Protein AF-A0A819A4Y0-F1 (afdb_monomer_lite)

Foldseek 3Di:
DLVVLCVVCVPPVVQVVVSVCCVVPDDLLLLQAVCQPPHSLVVLQVCCLVVVVLVSCVVCVVSLVSNLVVLQVQLVVDDDAWAKWKAKDKDFPVVVVPDDAQDKDFASFKDKTASDHVLRVVNLCQDPVPSARPPPPPPVRIAIEMEIEGEHSPPDPPFRKHQCLVSYPDNVRSMIITGHGFMWGFHDWDQPPVRRYIYTYIYGDCVVVVVCVLVCVVVVLVVVQQDPVVVSLVVCCVPPPDLVVSLVVLVVVLVPDDPLHPCQLVSLQVNLVSCVVVVVLVSSLVSLVSSLVNVVVVPPVNLVSNLSSLLSNLLSCLSVVNLVSSLVSLVVSLVSCVVPHDPLRPCNLVSLLSNLSSCVSVVVLVSSLVSLVVSLVSCVPRRVPVLQSNLSSLQSNLSSCVVVVNNVSSVVSNVSSVCSVCVPPDEDPEDQQWDDDPHKTKHKFQAQLDDDPQKHFAAVVVCVVCQQVQAFHFHPPHAHPAFFEDGPDQFTQKGQAPVQGNDGGGGNGGIDGCHPNRGRDPDTDRRHITMMMGD

Sequence (535 aa):
MISECRAYYRNDPIQSAQINEFERNYELKDAIRWYTKPGFLFYLVNKALRSQDMWALYKFRYYIMDLSYFLEQISTSQSLPPIRLYRGAKLNRIELEQLQVGCLVSTNGFFSCSTDRHVAEMFLGIDPNTHSSSNYKRDASQQSVLFIIDVDCTVSEKNVVADISRYSDIPDENEMIFNFGSTFIINEIRLDTDKCIWCIQMSSSSDAAQINEGYEKYIHTRLQHINPIIMLGHVLANIGGDLGHWMNYFNRLLRILPIDHAERPNVFYVLGNIFRFIEKFQKSLHCYRCARLLVRRMLPERMFDYIRIIGGMGNIYSYLGDSKQGLKLLEQALELQKKSFPDNHTEIPFHLNLMGHAYFRATQYDRALLTLEKAKKFFEEKIPIELQGYAHTLHLMGLVYRALGSDDEALIAFQAALRRRYSLLDNKTCAHYEVPHSNHCYYLDGSGGQCAKGYKRASEAVLKTIATKFKGKTYKSKVSDNCCVWTSNTYENWGMPATSCNVPGTFESGPVLGGSLCTQAQQHFPAQLTFCGSS

Radius of gyration: 29.0 Å; chains: 1; bounding box: 69×61×71 Å

Structure (mmCIF, N/CA/C/O backbone):
data_AF-A0A819A4Y0-F1
#
_entry.id   AF-A0A819A4Y0-F1
#
loop_
_atom_site.group_PDB
_atom_site.id
_atom_site.type_symbol
_atom_site.label_atom_id
_atom_site.label_alt_id
_atom_site.label_comp_id
_atom_site.label_asym_id
_atom_site.label_entity_id
_atom_site.label_seq_id
_atom_site.pdbx_PDB_ins_code
_atom_site.Cartn_x
_atom_site.Cartn_y
_atom_site.Cartn_z
_atom_site.occupancy
_atom_site.B_iso_or_equiv
_atom_site.auth_seq_id
_atom_site.auth_comp_id
_atom_site.auth_asym_id
_atom_site.auth_atom_id
_atom_site.pdbx_PDB_model_num
ATOM 1 N N . MET A 1 1 ? -7.262 -2.289 -22.423 1.00 80.12 1 MET A N 1
ATOM 2 C CA . MET A 1 1 ? -5.912 -2.061 -22.963 1.00 80.12 1 MET A CA 1
ATOM 3 C C . MET A 1 1 ? -5.965 -1.513 -24.387 1.00 80.12 1 MET A C 1
ATOM 5 O O . MET A 1 1 ? -5.758 -0.322 -24.548 1.00 80.12 1 MET A O 1
ATOM 9 N N . ILE A 1 2 ? -6.344 -2.318 -25.388 1.00 85.88 2 ILE A N 1
ATOM 10 C CA . ILE A 1 2 ? -6.272 -1.970 -26.825 1.00 85.88 2 ILE A CA 1
ATOM 11 C C . ILE A 1 2 ? -6.959 -0.654 -27.202 1.00 85.88 2 ILE A C 1
ATOM 13 O O . ILE A 1 2 ? -6.375 0.169 -27.900 1.00 85.88 2 ILE A O 1
ATOM 17 N N . SER A 1 3 ? -8.171 -0.409 -26.697 1.00 81.62 3 SER A N 1
ATOM 18 C CA . SER A 1 3 ? -8.894 0.846 -26.943 1.00 81.62 3 SER A CA 1
ATOM 19 C C . SER A 1 3 ? -8.116 2.088 -26.494 1.00 81.62 3 SER A C 1
ATOM 21 O O . SER A 1 3 ? -8.211 3.134 -27.125 1.00 81.62 3 SER A O 1
ATOM 23 N N . GLU A 1 4 ? -7.341 1.974 -25.412 1.00 80.19 4 GLU A N 1
ATOM 24 C CA . GLU A 1 4 ? -6.500 3.057 -24.902 1.00 80.19 4 GLU A CA 1
ATOM 25 C C . GLU A 1 4 ? -5.269 3.256 -25.780 1.00 80.19 4 GLU A C 1
ATOM 27 O O . GLU A 1 4 ? -4.950 4.386 -26.133 1.00 80.19 4 GLU A O 1
ATOM 32 N N . CYS A 1 5 ? -4.613 2.161 -26.179 1.00 85.25 5 CYS A N 1
ATOM 33 C CA . CYS A 1 5 ? -3.472 2.218 -27.087 1.00 85.25 5 CYS A CA 1
ATOM 34 C C . CYS A 1 5 ? -3.872 2.899 -28.405 1.00 85.25 5 CYS A C 1
ATOM 36 O O . CYS A 1 5 ? -3.176 3.799 -28.863 1.00 85.25 5 CYS A O 1
ATOM 38 N N . ARG A 1 6 ? -5.044 2.549 -28.959 1.00 86.81 6 ARG A N 1
ATOM 39 C CA . ARG A 1 6 ? -5.611 3.197 -30.156 1.00 86.81 6 ARG A CA 1
ATOM 40 C C . ARG A 1 6 ? -5.906 4.680 -29.945 1.00 86.81 6 ARG A C 1
ATOM 42 O O . ARG A 1 6 ? -5.750 5.466 -30.871 1.00 86.81 6 ARG A O 1
ATOM 49 N N . ALA A 1 7 ? -6.360 5.069 -28.754 1.00 84.56 7 ALA A N 1
ATOM 50 C CA . ALA A 1 7 ? -6.608 6.473 -28.441 1.00 84.56 7 ALA A CA 1
ATOM 51 C C . ALA A 1 7 ? -5.298 7.270 -28.340 1.00 84.56 7 ALA A C 1
ATOM 53 O O . ALA A 1 7 ? -5.225 8.376 -28.869 1.00 84.56 7 ALA A O 1
ATOM 54 N N . TYR A 1 8 ? -4.268 6.696 -27.710 1.00 84.38 8 TYR A N 1
ATOM 55 C CA . TYR A 1 8 ? -2.959 7.328 -27.540 1.00 84.38 8 TYR A CA 1
ATOM 56 C C . TYR A 1 8 ? -2.207 7.474 -28.871 1.00 84.38 8 TYR A C 1
ATOM 58 O O . TYR A 1 8 ? -1.662 8.534 -29.161 1.00 84.38 8 TYR A O 1
ATOM 66 N N . TYR A 1 9 ? -2.244 6.437 -29.711 1.00 88.44 9 TYR A N 1
ATOM 67 C CA . TYR A 1 9 ? -1.561 6.381 -31.007 1.00 88.44 9 TYR A CA 1
ATOM 68 C C . TYR A 1 9 ? -2.487 6.656 -32.200 1.00 88.44 9 TYR A C 1
ATOM 70 O O . TYR A 1 9 ? -2.207 6.227 -33.315 1.00 88.44 9 TYR A O 1
ATOM 78 N N . ARG A 1 10 ? -3.589 7.396 -31.999 1.00 85.06 10 ARG A N 1
ATOM 79 C CA . ARG A 1 10 ? -4.608 7.650 -33.039 1.00 85.06 10 ARG A CA 1
ATOM 80 C C . ARG A 1 10 ? -4.032 8.234 -34.339 1.00 85.06 10 ARG A C 1
ATOM 82 O O . ARG A 1 10 ? -4.587 7.986 -35.403 1.00 85.06 10 ARG A O 1
ATOM 89 N N . ASN A 1 11 ? -2.938 8.988 -34.243 1.00 88.56 11 ASN A N 1
ATOM 90 C CA . ASN A 1 11 ? -2.293 9.656 -35.376 1.00 88.56 11 ASN A CA 1
ATOM 91 C C . ASN A 1 11 ? -1.000 8.959 -35.842 1.00 88.56 11 ASN A C 1
ATOM 93 O O . ASN A 1 11 ? -0.301 9.503 -36.691 1.00 88.56 11 ASN A O 1
ATOM 97 N N . ASP A 1 12 ? -0.668 7.786 -35.294 1.00 90.00 12 ASP A N 1
ATOM 98 C CA . ASP A 1 12 ? 0.532 7.027 -35.651 1.00 90.00 12 ASP A CA 1
ATOM 99 C C . ASP A 1 12 ? 0.133 5.736 -36.398 1.00 90.00 12 ASP A C 1
ATOM 101 O O . ASP A 1 12 ? -0.385 4.792 -35.781 1.00 90.00 12 ASP A O 1
ATOM 105 N N . PRO A 1 13 ? 0.331 5.674 -37.729 1.00 88.81 13 PRO A N 1
ATOM 106 C CA . PRO A 1 13 ? -0.086 4.529 -38.534 1.00 88.81 13 PRO A CA 1
ATOM 107 C C . PRO A 1 13 ? 0.747 3.271 -38.254 1.00 88.81 13 PRO A C 1
ATOM 109 O O . PRO A 1 13 ? 0.213 2.165 -38.342 1.00 88.81 13 PRO A O 1
ATOM 112 N N . ILE A 1 14 ? 2.021 3.422 -37.869 1.00 89.69 14 ILE A N 1
ATOM 113 C CA . ILE A 1 14 ? 2.923 2.301 -37.568 1.00 89.69 14 ILE A CA 1
ATOM 114 C C . ILE A 1 14 ? 2.463 1.630 -36.276 1.00 89.69 14 ILE A C 1
ATOM 116 O O . ILE A 1 14 ? 2.242 0.418 -36.233 1.00 89.69 14 ILE A O 1
ATOM 120 N N . GLN A 1 15 ? 2.235 2.431 -35.236 1.00 89.75 15 GLN A N 1
ATOM 121 C CA . GLN A 1 15 ? 1.760 1.926 -33.949 1.00 89.75 15 GLN A CA 1
ATOM 122 C C . GLN A 1 15 ? 0.338 1.370 -34.058 1.00 89.75 15 GLN A C 1
ATOM 124 O O . GLN A 1 15 ? 0.033 0.330 -33.478 1.00 89.75 15 GLN A O 1
ATOM 129 N N . SER A 1 16 ? -0.527 1.988 -34.867 1.00 88.94 16 SER A N 1
ATOM 130 C CA . SER A 1 16 ? -1.873 1.467 -35.136 1.00 88.94 16 SER A CA 1
ATOM 131 C C . SER A 1 16 ? -1.853 0.082 -35.795 1.00 88.94 16 SER A C 1
ATOM 133 O O . SER A 1 16 ? -2.658 -0.778 -35.429 1.00 88.94 16 SER A O 1
ATOM 135 N N . ALA A 1 17 ? -0.926 -0.165 -36.726 1.00 90.31 17 ALA A N 1
ATOM 136 C CA . ALA A 1 17 ? -0.742 -1.481 -37.335 1.00 90.31 17 ALA A CA 1
ATOM 137 C C . ALA A 1 17 ? -0.264 -2.522 -36.307 1.00 90.31 17 ALA A C 1
ATOM 139 O O . ALA A 1 17 ? -0.860 -3.596 -36.217 1.00 90.31 17 ALA A O 1
ATOM 140 N N . GLN A 1 18 ? 0.725 -2.177 -35.473 1.00 91.50 18 GLN A N 1
ATOM 141 C CA . GLN A 1 18 ? 1.203 -3.052 -34.394 1.00 91.50 18 GLN A CA 1
ATOM 142 C C . GLN A 1 18 ? 0.106 -3.373 -33.368 1.00 91.50 18 GLN A C 1
ATOM 144 O O . GLN A 1 18 ? 0.006 -4.506 -32.906 1.00 91.50 18 GLN A O 1
ATOM 149 N N . ILE A 1 19 ? -0.759 -2.409 -33.030 1.00 91.94 19 ILE A N 1
ATOM 150 C CA . ILE A 1 19 ? -1.893 -2.634 -32.121 1.00 91.94 19 ILE A CA 1
ATOM 151 C C . ILE A 1 19 ? -2.899 -3.626 -32.726 1.00 91.94 19 ILE A C 1
ATOM 153 O O . ILE A 1 19 ? -3.432 -4.472 -32.008 1.00 91.94 19 ILE A O 1
ATOM 157 N N . ASN A 1 20 ? -3.163 -3.540 -34.033 1.00 90.31 20 ASN A N 1
ATOM 158 C CA . ASN A 1 20 ? -4.057 -4.474 -34.723 1.00 90.31 20 ASN A CA 1
ATOM 159 C C . ASN A 1 20 ? -3.456 -5.883 -34.820 1.00 90.31 20 ASN A C 1
ATOM 161 O O . ASN A 1 20 ? -4.186 -6.863 -34.695 1.00 90.31 20 ASN A O 1
ATOM 165 N N . GLU A 1 21 ? -2.143 -5.984 -35.040 1.00 91.50 21 GLU A N 1
ATOM 166 C CA . GLU A 1 21 ? -1.407 -7.252 -35.011 1.00 91.50 21 GLU A CA 1
ATOM 167 C C . GLU A 1 21 ? -1.482 -7.887 -33.616 1.00 91.50 21 GLU A C 1
ATOM 169 O O . GLU A 1 21 ? -1.865 -9.049 -33.490 1.00 91.50 21 GLU A O 1
ATOM 174 N N . PHE A 1 22 ? -1.212 -7.103 -32.568 1.00 91.44 22 PHE A N 1
ATOM 175 C CA . PHE A 1 22 ? -1.308 -7.548 -31.180 1.00 91.44 22 PHE A CA 1
ATOM 176 C C . PHE A 1 22 ? -2.719 -8.048 -30.836 1.00 91.44 22 PHE A C 1
ATOM 178 O O . PHE A 1 22 ? -2.871 -9.128 -30.281 1.00 91.44 22 PHE A O 1
ATOM 185 N N . GLU A 1 23 ? -3.771 -7.295 -31.181 1.00 90.56 23 GLU A N 1
ATOM 186 C CA . GLU A 1 23 ? -5.158 -7.679 -30.861 1.00 90.56 23 GLU A CA 1
ATOM 187 C C . GLU A 1 23 ? -5.571 -9.012 -31.506 1.00 90.56 23 GLU A C 1
ATOM 189 O O . GLU A 1 23 ? -6.404 -9.722 -30.948 1.00 90.56 23 GLU A O 1
ATOM 194 N N . ARG A 1 24 ? -4.999 -9.356 -32.666 1.00 89.38 24 ARG A N 1
ATOM 195 C CA . ARG A 1 24 ? -5.335 -10.584 -33.400 1.00 89.38 24 ARG A CA 1
ATOM 196 C C . ARG A 1 24 ? -4.503 -11.789 -32.981 1.00 89.38 24 ARG A C 1
ATOM 198 O O . ARG A 1 24 ? -5.035 -12.892 -32.968 1.00 89.38 24 ARG A O 1
ATOM 205 N N . ASN A 1 25 ? -3.222 -11.574 -32.686 1.00 88.50 25 ASN A N 1
ATOM 206 C CA . ASN A 1 25 ? -2.229 -12.647 -32.632 1.00 88.50 25 ASN A CA 1
ATOM 207 C C . ASN A 1 25 ? -1.580 -12.825 -31.252 1.00 88.50 25 ASN A C 1
ATOM 209 O O . ASN A 1 25 ? -0.704 -13.671 -31.118 1.00 88.50 25 ASN A O 1
ATOM 213 N N . TYR A 1 26 ? -1.930 -12.015 -30.248 1.00 89.62 26 TYR A N 1
ATOM 214 C CA . TYR A 1 26 ? -1.299 -12.114 -28.932 1.00 89.62 26 TYR A CA 1
ATOM 215 C C . TYR A 1 26 ? -1.664 -13.417 -28.211 1.00 89.62 26 TYR A C 1
ATOM 217 O O . TYR A 1 26 ? -2.833 -13.668 -27.911 1.00 89.62 26 TYR A O 1
ATOM 225 N N . GLU A 1 27 ? -0.640 -14.187 -27.851 1.00 83.81 27 GLU A N 1
ATOM 226 C CA . GLU A 1 27 ? -0.725 -15.311 -26.924 1.00 83.81 27 GLU A CA 1
ATOM 227 C C . GLU A 1 27 ? 0.171 -15.071 -25.699 1.00 83.81 27 GLU A C 1
ATOM 229 O O . GLU A 1 27 ? 1.150 -14.325 -25.755 1.00 83.81 27 GLU A O 1
ATOM 234 N N . LEU A 1 28 ? -0.128 -15.761 -24.591 1.00 75.75 28 LEU A N 1
ATOM 235 C CA . LEU A 1 28 ? 0.625 -15.670 -23.331 1.00 75.75 28 LEU A CA 1
ATOM 236 C C . LEU A 1 28 ? 2.142 -15.861 -23.527 1.00 75.75 28 LEU A C 1
ATOM 238 O O . LEU A 1 28 ? 2.946 -15.136 -22.946 1.00 75.75 28 LEU A O 1
ATOM 242 N N . LYS A 1 29 ? 2.535 -16.813 -24.383 1.00 81.25 29 LYS A N 1
ATOM 243 C CA . LYS A 1 29 ? 3.941 -17.149 -24.672 1.00 81.25 29 LYS A CA 1
ATOM 244 C C . LYS A 1 29 ? 4.711 -16.026 -25.382 1.00 81.25 29 LYS A C 1
ATOM 246 O O . LYS A 1 29 ? 5.935 -15.999 -25.327 1.00 81.25 29 LYS A O 1
ATOM 251 N N . ASP A 1 30 ? 4.005 -15.094 -26.026 1.00 85.94 30 ASP A N 1
ATOM 252 C CA . ASP A 1 30 ? 4.601 -13.990 -26.782 1.00 85.94 30 ASP A CA 1
ATOM 253 C C . ASP A 1 30 ? 4.788 -12.724 -25.927 1.00 85.94 30 ASP A C 1
ATOM 255 O O . ASP A 1 30 ? 5.215 -11.689 -26.441 1.00 85.94 30 ASP A O 1
ATOM 259 N N . ALA A 1 31 ? 4.479 -12.775 -24.624 1.00 86.94 31 ALA A N 1
ATOM 260 C CA . ALA A 1 31 ? 4.559 -11.621 -23.728 1.00 86.94 31 ALA A CA 1
ATOM 261 C C . ALA A 1 31 ? 5.945 -10.955 -23.730 1.00 86.94 31 ALA A C 1
ATOM 263 O O . ALA A 1 31 ? 6.037 -9.735 -23.837 1.00 86.94 31 ALA A O 1
ATOM 264 N N . ILE A 1 32 ? 7.032 -11.729 -23.677 1.00 89.00 32 ILE A N 1
ATOM 265 C CA . ILE A 1 32 ? 8.395 -11.171 -23.691 1.00 89.00 32 ILE A CA 1
ATOM 266 C C . ILE A 1 32 ? 8.725 -10.538 -25.041 1.00 89.00 32 ILE A C 1
ATOM 268 O O . ILE A 1 32 ? 9.240 -9.420 -25.087 1.00 89.00 32 ILE A O 1
ATOM 272 N N . ARG A 1 33 ? 8.375 -11.203 -26.143 1.00 90.19 33 ARG A N 1
ATOM 273 C CA . ARG A 1 33 ? 8.603 -10.678 -27.490 1.00 90.19 33 ARG A CA 1
ATOM 274 C C . ARG A 1 33 ? 7.901 -9.335 -27.688 1.00 90.19 33 ARG A C 1
ATOM 276 O O . ARG A 1 33 ? 8.489 -8.384 -28.184 1.00 90.19 33 ARG A O 1
ATOM 283 N N . TRP A 1 34 ? 6.648 -9.221 -27.252 1.00 89.50 34 TRP A N 1
ATOM 284 C CA . TRP A 1 34 ? 5.907 -7.961 -27.338 1.00 89.50 34 TRP A CA 1
ATOM 285 C C . TRP A 1 34 ? 6.406 -6.883 -26.374 1.00 89.50 34 TRP A C 1
ATOM 287 O O . TRP A 1 34 ? 6.189 -5.696 -26.629 1.00 89.50 34 TRP A O 1
ATOM 297 N N . TYR A 1 35 ? 7.064 -7.273 -25.280 1.00 89.12 35 TYR A N 1
ATOM 298 C CA . TYR A 1 35 ? 7.667 -6.331 -24.346 1.00 89.12 35 TYR A CA 1
ATOM 299 C C . TYR A 1 35 ? 8.963 -5.753 -24.908 1.00 89.12 35 TYR A C 1
ATOM 301 O O . TYR A 1 35 ? 9.207 -4.567 -24.745 1.00 89.12 35 TYR A O 1
ATOM 309 N N . THR A 1 36 ? 9.762 -6.574 -25.581 1.00 87.88 36 THR A N 1
ATOM 310 C CA . THR A 1 36 ? 11.066 -6.195 -26.146 1.00 87.88 36 THR A CA 1
ATOM 311 C C . THR A 1 36 ? 10.951 -5.533 -27.518 1.00 87.88 36 THR A C 1
ATOM 313 O O . THR A 1 36 ? 11.781 -4.703 -27.877 1.00 87.88 36 THR A O 1
ATOM 316 N N . LYS A 1 37 ? 9.873 -5.810 -28.265 1.00 87.75 37 LYS A N 1
ATOM 317 C CA . LYS A 1 37 ? 9.580 -5.154 -29.545 1.00 87.75 37 LYS A CA 1
ATOM 318 C C . LYS A 1 37 ? 9.429 -3.633 -29.371 1.00 87.75 37 LYS A C 1
ATOM 320 O O . LYS A 1 37 ? 8.552 -3.183 -28.620 1.00 87.75 37 LYS A O 1
ATOM 325 N N . PRO A 1 38 ? 10.193 -2.810 -30.116 1.00 82.75 38 PRO A N 1
ATOM 326 C CA . PRO A 1 38 ? 10.025 -1.362 -30.108 1.00 82.75 38 PRO A CA 1
ATOM 327 C C . PRO A 1 38 ? 8.609 -0.965 -30.546 1.00 82.75 38 PRO A C 1
ATOM 329 O O . PRO A 1 38 ? 8.209 -1.152 -31.700 1.00 82.75 38 PRO A O 1
ATOM 332 N N . GLY A 1 39 ? 7.828 -0.406 -29.620 1.00 86.19 39 GLY A N 1
ATOM 333 C CA . GLY A 1 39 ? 6.446 -0.052 -29.914 1.00 86.19 39 GLY A CA 1
ATOM 334 C C . GLY A 1 39 ? 5.610 0.393 -28.722 1.00 86.19 39 GLY A C 1
ATOM 335 O O . GLY A 1 39 ? 6.110 0.712 -27.637 1.00 86.19 39 GLY A O 1
ATOM 336 N N . PHE A 1 40 ? 4.298 0.419 -28.957 1.00 87.38 40 PHE A N 1
ATOM 337 C CA . PHE A 1 40 ? 3.302 0.976 -28.047 1.00 87.38 40 PHE A CA 1
ATOM 338 C C . PHE A 1 40 ? 3.328 0.320 -26.666 1.00 87.38 40 PHE A C 1
ATOM 340 O O . PHE A 1 40 ? 3.124 0.995 -25.656 1.00 87.38 40 PHE A O 1
ATOM 347 N N . LEU A 1 41 ? 3.550 -0.994 -26.619 1.00 87.19 41 LEU A N 1
ATOM 348 C CA . LEU A 1 41 ? 3.365 -1.776 -25.406 1.00 87.19 41 LEU A CA 1
ATOM 349 C C . LEU A 1 41 ? 4.520 -1.576 -24.431 1.00 87.19 41 LEU A C 1
ATOM 351 O O . LEU A 1 41 ? 4.268 -1.219 -23.281 1.00 87.19 41 LEU A O 1
ATOM 355 N N . PHE A 1 42 ? 5.764 -1.677 -24.907 1.00 86.50 42 PHE A N 1
ATOM 356 C CA . PHE A 1 42 ? 6.954 -1.341 -24.125 1.00 86.50 42 PHE A CA 1
ATOM 357 C C . PHE A 1 42 ? 6.842 0.055 -23.506 1.00 86.50 42 PHE A C 1
ATOM 359 O O . PHE A 1 42 ? 6.996 0.213 -22.292 1.00 86.50 42 PHE A O 1
ATOM 366 N N . TYR A 1 43 ? 6.519 1.067 -24.322 1.00 85.12 43 TYR A N 1
ATOM 367 C CA . TYR A 1 43 ? 6.446 2.455 -23.868 1.00 85.12 43 TYR A CA 1
ATOM 368 C C . TYR A 1 43 ? 5.331 2.669 -22.839 1.00 85.12 43 TYR A C 1
ATOM 370 O O . TYR A 1 43 ? 5.584 3.212 -21.763 1.00 85.12 43 TYR A O 1
ATOM 378 N N . LEU A 1 44 ? 4.100 2.245 -23.142 1.00 87.56 44 LEU A N 1
ATOM 379 C CA . LEU A 1 44 ? 2.952 2.503 -22.272 1.00 87.56 44 LEU A CA 1
ATOM 380 C C . LEU A 1 44 ? 3.023 1.715 -20.960 1.00 87.56 44 LEU A C 1
ATOM 382 O O . LEU A 1 44 ? 2.669 2.266 -19.918 1.00 87.56 44 LEU A O 1
ATOM 386 N N . VAL A 1 45 ? 3.530 0.478 -20.981 1.00 85.31 45 VAL A N 1
ATOM 387 C CA . VAL A 1 45 ? 3.720 -0.334 -19.769 1.00 85.31 45 VAL A CA 1
ATOM 388 C C . VAL A 1 45 ? 4.818 0.263 -18.891 1.00 85.31 45 VAL A C 1
ATOM 390 O O . VAL A 1 45 ? 4.580 0.507 -17.710 1.00 85.31 45 VAL A O 1
ATOM 393 N N . ASN A 1 46 ? 5.986 0.596 -19.455 1.00 83.88 46 ASN A N 1
ATOM 394 C CA . ASN A 1 46 ? 7.058 1.242 -18.690 1.00 83.88 46 ASN A CA 1
ATOM 395 C C . ASN A 1 46 ? 6.638 2.608 -18.147 1.00 83.88 46 ASN A C 1
ATOM 397 O O . ASN A 1 46 ? 6.985 2.958 -17.022 1.00 83.88 46 ASN A O 1
ATOM 401 N N . LYS A 1 47 ? 5.876 3.384 -18.923 1.00 82.81 47 LYS A N 1
ATOM 402 C CA . LYS A 1 47 ? 5.325 4.659 -18.465 1.00 82.81 47 LYS A CA 1
ATOM 403 C C . LYS A 1 47 ? 4.354 4.454 -17.308 1.00 82.81 47 LYS A C 1
ATOM 405 O O . LYS A 1 47 ? 4.463 5.174 -16.321 1.00 82.81 47 LYS A O 1
ATOM 410 N N . ALA A 1 48 ? 3.444 3.484 -17.401 1.00 78.50 48 ALA A N 1
ATOM 411 C CA . ALA A 1 48 ? 2.500 3.160 -16.332 1.00 78.50 48 ALA A CA 1
ATOM 412 C C . ALA A 1 48 ? 3.224 2.759 -15.037 1.00 78.50 48 ALA A C 1
ATOM 414 O O . ALA A 1 48 ? 2.910 3.283 -13.974 1.00 78.50 48 ALA A O 1
ATOM 415 N N . LEU A 1 49 ? 4.236 1.895 -15.150 1.00 77.25 49 LEU A N 1
ATOM 416 C CA . LEU A 1 49 ? 5.067 1.434 -14.035 1.00 77.25 49 LEU A CA 1
ATOM 417 C C . LEU A 1 49 ? 5.867 2.583 -13.397 1.00 77.25 49 LEU A C 1
ATOM 419 O O . LEU A 1 49 ? 5.781 2.802 -12.193 1.00 77.25 49 LEU A O 1
ATOM 423 N N . ARG A 1 50 ? 6.568 3.393 -14.202 1.00 75.00 50 ARG A N 1
ATOM 424 C CA . ARG A 1 50 ? 7.394 4.510 -13.700 1.00 75.00 50 ARG A CA 1
ATOM 425 C C . ARG A 1 50 ? 6.581 5.651 -13.101 1.00 75.00 50 ARG A C 1
ATOM 427 O O . ARG A 1 50 ? 6.980 6.203 -12.085 1.00 75.00 50 ARG A O 1
ATOM 434 N N . SER A 1 51 ? 5.473 6.025 -13.741 1.00 70.81 51 SER A N 1
ATOM 435 C CA . SER A 1 51 ? 4.599 7.098 -13.244 1.00 70.81 51 SER A CA 1
ATOM 436 C C . SER A 1 51 ? 3.727 6.662 -12.072 1.00 70.81 51 SER A C 1
ATOM 438 O O . SER A 1 51 ? 3.095 7.514 -11.453 1.00 70.81 51 SER A O 1
ATOM 440 N N . GLN A 1 52 ? 3.657 5.353 -11.805 1.00 62.81 52 GLN A N 1
ATOM 441 C CA . GLN A 1 52 ? 2.699 4.757 -10.878 1.00 62.81 52 GLN A CA 1
ATOM 442 C C . GLN A 1 52 ? 1.254 5.211 -11.173 1.00 62.81 52 GLN A C 1
ATOM 444 O O . GLN A 1 52 ? 0.413 5.282 -10.276 1.00 62.81 52 GLN A O 1
ATOM 449 N N . ASP A 1 53 ? 0.944 5.522 -12.442 1.00 69.69 53 ASP A N 1
ATOM 450 C CA . ASP A 1 53 ? -0.414 5.855 -12.866 1.00 69.69 53 ASP A CA 1
ATOM 451 C C . ASP A 1 53 ? -1.280 4.605 -12.733 1.00 69.69 53 ASP A C 1
ATOM 453 O O . ASP A 1 53 ? -1.258 3.683 -13.552 1.00 69.69 53 ASP A O 1
ATOM 457 N N . MET A 1 54 ? -2.090 4.605 -11.685 1.00 58.72 54 MET A N 1
ATOM 458 C CA . MET A 1 54 ? -2.907 3.468 -11.305 1.00 58.72 54 MET A CA 1
ATOM 459 C C . MET A 1 54 ? -3.962 3.103 -12.354 1.00 58.72 54 MET A C 1
ATOM 461 O O . MET A 1 54 ? -4.315 1.930 -12.499 1.00 58.72 54 MET A O 1
ATOM 465 N N . TRP A 1 55 ? -4.463 4.081 -13.115 1.00 58.88 55 TRP A N 1
ATOM 466 C CA . TRP A 1 55 ? -5.398 3.816 -14.206 1.00 58.88 55 TRP A CA 1
ATOM 467 C C . TRP A 1 55 ? -4.692 3.156 -15.380 1.00 58.88 55 TRP A C 1
ATOM 469 O O . TRP A 1 55 ? -5.255 2.242 -15.989 1.00 58.88 55 TRP A O 1
ATOM 479 N N . ALA A 1 56 ? -3.473 3.590 -15.691 1.00 68.06 56 ALA A N 1
ATOM 480 C CA . ALA A 1 56 ? -2.650 2.942 -16.699 1.00 68.06 56 ALA A CA 1
ATOM 481 C C . ALA A 1 56 ? -2.279 1.515 -16.259 1.00 68.06 56 ALA A C 1
ATOM 483 O O . ALA A 1 56 ? -2.549 0.569 -17.000 1.00 68.06 56 ALA A O 1
ATOM 484 N N . LEU A 1 57 ? -1.803 1.325 -15.025 1.00 66.62 57 LEU A N 1
ATOM 485 C CA . LEU A 1 57 ? -1.495 0.004 -14.462 1.00 66.62 57 LEU A CA 1
ATOM 486 C C . LEU A 1 57 ? -2.704 -0.933 -14.510 1.00 66.62 57 LEU A C 1
ATOM 488 O O . LEU A 1 57 ? -2.587 -2.065 -14.972 1.00 66.62 57 LEU A O 1
ATOM 492 N N . TYR A 1 58 ? -3.899 -0.452 -14.149 1.00 60.94 58 TYR A N 1
ATOM 493 C CA . TYR A 1 58 ? -5.121 -1.234 -14.315 1.00 60.94 58 TYR A CA 1
ATOM 494 C C . TYR A 1 58 ? -5.351 -1.637 -15.772 1.00 60.94 58 TYR A C 1
ATOM 496 O O . TYR A 1 58 ? -5.659 -2.796 -16.050 1.00 60.94 58 TYR A O 1
ATOM 504 N N . LYS A 1 59 ? -5.223 -0.699 -16.717 1.00 73.31 59 LYS A N 1
ATOM 505 C CA . LYS A 1 59 ? -5.459 -0.961 -18.144 1.00 73.31 59 LYS A CA 1
ATOM 506 C C . LYS A 1 59 ? -4.490 -1.998 -18.719 1.00 73.31 59 LYS A C 1
ATOM 508 O O . LYS A 1 59 ? -4.924 -2.721 -19.617 1.00 73.31 59 LYS A O 1
ATOM 513 N N . PHE A 1 60 ? -3.259 -2.071 -18.207 1.00 79.38 60 PHE A N 1
ATOM 514 C CA . PHE A 1 60 ? -2.197 -2.987 -18.649 1.00 79.38 60 PHE A CA 1
ATOM 515 C C . PHE A 1 60 ? -2.016 -4.233 -17.762 1.00 79.38 60 PHE A C 1
ATOM 517 O O . PHE A 1 60 ? -1.214 -5.095 -18.101 1.00 79.38 60 PHE A O 1
ATOM 524 N N . ARG A 1 61 ? -2.777 -4.380 -16.667 1.00 77.06 61 ARG A N 1
ATOM 525 C CA . ARG A 1 61 ? -2.560 -5.419 -15.639 1.00 77.06 61 ARG A CA 1
ATOM 526 C C . ARG A 1 61 ? -2.440 -6.850 -16.159 1.00 77.06 61 ARG A C 1
ATOM 528 O O . ARG A 1 61 ? -1.591 -7.574 -15.673 1.00 77.06 61 ARG A O 1
ATOM 535 N N . TYR A 1 62 ? -3.276 -7.253 -17.119 1.00 74.25 62 TYR A N 1
ATOM 536 C CA . TYR A 1 62 ? -3.261 -8.627 -17.629 1.00 74.25 62 TYR A CA 1
ATOM 537 C C . TYR A 1 62 ? -1.952 -8.903 -18.354 1.00 74.25 62 TYR A C 1
ATOM 539 O O . TYR A 1 62 ? -1.275 -9.863 -18.036 1.00 74.25 62 TYR A O 1
ATOM 547 N N . TYR A 1 63 ? -1.530 -7.969 -19.204 1.00 82.88 63 TYR A N 1
ATOM 548 C CA . TYR A 1 63 ? -0.245 -8.061 -19.875 1.00 82.88 63 TYR A CA 1
ATOM 549 C C . TYR A 1 63 ? 0.941 -8.046 -18.894 1.00 82.88 63 TYR A C 1
ATOM 551 O O . TYR A 1 63 ? 1.891 -8.801 -19.059 1.00 82.88 63 TYR A O 1
ATOM 559 N N . ILE A 1 64 ? 0.888 -7.205 -17.853 1.00 79.75 64 ILE A N 1
ATOM 560 C CA . ILE A 1 64 ? 1.928 -7.167 -16.810 1.00 79.75 64 ILE A CA 1
ATOM 561 C C . ILE A 1 64 ? 1.998 -8.510 -16.066 1.00 79.75 64 ILE A C 1
ATOM 563 O O . ILE A 1 64 ? 3.092 -9.009 -15.829 1.00 79.75 64 ILE A O 1
ATOM 567 N N . MET A 1 65 ? 0.848 -9.102 -15.725 1.00 73.12 65 MET A N 1
ATOM 568 C CA . MET A 1 65 ? 0.775 -10.420 -15.085 1.00 73.12 65 MET A CA 1
ATOM 569 C C . MET A 1 65 ? 1.339 -11.519 -15.986 1.00 73.12 65 MET A C 1
ATOM 571 O O . MET A 1 65 ? 2.136 -12.326 -15.520 1.00 73.12 65 MET A O 1
ATOM 575 N N . ASP A 1 66 ? 0.956 -11.517 -17.261 1.00 80.38 66 ASP A N 1
ATOM 576 C CA . ASP A 1 66 ? 1.418 -12.469 -18.270 1.00 80.38 66 ASP A CA 1
ATOM 577 C C . ASP A 1 66 ? 2.947 -12.409 -18.429 1.00 80.38 66 ASP A C 1
ATOM 579 O O . ASP A 1 66 ? 3.624 -13.438 -18.409 1.00 80.38 66 ASP A O 1
ATOM 583 N N . LEU A 1 67 ? 3.508 -11.196 -18.498 1.00 82.38 67 LEU A N 1
ATOM 584 C CA . LEU A 1 67 ? 4.951 -10.971 -18.581 1.00 82.38 67 LEU A CA 1
ATOM 585 C C . LEU A 1 67 ? 5.687 -11.459 -17.325 1.00 82.38 67 LEU A C 1
ATOM 587 O O . LEU A 1 67 ? 6.667 -12.190 -17.442 1.00 82.38 67 LEU A O 1
ATOM 591 N N . SER A 1 68 ? 5.215 -11.099 -16.128 1.00 80.88 68 SER A N 1
ATOM 592 C CA . SER A 1 68 ? 5.833 -11.548 -14.873 1.00 80.88 68 SER A CA 1
ATOM 593 C C . SER A 1 68 ? 5.776 -13.059 -14.698 1.00 80.88 68 SER A C 1
ATOM 595 O O . SER A 1 68 ? 6.780 -13.656 -14.320 1.00 80.88 68 SER A O 1
ATOM 597 N N . TYR A 1 69 ? 4.635 -13.675 -15.011 1.00 77.88 69 TYR A N 1
ATOM 598 C CA . TYR A 1 69 ? 4.476 -15.125 -14.956 1.00 77.88 69 TYR A CA 1
ATOM 599 C C . TYR A 1 69 ? 5.502 -15.823 -15.851 1.00 77.88 69 TYR A C 1
ATOM 601 O O . TYR A 1 69 ? 6.169 -16.762 -15.424 1.00 77.88 69 TYR A O 1
ATOM 609 N N . PHE A 1 70 ? 5.676 -15.344 -17.083 1.00 81.25 70 PHE A N 1
ATOM 610 C CA . PHE A 1 70 ? 6.596 -15.979 -18.018 1.00 81.25 70 PHE A CA 1
ATOM 611 C C . PHE A 1 70 ? 8.073 -15.763 -17.640 1.00 81.25 70 PHE A C 1
ATOM 613 O O . PHE A 1 70 ? 8.872 -16.690 -17.764 1.00 81.25 70 PHE A O 1
ATOM 620 N N . LEU A 1 71 ? 8.433 -14.593 -17.095 1.00 83.62 71 LEU A N 1
ATOM 621 C CA . LEU A 1 71 ? 9.771 -14.354 -16.534 1.00 83.62 71 LEU A CA 1
ATOM 622 C C . LEU A 1 71 ? 10.082 -15.309 -15.370 1.00 83.62 71 LEU A C 1
ATOM 624 O O . LEU A 1 71 ? 11.187 -15.837 -15.294 1.00 83.62 71 LEU A O 1
ATOM 628 N N . GLU A 1 72 ? 9.110 -15.574 -14.497 1.00 80.56 72 GLU A N 1
ATOM 629 C CA . GLU A 1 72 ? 9.257 -16.504 -13.370 1.00 80.56 72 GLU A CA 1
ATOM 630 C C . GLU A 1 72 ? 9.429 -17.957 -13.837 1.00 80.56 72 GLU A C 1
ATOM 632 O O . GLU A 1 72 ? 10.286 -18.677 -13.322 1.00 80.56 72 GLU A O 1
ATOM 637 N N . GLN A 1 73 ? 8.687 -18.378 -14.866 1.00 80.25 73 GLN A N 1
ATOM 638 C CA . GLN A 1 73 ? 8.858 -19.701 -15.478 1.00 80.25 73 GLN A CA 1
ATOM 639 C C . GLN A 1 73 ? 10.262 -19.872 -16.072 1.00 80.25 73 GLN A C 1
ATOM 641 O O . GLN A 1 73 ? 10.920 -20.883 -15.822 1.00 80.25 73 GLN A O 1
ATOM 646 N N . ILE A 1 74 ? 10.743 -18.875 -16.823 1.00 82.88 74 ILE A N 1
ATOM 647 C CA . ILE A 1 74 ? 12.085 -18.907 -17.416 1.00 82.88 74 ILE A CA 1
ATOM 648 C C . ILE A 1 74 ? 13.148 -18.945 -16.321 1.00 82.88 74 ILE A C 1
ATOM 650 O O . ILE A 1 74 ? 14.004 -19.828 -16.350 1.00 82.88 74 ILE A O 1
ATOM 654 N N . SER A 1 75 ? 13.051 -18.049 -15.338 1.00 82.31 75 SER A N 1
ATOM 655 C CA . SER A 1 75 ? 13.985 -17.966 -14.213 1.00 82.31 75 SER A CA 1
ATOM 656 C C . SER A 1 75 ? 14.065 -19.289 -13.442 1.00 82.31 75 SER A C 1
ATOM 658 O O . SER A 1 75 ? 15.155 -19.767 -13.160 1.00 82.31 75 SER A O 1
ATOM 660 N N . THR A 1 76 ? 12.928 -19.956 -13.210 1.00 79.00 76 THR A N 1
ATOM 661 C CA . THR A 1 76 ? 12.883 -21.271 -12.540 1.00 79.00 76 THR A CA 1
ATOM 662 C C . THR A 1 76 ? 13.482 -22.393 -13.397 1.00 79.00 76 THR A C 1
ATOM 664 O O . THR A 1 76 ? 14.062 -23.345 -12.879 1.00 79.00 76 THR A O 1
ATOM 667 N N . SER A 1 77 ? 13.335 -22.307 -14.721 1.00 78.88 77 SER A N 1
ATOM 668 C CA . SER A 1 77 ? 13.865 -23.307 -15.655 1.00 78.88 77 SER A CA 1
ATOM 669 C C . SER A 1 77 ? 15.370 -23.166 -15.927 1.00 78.88 77 SER A C 1
ATOM 671 O O . SER A 1 77 ? 16.007 -24.121 -16.374 1.00 78.88 77 SER A O 1
ATOM 673 N N . GLN A 1 78 ? 15.940 -21.984 -15.676 1.00 79.94 78 GLN A N 1
ATOM 674 C CA . GLN A 1 78 ? 17.333 -21.649 -15.955 1.00 79.94 78 GLN A CA 1
ATOM 675 C C . GLN A 1 78 ? 18.164 -21.680 -14.670 1.00 79.94 78 GLN A C 1
ATOM 677 O O . GLN A 1 78 ? 17.973 -20.878 -13.766 1.00 79.94 78 GLN A O 1
ATOM 682 N N . SER A 1 79 ? 19.162 -22.561 -14.614 1.00 77.25 79 SER A N 1
ATOM 683 C CA . SER A 1 79 ? 20.188 -22.505 -13.568 1.00 77.25 79 SER A CA 1
ATOM 684 C C . SER A 1 79 ? 21.319 -21.584 -14.022 1.00 77.25 79 SER A C 1
ATOM 686 O O . SER A 1 79 ? 22.212 -22.016 -14.753 1.00 77.25 79 SER A O 1
ATOM 688 N N . LEU A 1 80 ? 21.283 -20.319 -13.604 1.00 80.31 80 LEU A N 1
ATOM 689 C CA . LEU A 1 80 ? 22.314 -19.332 -13.933 1.00 80.31 80 LEU A CA 1
ATOM 690 C C . LEU A 1 80 ? 23.425 -19.315 -12.863 1.00 80.31 80 LEU A C 1
ATOM 692 O O . LEU A 1 80 ? 23.122 -19.361 -11.670 1.00 80.31 80 LEU A O 1
ATOM 696 N N . PRO A 1 81 ? 24.714 -19.244 -13.248 1.00 83.75 81 PRO A N 1
ATOM 697 C CA . PRO A 1 81 ? 25.792 -18.975 -12.300 1.00 83.75 81 PRO A CA 1
ATOM 698 C C . PRO A 1 81 ? 25.735 -17.514 -11.816 1.00 83.75 81 PRO A C 1
ATOM 700 O O . PRO A 1 81 ? 25.034 -16.695 -12.418 1.00 83.75 81 PRO A O 1
ATOM 703 N N . PRO A 1 82 ? 26.500 -17.144 -10.770 1.00 86.56 82 PRO A N 1
ATOM 704 C CA . PRO A 1 82 ? 26.699 -15.743 -10.423 1.00 86.56 82 PRO A CA 1
ATOM 705 C C . PRO A 1 82 ? 27.156 -14.952 -11.651 1.00 86.56 82 PRO A C 1
ATOM 707 O O . PRO A 1 82 ? 28.118 -15.332 -12.325 1.00 86.56 82 PRO A O 1
ATOM 710 N N . ILE A 1 83 ? 26.441 -13.875 -11.959 1.00 90.25 83 ILE A N 1
ATOM 711 C CA . ILE A 1 83 ? 26.602 -13.133 -13.208 1.00 90.25 83 ILE A CA 1
ATOM 712 C C . ILE A 1 83 ? 26.670 -11.637 -12.936 1.00 90.25 83 ILE A C 1
ATOM 714 O O . ILE A 1 83 ? 26.035 -11.116 -12.020 1.00 90.25 83 ILE A O 1
ATOM 718 N N . ARG A 1 84 ? 27.452 -10.937 -13.758 1.00 93.06 84 ARG A N 1
ATOM 719 C CA . ARG A 1 84 ? 27.527 -9.481 -13.757 1.00 93.06 84 ARG A CA 1
ATOM 720 C C . ARG A 1 84 ? 26.725 -8.925 -14.923 1.00 93.06 84 ARG A C 1
ATOM 722 O O . ARG A 1 84 ? 26.955 -9.315 -16.064 1.00 93.06 84 ARG A O 1
ATOM 729 N N . LEU A 1 85 ? 25.817 -8.004 -14.623 1.00 93.88 85 LEU A N 1
ATOM 730 C CA . LEU A 1 85 ? 24.933 -7.361 -15.590 1.00 93.88 85 LEU A CA 1
ATOM 731 C C . LEU A 1 85 ? 25.176 -5.854 -15.645 1.00 93.88 85 LEU A C 1
ATOM 733 O O . LEU A 1 85 ? 25.637 -5.242 -14.678 1.00 93.88 85 LEU A O 1
ATOM 737 N N . TYR A 1 86 ? 24.828 -5.256 -16.779 1.00 94.25 86 TYR A N 1
ATOM 738 C CA . TYR A 1 86 ? 25.055 -3.849 -17.070 1.00 94.25 86 TYR A CA 1
ATOM 739 C C . TYR A 1 86 ? 23.779 -3.169 -17.554 1.00 94.25 86 TYR A C 1
ATOM 741 O O . TYR A 1 86 ? 23.016 -3.729 -18.343 1.00 94.25 86 TYR A O 1
ATOM 749 N N . ARG A 1 87 ? 23.561 -1.926 -17.118 1.00 92.75 87 ARG A N 1
ATOM 750 C CA . ARG A 1 87 ? 22.475 -1.080 -17.627 1.00 92.75 87 ARG A CA 1
ATOM 751 C C . ARG A 1 87 ? 22.916 0.371 -17.737 1.00 92.75 87 ARG A C 1
ATOM 753 O O . ARG A 1 87 ? 23.313 0.977 -16.745 1.00 92.75 87 ARG A O 1
ATOM 760 N N . GLY A 1 88 ? 22.779 0.942 -18.929 1.00 90.88 88 GLY A N 1
ATOM 761 C CA . GLY A 1 88 ? 22.941 2.374 -19.154 1.00 90.88 88 GLY A CA 1
ATOM 762 C C . GLY A 1 88 ? 21.612 3.105 -19.014 1.00 90.88 88 GLY A C 1
ATOM 763 O O . GLY A 1 88 ? 20.605 2.691 -19.589 1.00 90.88 88 GLY A O 1
ATOM 764 N N . ALA A 1 89 ? 21.587 4.193 -18.249 1.00 89.19 89 ALA A N 1
ATOM 765 C CA . ALA A 1 89 ? 20.418 5.054 -18.136 1.00 89.19 89 ALA A CA 1
ATOM 766 C C . ALA A 1 89 ? 20.805 6.524 -17.941 1.00 89.19 89 ALA A C 1
ATOM 768 O O . ALA A 1 89 ? 21.918 6.855 -17.537 1.00 89.19 89 ALA A O 1
ATOM 769 N N . LYS A 1 90 ? 19.841 7.414 -18.186 1.00 86.62 90 LYS A N 1
ATOM 770 C CA . LYS A 1 90 ? 19.921 8.819 -17.780 1.00 86.62 90 LYS A CA 1
ATOM 771 C C . LYS A 1 90 ? 19.079 9.020 -16.527 1.00 86.62 90 LYS A C 1
ATOM 773 O O . LYS A 1 90 ? 17.902 8.662 -16.537 1.00 86.62 90 LYS A O 1
ATOM 778 N N . LEU A 1 91 ? 19.669 9.590 -15.481 1.00 85.81 91 LEU A N 1
ATOM 779 C CA . LEU A 1 91 ? 18.969 9.967 -14.251 1.00 85.81 91 LEU A CA 1
ATOM 780 C C . LEU A 1 91 ? 18.959 11.477 -14.073 1.00 85.81 91 LEU A C 1
ATOM 782 O O . LEU A 1 91 ? 19.882 12.169 -14.504 1.00 85.81 91 LEU A O 1
ATOM 786 N N . ASN A 1 92 ? 17.928 11.996 -13.409 1.00 83.88 92 ASN A N 1
ATOM 787 C CA . ASN A 1 92 ? 17.964 13.376 -12.951 1.00 83.88 92 ASN A CA 1
ATOM 788 C C . ASN A 1 92 ? 19.040 13.515 -11.863 1.00 83.88 92 ASN A C 1
ATOM 790 O O . ASN A 1 92 ? 19.194 12.639 -11.013 1.00 83.88 92 ASN A O 1
ATOM 794 N N . ARG A 1 93 ? 19.757 14.639 -11.850 1.00 79.62 93 ARG A N 1
ATOM 795 C CA . ARG A 1 93 ? 20.732 14.959 -10.803 1.00 79.62 93 ARG A CA 1
ATOM 796 C C . ARG A 1 93 ? 20.162 14.807 -9.386 1.00 79.62 93 ARG A C 1
ATOM 798 O O . ARG A 1 93 ? 20.847 14.277 -8.523 1.00 79.62 93 ARG A O 1
ATOM 805 N N . ILE A 1 94 ? 18.910 15.213 -9.163 1.00 78.69 94 ILE A N 1
ATOM 806 C CA . ILE A 1 94 ? 18.256 15.086 -7.848 1.00 78.69 94 ILE A CA 1
ATOM 807 C C . ILE A 1 94 ? 18.083 13.612 -7.454 1.00 78.69 94 ILE A C 1
ATOM 809 O O . ILE A 1 94 ? 18.296 13.262 -6.299 1.00 78.69 94 ILE A O 1
ATOM 813 N N . GLU A 1 95 ? 17.707 12.747 -8.400 1.00 82.00 95 GLU A N 1
ATOM 814 C CA . GLU A 1 95 ? 17.538 11.308 -8.151 1.00 82.00 95 GLU A CA 1
ATOM 815 C C . GLU A 1 95 ? 18.886 10.641 -7.873 1.00 82.00 95 GLU A C 1
ATOM 817 O O . GLU A 1 95 ? 18.995 9.818 -6.972 1.00 82.00 95 GLU A O 1
ATOM 822 N N . LEU A 1 96 ? 19.928 11.037 -8.606 1.00 85.25 96 LEU A N 1
ATOM 823 C CA . LEU A 1 96 ? 21.284 10.543 -8.395 1.00 85.25 96 LEU A CA 1
ATOM 824 C C . LEU A 1 96 ? 21.834 10.939 -7.016 1.00 85.25 96 LEU A C 1
ATOM 826 O O . LEU A 1 96 ? 22.432 10.108 -6.341 1.00 85.25 96 LEU A O 1
ATOM 830 N N . GLU A 1 97 ? 21.601 12.178 -6.574 1.00 84.56 97 GLU A N 1
ATOM 831 C CA . GLU A 1 97 ? 22.031 12.676 -5.257 1.00 84.56 97 GLU A CA 1
ATOM 832 C C . GLU A 1 97 ? 21.304 11.987 -4.082 1.00 84.56 97 GLU A C 1
ATOM 834 O O . GLU A 1 97 ? 21.786 12.031 -2.950 1.00 84.56 97 GLU A O 1
ATOM 839 N N . GLN A 1 98 ? 20.164 11.329 -4.331 1.00 84.25 98 GLN A N 1
ATOM 840 C CA . GLN A 1 98 ? 19.462 10.516 -3.329 1.00 84.25 98 GLN A CA 1
ATOM 841 C C . GLN A 1 98 ? 20.087 9.128 -3.139 1.00 84.25 98 GLN A C 1
ATOM 843 O O . GLN A 1 98 ? 19.827 8.485 -2.121 1.00 84.25 98 GLN A O 1
ATOM 848 N N . LEU A 1 99 ? 20.897 8.656 -4.090 1.00 85.81 99 LEU A N 1
ATOM 849 C CA . LEU A 1 99 ? 21.539 7.349 -4.007 1.00 85.81 99 LEU A CA 1
ATOM 850 C C . LEU A 1 99 ? 22.722 7.404 -3.036 1.00 85.81 99 LEU A C 1
ATOM 852 O O . LEU A 1 99 ? 23.612 8.244 -3.158 1.00 85.81 99 LEU A O 1
ATOM 856 N N . GLN A 1 100 ? 22.740 6.486 -2.071 1.00 85.62 100 GLN A N 1
ATOM 857 C CA . GLN A 1 100 ? 23.795 6.386 -1.065 1.00 85.62 100 GLN A CA 1
ATOM 858 C C . GLN A 1 100 ? 24.296 4.949 -0.968 1.00 85.62 100 GLN A C 1
ATOM 860 O O . GLN A 1 100 ? 23.535 3.992 -1.121 1.00 85.62 100 GLN A O 1
ATOM 865 N N . VAL A 1 101 ? 25.592 4.804 -0.702 1.00 89.62 101 VAL A N 1
ATOM 866 C CA . VAL A 1 101 ? 26.207 3.499 -0.448 1.00 89.62 101 VAL A CA 1
ATOM 867 C C . VAL A 1 101 ? 25.590 2.877 0.806 1.00 89.62 101 VAL A C 1
ATOM 869 O O . VAL A 1 101 ? 25.410 3.551 1.818 1.00 89.62 101 VAL A O 1
ATOM 872 N N . GLY A 1 102 ? 25.255 1.592 0.729 1.00 82.19 102 GLY A N 1
ATOM 873 C CA . GLY A 1 102 ? 24.572 0.835 1.775 1.00 82.19 102 GLY A CA 1
ATOM 874 C C . GLY A 1 102 ? 23.046 0.952 1.751 1.00 82.19 102 GLY A C 1
ATOM 875 O O . GLY A 1 102 ? 22.381 0.247 2.507 1.00 82.19 102 GLY A O 1
ATOM 876 N N . CYS A 1 103 ? 22.464 1.796 0.892 1.00 81.50 103 CYS A N 1
ATOM 877 C CA . CYS A 1 103 ? 21.012 1.864 0.744 1.00 81.50 103 CYS A CA 1
ATOM 878 C C . CYS A 1 103 ? 20.475 0.751 -0.157 1.00 81.50 103 CYS A C 1
ATOM 880 O O . CYS A 1 103 ? 21.083 0.378 -1.164 1.00 81.50 103 CYS A O 1
ATOM 882 N N . LEU A 1 104 ? 19.279 0.280 0.196 1.00 81.81 104 LEU A N 1
ATOM 883 C CA . LEU A 1 104 ? 18.493 -0.627 -0.620 1.00 81.81 104 LEU A CA 1
ATOM 884 C C . LEU A 1 104 ? 17.652 0.178 -1.618 1.00 81.81 104 LEU A C 1
ATOM 886 O O . LEU A 1 104 ? 16.953 1.120 -1.246 1.00 81.81 104 LEU A O 1
ATOM 890 N N . VAL A 1 105 ? 17.719 -0.206 -2.887 1.00 82.50 105 VAL A N 1
ATOM 891 C CA . VAL A 1 105 ? 16.977 0.395 -3.996 1.00 82.50 105 VAL A CA 1
ATOM 892 C C . VAL A 1 105 ? 16.112 -0.658 -4.667 1.00 82.50 105 VAL A C 1
ATOM 894 O O . VAL A 1 105 ? 16.544 -1.785 -4.891 1.00 82.50 105 VAL A O 1
ATOM 897 N N . SER A 1 106 ? 14.877 -0.283 -4.991 1.00 79.50 106 SER A N 1
ATOM 898 C CA . SER A 1 106 ? 13.930 -1.123 -5.724 1.00 79.50 106 SER A CA 1
ATOM 899 C C . SER A 1 106 ? 13.590 -0.484 -7.062 1.00 79.50 106 SER A C 1
ATOM 901 O O . SER A 1 106 ? 13.610 0.739 -7.219 1.00 79.50 106 SER A O 1
ATOM 903 N N . THR A 1 107 ? 13.270 -1.323 -8.037 1.00 76.06 107 THR A N 1
ATOM 904 C CA . THR A 1 107 ? 12.880 -0.886 -9.374 1.00 76.06 107 THR A CA 1
ATOM 905 C C . THR A 1 107 ? 11.360 -0.767 -9.469 1.00 76.06 107 THR A C 1
ATOM 907 O O . THR A 1 107 ? 10.618 -1.712 -9.214 1.00 76.06 107 THR A O 1
ATOM 910 N N . ASN A 1 108 ? 10.869 0.405 -9.885 1.00 69.06 108 ASN A N 1
ATOM 911 C CA . ASN A 1 108 ? 9.429 0.676 -10.034 1.00 69.06 108 ASN A CA 1
ATOM 912 C C . ASN A 1 108 ? 8.775 -0.039 -11.238 1.00 69.06 108 ASN A C 1
ATOM 914 O O . ASN A 1 108 ? 7.612 0.202 -11.544 1.00 69.06 108 ASN A O 1
ATOM 918 N N . GLY A 1 109 ? 9.508 -0.888 -11.955 1.00 80.25 109 GLY A N 1
ATOM 919 C CA . GLY A 1 109 ? 9.042 -1.627 -13.124 1.00 80.25 109 GLY A CA 1
ATOM 920 C C . GLY A 1 109 ? 10.048 -2.698 -13.527 1.00 80.25 109 GLY A C 1
ATOM 921 O O . GLY A 1 109 ? 11.069 -2.851 -12.864 1.00 80.25 109 GLY A O 1
ATOM 922 N N . PHE A 1 110 ? 9.773 -3.414 -14.618 1.00 84.44 110 PHE A N 1
ATOM 923 C CA . PHE A 1 110 ? 10.708 -4.404 -15.153 1.00 84.44 110 PHE A CA 1
ATOM 924 C C . PHE A 1 110 ? 12.047 -3.754 -15.483 1.00 84.44 110 PHE A C 1
ATOM 926 O O . PHE A 1 110 ? 12.118 -2.715 -16.155 1.00 84.44 110 PHE A O 1
ATOM 933 N N . PHE A 1 111 ? 13.113 -4.377 -15.010 1.00 85.81 111 PHE A N 1
ATOM 934 C CA . PHE A 1 111 ? 14.440 -3.807 -15.094 1.00 85.81 111 PHE A CA 1
ATOM 935 C C . PHE A 1 111 ? 15.277 -4.631 -16.068 1.00 85.81 111 PHE A C 1
ATOM 937 O O . PHE A 1 111 ? 15.808 -5.679 -15.734 1.00 85.81 111 PHE A O 1
ATOM 944 N N . SER A 1 112 ? 15.304 -4.162 -17.315 1.00 89.31 112 SER A N 1
ATOM 945 C CA . SER A 1 112 ? 16.121 -4.716 -18.400 1.00 89.31 112 SER A CA 1
ATOM 946 C C . SER A 1 112 ? 17.604 -4.347 -18.241 1.00 89.31 112 SER A C 1
ATOM 948 O O . SER A 1 112 ? 17.939 -3.196 -17.933 1.00 89.31 112 SER A O 1
ATOM 950 N N . CYS A 1 113 ? 18.470 -5.333 -18.436 1.00 91.56 113 CYS A N 1
ATOM 951 C CA . CYS A 1 113 ? 19.924 -5.256 -18.378 1.00 91.56 113 CYS A CA 1
ATOM 952 C C . CYS A 1 113 ? 20.524 -6.101 -19.503 1.00 91.56 113 CYS A C 1
ATOM 954 O O . CYS A 1 113 ? 19.845 -6.944 -20.077 1.00 91.56 113 CYS A O 1
ATOM 956 N N . SER A 1 114 ? 21.815 -5.936 -19.764 1.00 92.12 114 SER A N 1
ATOM 957 C CA . SER A 1 114 ? 22.566 -6.799 -20.676 1.00 92.12 114 SER A CA 1
ATOM 958 C C . SER A 1 114 ? 23.730 -7.469 -19.951 1.00 92.12 114 SER A C 1
ATOM 960 O O . SER A 1 114 ? 24.282 -6.913 -18.996 1.00 92.12 114 SER A O 1
ATOM 962 N N . THR A 1 115 ? 24.118 -8.660 -20.402 1.00 90.62 115 THR A N 1
ATOM 963 C CA . THR A 1 115 ? 25.405 -9.269 -20.023 1.00 90.62 115 THR A CA 1
ATOM 964 C C . THR A 1 115 ? 26.585 -8.579 -20.715 1.00 90.62 115 THR A C 1
ATOM 966 O O . THR A 1 115 ? 27.714 -8.658 -20.228 1.00 90.62 115 THR A O 1
ATOM 969 N N . ASP A 1 116 ? 26.334 -7.845 -21.804 1.00 90.56 116 ASP A N 1
ATOM 970 C CA . ASP A 1 116 ? 27.336 -7.063 -22.517 1.00 90.56 116 ASP A CA 1
ATOM 971 C C . ASP A 1 116 ? 27.338 -5.602 -22.050 1.00 90.56 116 ASP A C 1
ATOM 973 O O . ASP A 1 116 ? 26.368 -4.845 -22.167 1.00 90.56 116 ASP A O 1
ATOM 977 N N . ARG A 1 117 ? 28.494 -5.173 -21.547 1.00 89.81 117 ARG A N 1
ATOM 978 C CA . ARG A 1 117 ? 28.728 -3.790 -21.140 1.00 89.81 117 ARG A CA 1
ATOM 979 C C . ARG A 1 117 ? 28.596 -2.809 -22.308 1.00 89.81 117 ARG A C 1
ATOM 981 O O . ARG A 1 117 ? 28.128 -1.694 -22.088 1.00 89.81 117 ARG A O 1
ATOM 988 N N . HIS A 1 118 ? 28.987 -3.192 -23.523 1.00 86.81 118 HIS A N 1
ATOM 989 C CA . HIS A 1 118 ? 28.944 -2.295 -24.682 1.00 86.81 118 HIS A CA 1
ATOM 990 C C . HIS A 1 118 ? 27.506 -1.926 -25.041 1.00 86.81 118 HIS A C 1
ATOM 992 O O . HIS A 1 118 ? 27.227 -0.761 -25.317 1.00 86.81 118 HIS A O 1
ATOM 998 N N . VAL A 1 119 ? 26.579 -2.883 -24.933 1.00 87.44 119 VAL A N 1
ATOM 999 C CA . VAL A 1 119 ? 25.141 -2.642 -25.109 1.00 87.44 119 VAL A CA 1
ATOM 1000 C C . VAL A 1 119 ? 24.653 -1.580 -24.125 1.00 87.44 119 VAL A C 1
ATOM 1002 O O . VAL A 1 119 ? 24.043 -0.593 -24.531 1.00 87.44 119 VAL A O 1
ATOM 1005 N N . ALA A 1 120 ? 25.004 -1.702 -22.842 1.00 87.94 120 ALA A N 1
ATOM 1006 C CA . ALA A 1 120 ? 24.670 -0.697 -21.833 1.00 87.94 120 ALA A CA 1
ATOM 1007 C C . ALA A 1 120 ? 25.287 0.685 -22.134 1.00 87.94 120 ALA A C 1
ATOM 1009 O O . ALA A 1 120 ? 24.630 1.707 -21.937 1.00 87.94 120 ALA A O 1
ATOM 1010 N N . GLU A 1 121 ? 26.522 0.737 -22.633 1.00 86.19 121 GLU A N 1
ATOM 1011 C CA . GLU A 1 121 ? 27.201 1.983 -23.006 1.00 86.19 121 GLU A CA 1
ATOM 1012 C C . GLU A 1 121 ? 26.556 2.678 -24.223 1.00 86.19 121 GLU A C 1
ATOM 1014 O O . GLU A 1 121 ? 26.471 3.912 -24.240 1.00 86.19 121 GLU A O 1
ATOM 1019 N N . MET A 1 122 ? 25.992 1.929 -25.180 1.00 83.62 122 MET A N 1
ATOM 1020 C CA . MET A 1 122 ? 25.220 2.506 -26.292 1.00 83.62 122 MET A CA 1
ATOM 1021 C C . MET A 1 122 ? 23.999 3.295 -25.795 1.00 83.62 122 MET A C 1
ATOM 1023 O O . MET A 1 122 ? 23.728 4.394 -26.285 1.00 83.62 122 MET A O 1
ATOM 1027 N N . PHE A 1 123 ? 23.307 2.807 -24.758 1.00 82.12 123 PHE A N 1
ATOM 1028 C CA . PHE A 1 123 ? 22.184 3.525 -24.133 1.00 82.12 123 PHE A CA 1
ATOM 1029 C C . PHE A 1 123 ? 22.606 4.818 -23.409 1.00 82.12 123 PHE A C 1
ATOM 1031 O O . PHE A 1 123 ? 21.763 5.674 -23.125 1.00 82.12 123 PHE A O 1
ATOM 1038 N N . LEU A 1 124 ? 23.905 5.003 -23.147 1.00 79.81 124 LEU A N 1
ATOM 1039 C CA . LEU A 1 124 ? 24.477 6.244 -22.610 1.00 79.81 124 LEU A CA 1
ATOM 1040 C C . LEU A 1 124 ? 24.854 7.253 -23.706 1.00 79.81 124 LEU A C 1
ATOM 1042 O O . LEU A 1 124 ? 25.202 8.392 -23.385 1.00 79.81 124 LEU A O 1
ATOM 1046 N N . GLY A 1 125 ? 24.753 6.871 -24.984 1.00 71.00 125 GLY A N 1
ATOM 1047 C CA . GLY A 1 125 ? 25.170 7.691 -26.124 1.00 71.00 125 GLY A CA 1
ATOM 1048 C C . GLY A 1 125 ? 26.687 7.725 -26.342 1.00 71.00 125 GLY A C 1
ATOM 1049 O O . GLY A 1 125 ? 27.189 8.671 -26.964 1.00 71.00 125 GLY A O 1
ATOM 1050 N N . ILE A 1 126 ? 27.406 6.730 -25.806 1.00 68.38 126 ILE A N 1
ATOM 1051 C CA . ILE A 1 126 ? 28.830 6.500 -26.068 1.00 68.38 126 ILE A CA 1
ATOM 1052 C C . ILE A 1 126 ? 28.937 5.706 -27.365 1.00 68.38 126 ILE A C 1
ATOM 1054 O O . ILE A 1 126 ? 28.315 4.654 -27.504 1.00 68.38 126 ILE A O 1
ATOM 1058 N N . ASP A 1 127 ? 29.720 6.212 -28.310 1.00 60.28 127 ASP A N 1
ATOM 1059 C CA . ASP A 1 127 ? 29.990 5.485 -29.546 1.00 60.28 127 ASP A CA 1
ATOM 1060 C C . ASP A 1 127 ? 30.992 4.344 -29.266 1.00 60.28 127 ASP A C 1
ATOM 1062 O O . ASP A 1 127 ? 32.091 4.611 -28.760 1.00 60.28 127 ASP A O 1
ATOM 1066 N N . PRO A 1 128 ? 30.641 3.082 -29.583 1.00 55.75 128 PRO A N 1
ATOM 1067 C CA . PRO A 1 128 ? 31.488 1.921 -29.317 1.00 55.75 128 PRO A CA 1
ATOM 1068 C C . PRO A 1 128 ? 32.824 1.944 -30.072 1.00 55.75 128 PRO A C 1
ATOM 1070 O O . PRO A 1 128 ? 33.771 1.310 -29.621 1.00 55.75 128 PRO A O 1
ATOM 1073 N N . ASN A 1 129 ? 32.940 2.693 -31.176 1.00 58.72 129 ASN A N 1
ATOM 1074 C CA . ASN A 1 129 ? 34.168 2.758 -31.976 1.00 58.72 129 ASN A CA 1
ATOM 1075 C C . ASN A 1 129 ? 35.127 3.865 -31.526 1.00 58.72 129 ASN A C 1
ATOM 1077 O O . ASN A 1 129 ? 36.332 3.773 -31.756 1.00 58.72 129 ASN A O 1
ATOM 1081 N N . THR A 1 130 ? 34.607 4.934 -30.917 1.00 59.78 130 THR A N 1
ATOM 1082 C CA . THR A 1 130 ? 35.415 6.099 -30.513 1.00 59.78 130 THR A CA 1
ATOM 1083 C C . THR A 1 130 ? 35.584 6.213 -29.003 1.00 59.78 130 THR A C 1
ATOM 1085 O O . THR A 1 130 ? 36.378 7.035 -28.548 1.00 59.78 130 THR A O 1
ATOM 1088 N N . HIS A 1 131 ? 34.830 5.424 -28.222 1.00 56.31 131 HIS A N 1
ATOM 1089 C CA . HIS A 1 131 ? 34.732 5.505 -26.760 1.00 56.31 131 HIS A CA 1
ATOM 1090 C C . HIS A 1 131 ? 34.478 6.932 -26.241 1.00 56.31 131 HIS A C 1
ATOM 1092 O O . HIS A 1 131 ? 34.731 7.237 -25.074 1.00 56.31 131 HIS A O 1
ATOM 1098 N N . SER A 1 132 ? 33.957 7.808 -27.106 1.00 55.50 132 SER A N 1
ATOM 1099 C CA . SER A 1 132 ? 33.708 9.214 -26.823 1.00 55.50 132 SER A CA 1
ATOM 1100 C C . SER A 1 132 ? 32.203 9.460 -26.724 1.00 55.50 132 SER A C 1
ATOM 1102 O O . SER A 1 132 ? 31.406 8.872 -27.461 1.00 55.50 132 SER A O 1
ATOM 1104 N N . SER A 1 133 ? 31.783 10.303 -25.774 1.00 56.06 133 SER A N 1
ATOM 1105 C CA . SER A 1 133 ? 30.381 10.714 -25.679 1.00 56.06 133 SER A CA 1
ATOM 1106 C C . SER A 1 133 ? 30.048 11.595 -26.884 1.00 56.06 133 SER A C 1
ATOM 1108 O O . SER A 1 133 ? 30.628 12.676 -27.022 1.00 56.06 133 SER A O 1
ATOM 1110 N N . SER A 1 134 ? 29.112 11.177 -27.737 1.00 48.91 134 SER A N 1
ATOM 1111 C CA . SER A 1 134 ? 28.609 12.046 -28.807 1.00 48.91 134 SER A CA 1
ATOM 1112 C C . SER A 1 134 ? 28.053 13.354 -28.214 1.00 48.91 134 SER A C 1
ATOM 1114 O O . SER A 1 134 ? 27.460 13.355 -27.134 1.00 48.91 134 SER A O 1
ATOM 1116 N N . ASN A 1 135 ? 28.251 14.484 -28.907 1.00 45.22 135 ASN A N 1
ATOM 1117 C CA . ASN A 1 135 ? 27.812 15.841 -28.527 1.00 45.22 135 ASN A CA 1
ATOM 1118 C C . ASN A 1 135 ? 26.270 16.014 -28.529 1.00 45.22 135 ASN A C 1
ATOM 1120 O O . ASN A 1 135 ? 25.735 17.019 -29.001 1.00 45.22 135 ASN A O 1
ATOM 1124 N N . TYR A 1 136 ? 25.514 15.049 -28.004 1.00 44.50 136 TYR A N 1
ATOM 1125 C CA . TYR A 1 136 ? 24.116 15.252 -27.655 1.00 44.50 136 TYR A CA 1
ATOM 1126 C C . TYR A 1 136 ? 24.072 16.257 -26.508 1.00 44.50 136 TYR A C 1
ATOM 1128 O O . TYR A 1 136 ? 24.490 15.936 -25.398 1.00 44.50 136 TYR A O 1
ATOM 1136 N N . LYS A 1 137 ? 23.622 17.486 -26.813 1.00 45.53 137 LYS A N 1
ATOM 1137 C CA . LYS A 1 137 ? 23.388 18.611 -25.889 1.00 45.53 137 LYS A CA 1
ATOM 1138 C C . LYS A 1 137 ? 23.245 18.122 -24.444 1.00 45.53 137 LYS A C 1
ATOM 1140 O O . LYS A 1 137 ? 22.205 17.571 -24.086 1.00 45.53 137 LYS A O 1
ATOM 1145 N N . ARG A 1 138 ? 24.310 18.292 -23.650 1.00 54.44 138 ARG A N 1
ATOM 1146 C CA . ARG A 1 138 ? 24.331 17.944 -22.227 1.00 54.44 138 ARG A CA 1
ATOM 1147 C C . ARG A 1 138 ? 23.317 18.835 -21.521 1.00 54.44 138 ARG A C 1
ATOM 1149 O O . ARG A 1 138 ? 23.611 19.981 -21.193 1.00 54.44 138 ARG A O 1
ATOM 1156 N N . ASP A 1 139 ? 22.107 18.327 -21.345 1.00 55.09 139 ASP A N 1
ATOM 1157 C CA . ASP A 1 139 ? 21.165 18.910 -20.407 1.00 55.09 139 ASP A CA 1
ATOM 1158 C C . ASP A 1 139 ? 21.773 18.731 -19.013 1.00 55.09 139 ASP A C 1
ATOM 1160 O O . ASP A 1 139 ? 21.918 17.608 -18.535 1.00 55.09 139 ASP A O 1
ATOM 1164 N N . ALA A 1 140 ? 22.186 19.831 -18.378 1.00 60.94 140 ALA A N 1
ATOM 1165 C CA . ALA A 1 140 ? 22.835 19.805 -17.067 1.00 60.94 140 ALA A CA 1
ATOM 1166 C C . ALA A 1 140 ? 21.964 19.142 -15.980 1.00 60.94 140 ALA A C 1
ATOM 1168 O O . ALA A 1 140 ? 22.477 18.767 -14.923 1.00 60.94 140 ALA A O 1
ATOM 1169 N N . SER A 1 141 ? 20.660 18.983 -16.235 1.00 68.12 141 SER A N 1
ATOM 1170 C CA . SER A 1 141 ? 19.724 18.306 -15.339 1.00 68.12 141 SER A CA 1
ATOM 1171 C C . SER A 1 141 ? 19.776 16.772 -15.410 1.00 68.12 141 SER A C 1
ATOM 1173 O O . SER A 1 141 ? 19.379 16.123 -14.441 1.00 68.12 141 SER A O 1
ATOM 1175 N N . GLN A 1 142 ? 20.299 16.180 -16.494 1.00 79.56 142 GLN A N 1
ATOM 1176 C CA . GLN A 1 142 ? 20.383 14.726 -16.678 1.00 79.56 142 GLN A CA 1
ATOM 1177 C C . GLN A 1 142 ? 21.831 14.230 -16.670 1.00 79.56 142 GLN A C 1
ATOM 1179 O O . GLN A 1 142 ? 22.696 14.754 -17.367 1.00 79.56 142 GLN A O 1
ATOM 1184 N N . GLN A 1 143 ? 22.088 13.187 -15.888 1.00 83.75 143 GLN A N 1
ATOM 1185 C CA . GLN A 1 143 ? 23.393 12.557 -15.724 1.00 83.75 143 GLN A CA 1
ATOM 1186 C C . GLN A 1 143 ? 23.371 11.160 -16.350 1.00 83.75 143 GLN A C 1
ATOM 1188 O O . GLN A 1 143 ? 22.416 10.405 -16.153 1.00 83.75 143 GLN A O 1
ATOM 1193 N N . SER A 1 144 ? 24.416 10.818 -17.103 1.00 89.50 144 SER A N 1
ATOM 1194 C CA . SER A 1 144 ? 24.615 9.465 -17.630 1.00 89.50 144 SER A CA 1
ATOM 1195 C C . SER A 1 144 ? 25.114 8.550 -16.515 1.00 89.50 144 SER A C 1
ATOM 1197 O O . SER A 1 144 ? 26.103 8.864 -15.850 1.00 89.50 144 SER A O 1
ATOM 1199 N N . VAL A 1 145 ? 24.428 7.427 -16.311 1.00 91.25 145 VAL A N 1
ATOM 1200 C CA . VAL A 1 145 ? 24.693 6.488 -15.219 1.00 91.25 145 VAL A CA 1
ATOM 1201 C C . VAL A 1 145 ? 24.794 5.066 -15.760 1.00 91.25 145 VAL A C 1
ATOM 1203 O O . VAL A 1 145 ? 23.855 4.559 -16.375 1.00 91.25 145 VAL A O 1
ATOM 1206 N N . LEU A 1 146 ? 25.928 4.420 -15.503 1.00 93.69 146 LEU A N 1
ATOM 1207 C CA . LEU A 1 146 ? 26.158 3.005 -15.757 1.00 93.69 146 LEU A CA 1
ATOM 1208 C C . LEU A 1 146 ? 25.952 2.219 -14.461 1.00 93.69 146 LEU A C 1
ATOM 1210 O O . LEU A 1 146 ? 26.721 2.355 -13.509 1.00 93.69 146 LEU A O 1
ATOM 1214 N N . PHE A 1 147 ? 24.938 1.364 -14.442 1.00 94.00 147 PHE A N 1
ATOM 1215 C CA . PHE A 1 147 ? 24.727 0.409 -13.365 1.00 94.00 147 PHE A CA 1
ATOM 1216 C C . PHE A 1 147 ? 25.504 -0.877 -13.646 1.00 94.00 147 PHE A C 1
ATOM 1218 O O . PHE A 1 147 ? 25.390 -1.442 -14.735 1.00 94.00 147 PHE A O 1
ATOM 1225 N N . ILE A 1 148 ? 26.281 -1.324 -12.660 1.00 95.31 148 ILE A N 1
ATOM 1226 C CA . ILE A 1 148 ? 27.039 -2.578 -12.666 1.00 95.31 148 ILE A CA 1
ATOM 1227 C C . ILE A 1 148 ? 26.464 -3.449 -11.556 1.00 95.31 148 ILE A C 1
ATOM 1229 O O . ILE A 1 148 ? 26.488 -3.062 -10.390 1.00 95.31 148 ILE A O 1
ATOM 1233 N N . ILE A 1 149 ? 25.913 -4.597 -11.923 1.00 92.62 149 ILE A N 1
ATOM 1234 C CA . ILE A 1 149 ? 25.015 -5.353 -11.054 1.00 92.62 149 ILE A CA 1
ATOM 1235 C C . ILE A 1 149 ? 25.575 -6.751 -10.882 1.00 92.62 149 ILE A C 1
ATOM 1237 O O . ILE A 1 149 ? 25.572 -7.542 -11.822 1.00 92.62 149 ILE A O 1
ATOM 1241 N N . ASP A 1 150 ? 26.060 -7.039 -9.683 1.00 90.69 150 ASP A N 1
ATOM 1242 C CA . ASP A 1 150 ? 26.524 -8.364 -9.297 1.00 90.69 150 ASP A CA 1
ATOM 1243 C C . ASP A 1 150 ? 25.325 -9.173 -8.787 1.00 90.69 150 ASP A C 1
ATOM 1245 O O . ASP A 1 150 ? 24.738 -8.862 -7.747 1.00 90.69 150 ASP A O 1
ATOM 1249 N N . VAL A 1 151 ? 24.924 -10.188 -9.549 1.00 86.81 151 VAL A N 1
ATOM 1250 C CA . VAL A 1 151 ? 23.749 -11.010 -9.251 1.00 86.81 151 VAL A CA 1
ATOM 1251 C C . VAL A 1 151 ? 24.200 -12.384 -8.805 1.00 86.81 151 VAL A C 1
ATOM 1253 O O . VAL A 1 151 ? 24.782 -13.143 -9.583 1.00 86.81 151 VAL A O 1
ATOM 1256 N N . ASP A 1 152 ? 23.879 -12.725 -7.563 1.00 80.62 152 ASP A N 1
ATOM 1257 C CA . ASP A 1 152 ? 24.018 -14.092 -7.086 1.00 80.62 152 ASP A CA 1
ATOM 1258 C C . ASP A 1 152 ? 22.736 -14.874 -7.390 1.00 80.62 152 ASP A C 1
ATOM 1260 O O . ASP A 1 152 ? 21.753 -14.830 -6.647 1.00 80.62 152 ASP A O 1
ATOM 1264 N N . CYS A 1 153 ? 22.749 -15.587 -8.516 1.00 73.81 153 CYS A N 1
ATOM 1265 C CA . CYS A 1 153 ? 21.630 -16.421 -8.952 1.00 73.81 153 CYS A CA 1
ATOM 1266 C C . CYS A 1 153 ? 21.502 -17.724 -8.136 1.00 73.81 153 CYS A C 1
ATOM 1268 O O . CYS A 1 153 ? 20.532 -18.454 -8.314 1.00 73.81 153 CYS A O 1
ATOM 1270 N N . THR A 1 154 ? 22.453 -18.023 -7.239 1.00 66.69 154 THR A N 1
ATOM 1271 C CA . THR A 1 154 ? 22.471 -19.264 -6.444 1.00 66.69 154 THR A CA 1
ATOM 1272 C C . THR A 1 154 ? 21.823 -19.116 -5.065 1.00 66.69 154 THR A C 1
ATOM 1274 O O . THR A 1 154 ? 21.388 -20.109 -4.488 1.00 66.69 154 THR A O 1
ATOM 1277 N N . VAL A 1 155 ? 21.715 -17.885 -4.547 1.00 57.94 155 VAL A N 1
ATOM 1278 C CA . VAL A 1 155 ? 21.263 -17.589 -3.168 1.00 57.94 155 VAL A CA 1
ATOM 1279 C C . VAL A 1 155 ? 19.840 -17.003 -3.117 1.00 57.94 155 VAL A C 1
ATOM 1281 O O . VAL A 1 155 ? 19.363 -16.556 -2.078 1.00 57.94 155 VAL A O 1
ATOM 1284 N N . SER A 1 156 ? 19.094 -17.015 -4.220 1.00 53.53 156 SER A N 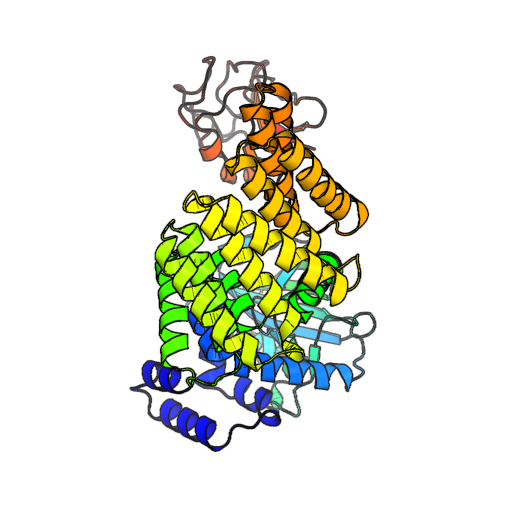1
ATOM 1285 C CA . SER A 1 156 ? 17.848 -16.253 -4.315 1.00 53.53 156 SER A CA 1
ATOM 1286 C C . SER A 1 156 ? 16.679 -17.085 -4.848 1.00 53.53 156 SER A C 1
ATOM 1288 O O . SER A 1 156 ? 16.465 -17.170 -6.052 1.00 53.53 156 SER A O 1
ATOM 1290 N N . GLU A 1 157 ? 15.828 -17.575 -3.947 1.00 52.56 157 GLU A N 1
ATOM 1291 C CA . GLU A 1 157 ? 14.495 -18.094 -4.300 1.00 52.56 157 GLU A CA 1
ATOM 1292 C C . GLU A 1 157 ? 13.506 -16.981 -4.732 1.00 52.56 157 GLU A C 1
ATOM 1294 O O . GLU A 1 157 ? 12.364 -17.289 -5.059 1.00 52.56 157 GLU A O 1
ATOM 1299 N N . LYS A 1 158 ? 13.886 -15.684 -4.715 1.00 56.53 158 LYS A N 1
ATOM 1300 C CA . LYS A 1 158 ? 12.913 -14.572 -4.862 1.00 56.53 158 LYS A CA 1
ATOM 1301 C C . LYS A 1 158 ? 13.262 -13.422 -5.821 1.00 56.53 158 LYS A C 1
ATOM 1303 O O . LYS A 1 158 ? 12.343 -12.735 -6.263 1.00 56.53 158 LYS A O 1
ATOM 1308 N N . ASN A 1 159 ? 14.522 -13.181 -6.190 1.00 64.31 159 ASN A N 1
ATOM 1309 C CA . ASN A 1 159 ? 14.842 -12.238 -7.270 1.00 64.31 159 ASN A CA 1
ATOM 1310 C C . ASN A 1 159 ? 14.700 -12.943 -8.622 1.00 64.31 159 ASN A C 1
ATOM 1312 O O . ASN A 1 159 ? 15.625 -13.598 -9.094 1.00 64.31 159 ASN A O 1
ATOM 1316 N N . VAL A 1 160 ? 13.531 -12.788 -9.245 1.00 68.69 160 VAL A N 1
ATOM 1317 C CA . VAL A 1 160 ? 13.271 -13.287 -10.599 1.00 68.69 160 VAL A CA 1
ATOM 1318 C C . VAL A 1 160 ? 14.119 -12.493 -11.594 1.00 68.69 160 VAL A C 1
ATOM 1320 O O . VAL A 1 160 ? 13.816 -11.335 -11.893 1.00 68.69 160 VAL A O 1
ATOM 1323 N N . VAL A 1 161 ? 15.171 -13.135 -12.098 1.00 85.50 161 VAL A N 1
ATOM 1324 C CA . VAL A 1 161 ? 15.994 -12.688 -13.226 1.00 85.50 161 VAL A CA 1
ATOM 1325 C C . VAL A 1 161 ? 15.947 -13.764 -14.306 1.00 85.50 161 VAL A C 1
ATOM 1327 O O . VAL A 1 161 ? 16.156 -14.944 -14.023 1.00 85.50 161 VAL A O 1
ATOM 1330 N N . ALA A 1 162 ? 15.622 -13.369 -15.532 1.00 86.38 162 ALA A N 1
ATOM 1331 C CA . ALA A 1 162 ? 15.470 -14.290 -16.652 1.00 86.38 162 ALA A CA 1
ATOM 1332 C C . ALA A 1 162 ? 16.400 -13.895 -17.798 1.00 86.38 162 ALA A C 1
ATOM 1334 O O . ALA A 1 162 ? 16.417 -12.726 -18.196 1.00 86.38 162 ALA A O 1
ATOM 1335 N N . ASP A 1 163 ? 17.128 -14.873 -18.342 1.00 88.50 163 ASP A N 1
ATOM 1336 C CA . ASP A 1 163 ? 17.789 -14.733 -19.638 1.00 88.50 163 ASP A CA 1
ATOM 1337 C C . ASP A 1 163 ? 16.741 -14.875 -20.733 1.00 88.50 163 ASP A C 1
ATOM 1339 O O . ASP A 1 163 ? 16.167 -15.952 -20.949 1.00 88.50 163 ASP A O 1
ATOM 1343 N N . ILE A 1 164 ? 16.483 -13.757 -21.407 1.00 87.81 164 ILE A N 1
ATOM 1344 C CA . ILE A 1 164 ? 15.461 -13.659 -22.436 1.00 87.81 164 ILE A CA 1
ATOM 1345 C C . ILE A 1 164 ? 16.045 -13.530 -23.841 1.00 87.81 164 ILE A C 1
ATOM 1347 O O . ILE A 1 164 ? 15.288 -13.292 -24.779 1.00 87.81 164 ILE A O 1
ATOM 1351 N N . SER A 1 165 ? 17.351 -13.739 -24.019 1.00 85.00 165 SER A N 1
ATOM 1352 C CA . SER A 1 165 ? 18.035 -13.670 -25.321 1.00 85.00 165 SER A CA 1
ATOM 1353 C C . SER A 1 165 ? 17.326 -14.469 -26.425 1.00 85.00 165 SER A C 1
ATOM 1355 O O . SER A 1 165 ? 17.247 -14.035 -27.569 1.00 85.00 165 SER A O 1
ATOM 1357 N N . ARG A 1 166 ? 16.730 -15.618 -26.075 1.00 84.38 166 ARG A N 1
ATOM 1358 C CA . ARG A 1 166 ? 15.986 -16.496 -27.002 1.00 84.38 166 ARG A CA 1
ATOM 1359 C C . ARG A 1 166 ? 14.543 -16.068 -27.285 1.00 84.38 166 ARG A C 1
ATOM 1361 O O . ARG A 1 166 ? 13.917 -16.627 -28.181 1.00 84.38 166 ARG A O 1
ATOM 1368 N N . TYR A 1 167 ? 14.006 -15.145 -26.494 1.00 84.75 167 TYR A N 1
ATOM 1369 C CA . TYR A 1 167 ? 12.609 -14.701 -26.539 1.00 84.75 167 TYR A CA 1
ATOM 1370 C C . TYR A 1 167 ? 12.466 -13.223 -26.927 1.00 84.75 167 TYR A C 1
ATOM 1372 O O . TYR A 1 167 ? 11.360 -12.788 -27.254 1.00 84.75 167 TYR A O 1
ATOM 1380 N N . SER A 1 168 ? 13.558 -12.455 -26.859 1.00 84.00 168 SER A N 1
ATOM 1381 C CA . SER A 1 168 ? 13.599 -11.044 -27.231 1.00 84.00 168 SER A CA 1
ATOM 1382 C C . SER A 1 168 ? 13.414 -10.866 -28.740 1.00 84.00 168 SER A C 1
ATOM 1384 O O . SER A 1 168 ? 13.873 -11.678 -29.543 1.00 84.00 168 SER A O 1
ATOM 1386 N N . ASP A 1 169 ? 12.743 -9.783 -29.130 1.00 83.00 169 ASP A N 1
ATOM 1387 C CA . ASP A 1 169 ? 12.648 -9.348 -30.531 1.00 83.00 169 ASP A CA 1
ATOM 1388 C C . ASP A 1 169 ? 13.993 -8.770 -31.031 1.00 83.00 169 ASP A C 1
ATOM 1390 O O . ASP A 1 169 ? 14.191 -8.633 -32.238 1.00 83.00 169 ASP A O 1
ATOM 1394 N N . ILE A 1 170 ? 14.930 -8.47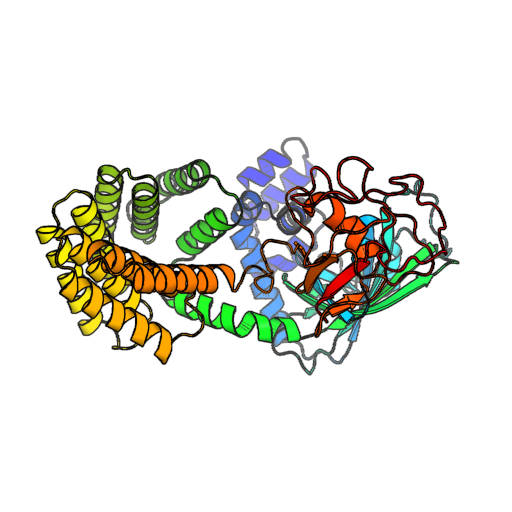3 -30.115 1.00 81.62 170 ILE A N 1
ATOM 1395 C CA . ILE A 1 170 ? 16.282 -7.971 -30.398 1.00 81.62 170 ILE A CA 1
ATOM 1396 C C . ILE A 1 170 ? 17.319 -8.982 -29.860 1.00 81.62 170 ILE A C 1
ATOM 1398 O O . ILE A 1 170 ? 17.750 -8.886 -28.710 1.00 81.62 170 ILE A O 1
ATOM 1402 N N . PRO A 1 171 ? 17.728 -9.982 -30.661 1.00 72.69 171 PRO A N 1
ATOM 1403 C CA . PRO A 1 171 ? 18.530 -11.109 -30.173 1.00 72.69 171 PRO A CA 1
ATOM 1404 C C . PRO A 1 171 ? 19.962 -10.729 -29.759 1.00 72.69 171 PRO A C 1
ATOM 1406 O O . PRO A 1 171 ? 20.536 -11.379 -28.888 1.00 72.69 171 PRO A O 1
ATOM 1409 N N . ASP A 1 172 ? 20.529 -9.666 -30.337 1.00 79.56 172 ASP A N 1
ATOM 1410 C CA . ASP A 1 172 ? 21.932 -9.277 -30.125 1.00 79.56 172 ASP A CA 1
ATOM 1411 C C . ASP A 1 172 ? 22.171 -8.486 -28.823 1.00 79.56 172 ASP A C 1
ATOM 1413 O O . ASP A 1 172 ? 23.313 -8.196 -28.472 1.00 79.56 172 ASP A O 1
ATOM 1417 N N . GLU A 1 173 ? 21.120 -8.138 -28.073 1.00 81.25 173 GLU A N 1
ATOM 1418 C CA . GLU A 1 173 ? 21.257 -7.362 -26.832 1.00 81.25 173 GLU A CA 1
ATOM 1419 C C . GLU A 1 173 ? 21.694 -8.204 -25.626 1.00 81.25 173 GLU A C 1
ATOM 1421 O O . GLU A 1 173 ? 22.030 -7.632 -24.587 1.00 81.25 173 GLU A O 1
ATOM 1426 N N . ASN A 1 174 ? 21.706 -9.541 -25.738 1.00 85.94 174 ASN A N 1
ATOM 1427 C CA . ASN A 1 174 ? 21.923 -10.463 -24.612 1.00 85.94 174 ASN A CA 1
ATOM 1428 C C . ASN A 1 174 ? 21.117 -10.037 -23.370 1.00 85.94 174 ASN A C 1
ATOM 1430 O O . ASN A 1 174 ? 21.653 -9.870 -22.268 1.00 85.94 174 ASN A O 1
ATOM 1434 N N . GLU A 1 175 ? 19.834 -9.754 -23.603 1.00 89.06 175 GLU A N 1
ATOM 1435 C CA . GLU A 1 175 ? 18.973 -9.081 -22.643 1.00 89.06 175 GLU A CA 1
ATOM 1436 C C . GLU A 1 175 ? 18.588 -10.010 -21.482 1.00 89.06 175 GLU A C 1
ATOM 1438 O O . GLU A 1 175 ? 18.152 -11.150 -21.660 1.00 89.06 175 GLU A O 1
ATOM 1443 N N . MET A 1 176 ? 18.716 -9.471 -20.276 1.00 90.12 176 MET A N 1
ATOM 1444 C CA . MET A 1 176 ? 18.302 -10.065 -19.015 1.00 90.12 176 MET A CA 1
ATOM 1445 C C . MET A 1 176 ? 17.242 -9.159 -18.400 1.00 90.12 176 MET A C 1
ATOM 1447 O O . MET A 1 176 ? 17.471 -7.959 -18.233 1.00 90.12 176 MET A O 1
ATOM 1451 N N . ILE A 1 177 ? 16.092 -9.711 -18.022 1.00 89.19 177 ILE A N 1
ATOM 1452 C CA . ILE A 1 177 ? 15.029 -8.925 -17.387 1.00 89.19 177 ILE A CA 1
ATOM 1453 C C . ILE A 1 177 ? 14.841 -9.370 -15.945 1.00 89.19 177 ILE A C 1
ATOM 1455 O O . ILE A 1 177 ? 14.575 -10.538 -15.664 1.00 89.19 177 ILE A O 1
ATOM 1459 N N . PHE A 1 178 ? 14.911 -8.398 -15.040 1.00 86.50 178 PHE A N 1
ATOM 1460 C CA . PHE A 1 178 ? 14.410 -8.542 -13.682 1.00 86.50 178 PHE A CA 1
ATOM 1461 C C . PHE A 1 178 ? 12.919 -8.223 -13.626 1.00 86.50 178 PHE A C 1
ATOM 1463 O O . PHE A 1 178 ? 12.434 -7.280 -14.271 1.00 86.50 178 PHE A O 1
ATOM 1470 N N . ASN A 1 179 ? 12.197 -8.984 -12.810 1.00 79.19 179 ASN A N 1
ATOM 1471 C CA . ASN A 1 179 ? 10.796 -8.705 -12.530 1.00 79.19 179 ASN A CA 1
ATOM 1472 C C . ASN A 1 179 ? 10.636 -7.350 -11.812 1.00 79.19 179 ASN A C 1
ATOM 1474 O O . ASN A 1 179 ? 11.570 -6.813 -11.212 1.00 79.19 179 ASN A O 1
ATOM 1478 N N . PHE A 1 180 ? 9.449 -6.754 -11.902 1.00 71.00 180 PHE A N 1
ATOM 1479 C CA . PHE A 1 180 ? 9.203 -5.483 -11.228 1.00 71.00 180 PHE A CA 1
ATOM 1480 C C . PHE A 1 180 ? 9.307 -5.654 -9.704 1.00 71.00 180 PHE A C 1
ATOM 1482 O O . PHE A 1 180 ? 8.873 -6.662 -9.151 1.00 71.00 180 PHE A O 1
ATOM 1489 N N . GLY A 1 181 ? 9.872 -4.660 -9.015 1.00 70.50 181 GLY A N 1
ATOM 1490 C CA . GLY A 1 181 ? 10.067 -4.710 -7.566 1.00 70.50 181 GLY A CA 1
ATOM 1491 C C . GLY A 1 181 ? 11.360 -5.391 -7.109 1.00 70.50 181 GLY A C 1
ATOM 1492 O O . GLY A 1 181 ? 11.627 -5.377 -5.908 1.00 70.50 181 GLY A O 1
ATOM 1493 N N . SER A 1 182 ? 12.193 -5.913 -8.022 1.00 79.12 182 SER A N 1
ATOM 1494 C CA . SER A 1 182 ? 13.524 -6.432 -7.675 1.00 79.12 182 SER A CA 1
ATOM 1495 C C . SER A 1 182 ? 14.363 -5.391 -6.936 1.00 79.12 182 SER A C 1
ATOM 1497 O O . SER A 1 182 ? 14.331 -4.198 -7.271 1.00 79.12 182 SER A O 1
ATOM 1499 N N . THR A 1 183 ? 15.100 -5.862 -5.928 1.00 80.88 183 THR A N 1
ATOM 1500 C CA . THR A 1 183 ? 15.834 -5.018 -4.982 1.00 80.88 183 THR A CA 1
ATOM 1501 C C . THR A 1 183 ? 17.332 -5.263 -5.000 1.00 80.88 183 THR A C 1
ATOM 1503 O O . THR A 1 183 ? 17.797 -6.403 -5.052 1.00 80.88 183 THR A O 1
ATOM 1506 N N . PHE A 1 184 ? 18.083 -4.174 -4.888 1.00 86.06 184 PHE A N 1
ATOM 1507 C CA . PHE A 1 184 ? 19.537 -4.162 -4.950 1.00 86.06 184 PHE A CA 1
ATOM 1508 C C . PHE A 1 184 ? 20.108 -3.311 -3.820 1.00 86.06 184 PHE A C 1
ATOM 1510 O O . PHE A 1 184 ? 19.485 -2.338 -3.396 1.00 86.06 184 PHE A O 1
ATOM 1517 N N . ILE A 1 185 ? 21.300 -3.656 -3.347 1.00 87.94 185 ILE A N 1
ATOM 1518 C CA . ILE A 1 185 ? 22.067 -2.826 -2.414 1.00 87.94 185 ILE A CA 1
ATOM 1519 C C . ILE A 1 185 ? 23.133 -2.087 -3.201 1.00 87.94 185 ILE A C 1
ATOM 1521 O O . ILE A 1 185 ? 23.849 -2.692 -3.996 1.00 87.94 185 ILE A O 1
ATOM 1525 N N . ILE A 1 186 ? 23.246 -0.781 -2.976 1.00 90.44 186 ILE A N 1
ATOM 1526 C CA . ILE A 1 186 ? 24.313 0.019 -3.574 1.00 90.44 186 ILE A CA 1
ATOM 1527 C C . ILE A 1 186 ? 25.597 -0.218 -2.790 1.00 90.44 186 ILE A C 1
ATOM 1529 O O . ILE A 1 186 ? 25.709 0.173 -1.631 1.00 90.44 186 ILE A O 1
ATOM 1533 N N . ASN A 1 187 ? 26.582 -0.816 -3.446 1.00 90.88 187 ASN A N 1
ATOM 1534 C CA . ASN A 1 187 ? 27.885 -1.097 -2.853 1.00 90.88 187 ASN A CA 1
ATOM 1535 C C . ASN A 1 187 ? 28.835 0.080 -3.040 1.00 90.88 187 ASN A C 1
ATOM 1537 O O . ASN A 1 187 ? 29.656 0.367 -2.173 1.00 90.88 187 ASN A O 1
ATOM 1541 N N . GLU A 1 188 ? 28.727 0.764 -4.177 1.00 93.94 188 GLU A N 1
ATOM 1542 C CA . GLU A 1 188 ? 29.656 1.823 -4.529 1.00 93.94 188 GLU A CA 1
ATOM 1543 C C . GLU A 1 188 ? 29.077 2.779 -5.578 1.00 93.94 188 GLU A C 1
ATOM 1545 O O . GLU A 1 188 ? 28.358 2.369 -6.487 1.00 93.94 188 GLU A O 1
ATOM 1550 N N . ILE A 1 189 ? 29.427 4.063 -5.465 1.00 92.94 189 ILE A N 1
ATOM 1551 C CA . ILE A 1 189 ? 29.112 5.109 -6.442 1.00 92.94 189 ILE A CA 1
ATOM 1552 C C . ILE A 1 189 ? 30.419 5.831 -6.783 1.00 92.94 189 ILE A C 1
ATOM 1554 O O . ILE A 1 189 ? 31.060 6.402 -5.901 1.00 92.94 189 ILE A O 1
ATOM 1558 N N . ARG A 1 190 ? 30.819 5.819 -8.057 1.00 93.06 190 ARG A N 1
ATOM 1559 C CA . ARG A 1 190 ? 32.023 6.498 -8.564 1.00 93.06 190 ARG A CA 1
ATOM 1560 C C . ARG A 1 190 ? 31.688 7.341 -9.788 1.00 93.06 190 ARG A C 1
ATOM 1562 O O . ARG A 1 190 ? 30.848 6.953 -10.589 1.00 93.06 190 ARG A O 1
ATOM 1569 N N . LEU A 1 191 ? 32.378 8.462 -9.965 1.00 88.19 191 LEU A N 1
ATOM 1570 C CA . LEU A 1 191 ? 32.326 9.250 -11.196 1.00 88.19 191 LEU A CA 1
ATOM 1571 C C . LEU A 1 191 ? 33.561 8.932 -12.042 1.00 88.19 191 LEU A C 1
ATOM 1573 O O . LEU A 1 191 ? 34.683 9.186 -11.612 1.00 88.19 191 LEU A O 1
ATOM 1577 N N . ASP A 1 192 ? 33.346 8.394 -13.238 1.00 84.50 192 ASP A N 1
ATOM 1578 C CA . ASP A 1 192 ? 34.365 8.316 -14.281 1.00 84.50 192 ASP A CA 1
ATOM 1579 C C . ASP A 1 192 ? 34.486 9.708 -14.915 1.00 84.50 192 ASP A C 1
ATOM 1581 O O . ASP A 1 192 ? 33.592 10.160 -15.637 1.00 84.50 192 ASP A O 1
ATOM 1585 N N . THR A 1 193 ? 35.558 10.425 -14.576 1.00 78.75 193 THR A N 1
ATOM 1586 C CA . THR A 1 193 ? 35.798 11.799 -15.035 1.00 78.75 193 THR A CA 1
ATOM 1587 C C . THR A 1 193 ? 36.110 11.871 -16.522 1.00 78.75 193 THR A C 1
ATOM 1589 O O . THR A 1 193 ? 35.733 12.850 -17.167 1.00 78.75 193 THR A O 1
ATOM 1592 N N . ASP A 1 194 ? 36.736 10.832 -17.072 1.00 77.12 194 ASP A N 1
ATOM 1593 C CA . ASP A 1 194 ? 37.171 10.796 -18.467 1.00 77.12 194 ASP A CA 1
ATOM 1594 C C . ASP A 1 194 ? 35.960 10.631 -19.384 1.00 77.12 194 ASP A C 1
ATOM 1596 O O . ASP A 1 194 ? 35.822 11.322 -20.395 1.00 77.12 194 ASP A O 1
ATOM 1600 N N . LYS A 1 195 ? 35.023 9.768 -18.979 1.00 75.25 195 LYS A N 1
ATOM 1601 C CA . LYS A 1 195 ? 33.776 9.535 -19.715 1.00 75.25 195 LYS A CA 1
ATOM 1602 C C . LYS A 1 195 ? 32.620 10.431 -19.264 1.00 75.25 195 LYS A C 1
ATOM 1604 O O . LYS A 1 195 ? 31.604 10.496 -19.953 1.00 75.25 195 LYS A O 1
ATOM 1609 N N . CYS A 1 196 ? 32.771 11.147 -18.146 1.00 80.00 196 CYS A N 1
ATOM 1610 C CA . CYS A 1 196 ? 31.713 11.922 -17.484 1.00 80.00 196 CYS A CA 1
ATOM 1611 C C . CYS A 1 196 ? 30.473 11.068 -17.139 1.00 80.00 196 CYS A C 1
ATOM 1613 O O . CYS A 1 196 ? 29.339 11.493 -17.374 1.00 80.00 196 CYS A O 1
ATOM 1615 N N . ILE A 1 197 ? 30.681 9.856 -16.614 1.00 87.50 197 ILE A N 1
ATOM 1616 C CA . ILE A 1 197 ? 29.611 8.889 -16.312 1.00 87.50 197 ILE A CA 1
ATOM 1617 C C . ILE A 1 197 ? 29.685 8.463 -14.855 1.00 87.50 197 ILE A C 1
ATOM 1619 O O . ILE A 1 197 ? 30.756 8.157 -14.337 1.00 87.50 197 ILE A O 1
ATOM 1623 N N . TRP A 1 198 ? 28.531 8.383 -14.204 1.00 89.94 198 TRP A N 1
ATOM 1624 C CA . TRP A 1 198 ? 28.433 7.797 -12.875 1.00 89.94 198 TRP A CA 1
ATOM 1625 C C . TRP A 1 198 ? 28.350 6.277 -12.974 1.00 89.94 198 TRP A C 1
ATOM 1627 O O . TRP A 1 198 ? 27.416 5.736 -13.554 1.00 89.94 198 TRP A O 1
ATOM 1637 N N . CYS A 1 199 ? 29.320 5.587 -12.396 1.00 92.31 199 CYS A N 1
ATOM 1638 C CA . CYS A 1 199 ? 29.343 4.142 -12.254 1.00 92.31 199 CYS A CA 1
ATOM 1639 C C . CYS A 1 199 ? 28.777 3.775 -10.881 1.00 92.31 199 CYS A C 1
ATOM 1641 O O . CYS A 1 199 ? 29.351 4.133 -9.852 1.00 92.31 199 CYS A O 1
ATOM 1643 N N . ILE A 1 200 ? 27.653 3.063 -10.869 1.00 94.31 200 ILE A N 1
ATOM 1644 C CA . ILE A 1 200 ? 26.988 2.614 -9.645 1.00 94.31 200 ILE A CA 1
ATOM 1645 C C . ILE A 1 200 ? 27.071 1.098 -9.592 1.00 94.31 200 ILE A C 1
ATOM 1647 O O . ILE A 1 200 ? 26.438 0.412 -10.395 1.00 94.31 200 ILE A O 1
ATOM 1651 N N . GLN A 1 201 ? 27.849 0.585 -8.643 1.00 93.81 201 GLN A N 1
ATOM 1652 C CA . GLN A 1 201 ? 27.940 -0.843 -8.393 1.00 93.81 201 GLN A CA 1
ATOM 1653 C C . GLN A 1 201 ? 26.911 -1.252 -7.347 1.00 93.81 201 GLN A C 1
ATOM 1655 O O . GLN A 1 201 ? 26.808 -0.647 -6.277 1.00 93.81 201 GLN A O 1
ATOM 1660 N N . MET A 1 202 ? 26.165 -2.303 -7.652 1.00 92.06 202 MET A N 1
ATOM 1661 C CA . MET A 1 202 ? 25.142 -2.848 -6.777 1.00 92.06 202 MET A CA 1
ATOM 1662 C C . MET A 1 202 ? 25.159 -4.369 -6.792 1.00 92.06 202 MET A C 1
ATOM 1664 O O . MET A 1 202 ? 25.629 -4.981 -7.750 1.00 92.06 202 MET A O 1
ATOM 1668 N N . SER A 1 203 ? 24.633 -4.975 -5.737 1.00 89.12 203 SER A N 1
ATOM 1669 C CA . SER A 1 203 ? 24.437 -6.419 -5.655 1.00 89.12 203 SER A CA 1
ATOM 1670 C C . SER A 1 203 ? 22.972 -6.761 -5.433 1.00 89.12 203 SER A C 1
ATOM 1672 O O . SER A 1 203 ? 22.227 -6.006 -4.801 1.00 89.12 203 SER A O 1
ATOM 1674 N N . SER A 1 204 ? 22.548 -7.908 -5.961 1.00 82.50 204 SER A N 1
ATOM 1675 C CA . SER A 1 204 ? 21.234 -8.472 -5.648 1.00 82.50 204 SER A CA 1
ATOM 1676 C C . SER A 1 204 ? 21.120 -8.729 -4.145 1.00 82.50 204 SER A C 1
ATOM 1678 O O . SER A 1 204 ? 22.015 -9.339 -3.562 1.00 82.50 204 SER A O 1
ATOM 1680 N N . SER A 1 205 ? 20.017 -8.304 -3.527 1.00 73.44 205 SER A N 1
ATOM 1681 C CA . SER A 1 205 ? 19.728 -8.577 -2.113 1.00 73.44 205 SER A CA 1
ATOM 1682 C C . SER A 1 205 ? 18.331 -9.172 -1.950 1.00 73.44 205 SER A C 1
ATOM 1684 O O . SER A 1 205 ? 17.400 -8.800 -2.669 1.00 73.44 205 SER A O 1
ATOM 1686 N N . SER A 1 206 ? 18.196 -10.099 -0.998 1.00 64.50 206 SER A N 1
ATOM 1687 C CA . SER A 1 206 ? 16.925 -10.658 -0.525 1.00 64.50 206 SER A CA 1
ATOM 1688 C C . SER A 1 206 ? 16.379 -9.941 0.716 1.00 64.50 206 SER A C 1
ATOM 1690 O O . SER A 1 206 ? 15.325 -10.321 1.223 1.00 64.50 206 SER A O 1
ATOM 1692 N N . ASP A 1 207 ? 17.063 -8.917 1.231 1.00 63.00 207 ASP A N 1
ATOM 1693 C CA . ASP A 1 207 ? 16.711 -8.272 2.506 1.00 63.00 207 ASP A CA 1
ATOM 1694 C C . ASP A 1 207 ? 15.323 -7.620 2.450 1.00 63.00 207 ASP A C 1
ATOM 1696 O O . ASP A 1 207 ? 14.547 -7.686 3.404 1.00 63.00 207 ASP A O 1
ATOM 1700 N N . ALA A 1 208 ? 14.944 -7.074 1.292 1.00 55.19 208 ALA A N 1
ATOM 1701 C CA . ALA A 1 208 ? 13.592 -6.568 1.077 1.00 55.19 208 ALA A CA 1
ATOM 1702 C C . ALA A 1 208 ? 12.535 -7.678 1.060 1.00 55.19 208 ALA A C 1
ATOM 1704 O O . ALA A 1 208 ? 11.395 -7.438 1.450 1.00 55.19 208 ALA A O 1
ATOM 1705 N N . ALA A 1 209 ? 12.895 -8.895 0.649 1.00 52.81 209 ALA A N 1
ATOM 1706 C CA . ALA A 1 209 ? 11.985 -10.029 0.673 1.00 52.81 209 ALA A CA 1
ATOM 1707 C C . ALA A 1 209 ? 11.689 -10.486 2.107 1.00 52.81 209 ALA A C 1
ATOM 1709 O O . ALA A 1 209 ? 10.558 -10.871 2.367 1.00 52.81 209 ALA A O 1
ATOM 1710 N N . GLN A 1 210 ? 12.636 -10.372 3.049 1.00 53.34 210 GLN A N 1
ATOM 1711 C CA . GLN A 1 210 ? 12.377 -10.612 4.479 1.00 53.34 210 GLN A CA 1
ATOM 1712 C C . GLN A 1 210 ? 11.461 -9.536 5.087 1.00 53.34 210 GLN A C 1
ATOM 1714 O O . GLN A 1 210 ? 10.570 -9.846 5.877 1.00 53.34 210 GLN A O 1
ATOM 1719 N N . ILE A 1 211 ? 11.624 -8.271 4.677 1.00 51.31 211 ILE A N 1
ATOM 1720 C CA . ILE A 1 211 ? 10.724 -7.168 5.065 1.00 51.31 211 ILE A CA 1
ATOM 1721 C C . ILE A 1 211 ? 9.314 -7.395 4.494 1.00 51.31 211 ILE A C 1
ATOM 1723 O O . ILE A 1 211 ? 8.310 -7.191 5.182 1.00 51.31 211 ILE A O 1
ATOM 1727 N N . ASN A 1 212 ? 9.234 -7.859 3.247 1.00 47.66 212 ASN A N 1
ATOM 1728 C CA . ASN A 1 212 ? 7.980 -8.100 2.546 1.00 47.66 212 ASN A CA 1
ATOM 1729 C C . ASN A 1 212 ? 7.339 -9.441 2.895 1.00 47.66 212 ASN A C 1
ATOM 1731 O O . ASN A 1 212 ? 6.142 -9.561 2.699 1.00 47.66 212 ASN A O 1
ATOM 1735 N N . GLU A 1 213 ? 8.042 -10.420 3.463 1.00 48.72 213 GLU A N 1
ATOM 1736 C CA . GLU A 1 213 ? 7.501 -11.756 3.757 1.00 48.72 213 GLU A CA 1
ATOM 1737 C C . GLU A 1 213 ? 6.304 -11.700 4.717 1.00 48.72 213 GLU A C 1
ATOM 1739 O O . GLU A 1 213 ? 5.313 -12.413 4.546 1.00 48.72 213 GLU A O 1
ATOM 1744 N N . GLY A 1 214 ? 6.337 -10.778 5.685 1.00 48.03 214 GLY A N 1
ATOM 1745 C CA . GLY A 1 214 ? 5.190 -10.494 6.545 1.00 48.03 214 GLY A CA 1
ATOM 1746 C C . GLY A 1 214 ? 4.000 -9.919 5.768 1.00 48.03 214 GLY A C 1
ATOM 1747 O O . GLY A 1 214 ? 2.860 -10.336 5.983 1.00 48.03 214 GLY A O 1
ATOM 1748 N N . TYR A 1 215 ? 4.257 -8.996 4.838 1.00 45.75 215 TYR A N 1
ATOM 1749 C CA . TYR A 1 215 ? 3.231 -8.383 3.993 1.00 45.75 215 TYR A CA 1
ATOM 1750 C C . TYR A 1 215 ? 2.710 -9.344 2.919 1.00 45.75 215 TYR A C 1
ATOM 1752 O O . TYR A 1 215 ? 1.512 -9.380 2.688 1.00 45.75 215 TYR A O 1
ATOM 1760 N N . GLU A 1 216 ? 3.558 -10.168 2.315 1.00 43.38 216 GLU A N 1
ATOM 1761 C CA . GLU A 1 216 ? 3.222 -11.208 1.347 1.00 43.38 216 GLU A CA 1
ATOM 1762 C C . GLU A 1 216 ? 2.398 -12.296 2.009 1.00 43.38 216 GLU A C 1
ATOM 1764 O O . GLU A 1 216 ? 1.335 -12.618 1.504 1.00 43.38 216 GLU A O 1
ATOM 1769 N N . LYS A 1 217 ? 2.796 -12.807 3.180 1.00 48.31 217 LYS A N 1
ATOM 1770 C CA . LYS A 1 217 ? 1.992 -13.780 3.932 1.00 48.31 217 LYS A CA 1
ATOM 1771 C C . LYS A 1 217 ? 0.654 -13.184 4.367 1.00 48.31 217 LYS A C 1
ATOM 1773 O O . LYS A 1 217 ? -0.371 -13.863 4.299 1.00 48.31 217 LYS A O 1
ATOM 1778 N N . TYR A 1 218 ? 0.641 -11.913 4.770 1.00 46.53 218 TYR A N 1
ATOM 1779 C CA . TYR A 1 218 ? -0.577 -11.167 5.084 1.00 46.53 218 TYR A CA 1
ATOM 1780 C C . TYR A 1 218 ? -1.489 -11.026 3.865 1.00 46.53 218 TYR A C 1
ATOM 1782 O O . TYR A 1 218 ? -2.652 -11.419 3.926 1.00 46.53 218 TYR A O 1
ATOM 1790 N N . ILE A 1 219 ? -0.959 -10.512 2.755 1.00 46.81 219 ILE A N 1
ATOM 1791 C CA . ILE A 1 219 ? -1.663 -10.335 1.490 1.00 46.81 219 ILE A CA 1
ATOM 1792 C C . ILE A 1 219 ? -2.125 -11.689 0.983 1.00 46.81 219 ILE A C 1
ATOM 1794 O O . ILE A 1 219 ? -3.291 -11.797 0.666 1.00 46.81 219 ILE A O 1
ATOM 1798 N N . HIS A 1 220 ? -1.308 -12.735 1.008 1.00 49.34 220 HIS A N 1
ATOM 1799 C CA . HIS A 1 220 ? -1.654 -14.083 0.568 1.00 49.34 220 HIS A CA 1
ATOM 1800 C C . HIS A 1 220 ? -2.779 -14.696 1.416 1.00 49.34 220 HIS A C 1
ATOM 1802 O O . HIS A 1 220 ? -3.768 -15.163 0.861 1.00 49.34 220 HIS A O 1
ATOM 1808 N N . THR A 1 221 ? -2.715 -14.589 2.749 1.00 47.62 221 THR A N 1
ATOM 1809 C CA . THR A 1 221 ? -3.802 -15.023 3.653 1.00 47.62 221 THR A CA 1
ATOM 1810 C C . THR A 1 221 ? -5.087 -14.219 3.416 1.00 47.62 221 THR A C 1
ATOM 1812 O O . THR A 1 221 ? -6.188 -14.761 3.455 1.00 47.62 221 THR A O 1
ATOM 1815 N N . ARG A 1 222 ? -4.972 -12.921 3.103 1.00 45.72 222 ARG A N 1
ATOM 1816 C CA . ARG A 1 222 ? -6.107 -12.084 2.681 1.00 45.72 222 ARG A CA 1
ATOM 1817 C C . ARG A 1 222 ? -6.626 -12.477 1.294 1.00 45.72 222 ARG A C 1
ATOM 1819 O O . ARG A 1 222 ? -7.829 -12.481 1.065 1.00 45.72 222 ARG A O 1
ATOM 1826 N N . LEU A 1 223 ? -5.725 -12.771 0.364 1.00 49.12 223 LEU A N 1
ATOM 1827 C CA . LEU A 1 223 ? -5.961 -13.033 -1.055 1.00 49.12 223 LEU A CA 1
ATOM 1828 C C . LEU A 1 223 ? -6.563 -14.409 -1.297 1.00 49.12 223 LEU A C 1
ATOM 1830 O O . LEU A 1 223 ? -7.262 -14.567 -2.291 1.00 49.12 223 LEU A O 1
ATOM 1834 N N . GLN A 1 224 ? -6.378 -15.361 -0.377 1.00 52.59 224 GLN A N 1
ATOM 1835 C CA . GLN A 1 224 ? -7.108 -16.632 -0.395 1.00 52.59 224 GLN A CA 1
ATOM 1836 C C . GLN A 1 224 ? -8.628 -16.414 -0.467 1.00 52.59 224 GLN A C 1
ATOM 1838 O O . GLN A 1 224 ? -9.346 -17.258 -1.002 1.00 52.59 224 GLN A O 1
ATOM 1843 N N . HIS A 1 225 ? -9.119 -15.261 0.012 1.00 50.53 225 HIS A N 1
ATOM 1844 C CA . HIS A 1 225 ? -10.546 -14.944 0.050 1.00 50.53 225 HIS A CA 1
ATOM 1845 C C . HIS A 1 225 ? -10.920 -13.546 -0.482 1.00 50.53 225 HIS A C 1
ATOM 1847 O O . HIS A 1 225 ? -12.100 -13.198 -0.522 1.00 50.53 225 HIS A O 1
ATOM 1853 N N . ILE A 1 226 ? -9.954 -12.717 -0.899 1.00 52.53 226 ILE A N 1
ATOM 1854 C CA . ILE A 1 226 ? -10.205 -11.393 -1.485 1.00 52.53 226 ILE A CA 1
ATOM 1855 C C . ILE A 1 226 ? -10.036 -11.459 -2.995 1.00 52.53 226 ILE A C 1
ATOM 1857 O O . ILE A 1 226 ? -8.958 -11.728 -3.514 1.00 52.53 226 ILE A O 1
ATOM 1861 N N . ASN A 1 227 ? -11.104 -11.109 -3.709 1.00 56.84 227 ASN A N 1
ATOM 1862 C CA . ASN A 1 227 ? -11.061 -11.037 -5.158 1.00 56.84 227 ASN A CA 1
ATOM 1863 C C . ASN A 1 227 ? -10.048 -9.970 -5.652 1.00 56.84 227 ASN A C 1
ATOM 1865 O O . ASN A 1 227 ? -10.068 -8.844 -5.138 1.00 56.84 227 ASN A O 1
ATOM 1869 N N . PRO A 1 228 ? -9.233 -10.247 -6.691 1.00 54.84 228 PRO A N 1
ATOM 1870 C CA . PRO A 1 228 ? -8.275 -9.289 -7.259 1.00 54.84 228 PRO A CA 1
ATOM 1871 C C . PRO A 1 228 ? -8.864 -7.910 -7.611 1.00 54.84 228 PRO A C 1
ATOM 1873 O O . PRO A 1 228 ? -8.190 -6.887 -7.486 1.00 54.84 228 PRO A O 1
ATOM 1876 N N . ILE A 1 229 ? -10.146 -7.848 -7.987 1.00 55.25 229 ILE A N 1
ATOM 1877 C CA . ILE A 1 229 ? -10.879 -6.602 -8.265 1.00 55.25 229 ILE A CA 1
ATOM 1878 C C . ILE A 1 229 ? -11.084 -5.767 -6.992 1.00 55.25 229 ILE A C 1
ATOM 1880 O O . ILE A 1 229 ? -10.992 -4.538 -7.038 1.00 55.25 229 ILE A O 1
ATOM 1884 N N . ILE A 1 230 ? -11.350 -6.418 -5.856 1.00 55.50 230 ILE A N 1
ATOM 1885 C CA . ILE A 1 230 ? -11.467 -5.766 -4.545 1.00 55.50 230 ILE A CA 1
ATOM 1886 C C . ILE A 1 230 ? -10.097 -5.254 -4.104 1.00 55.50 230 ILE A C 1
ATOM 1888 O O . ILE A 1 230 ? -9.994 -4.109 -3.664 1.00 55.50 230 ILE A O 1
ATOM 1892 N N . MET A 1 231 ? -9.049 -6.072 -4.252 1.00 58.28 231 MET A N 1
ATOM 1893 C CA . MET A 1 231 ? -7.683 -5.691 -3.882 1.00 58.28 231 MET A CA 1
ATOM 1894 C C . MET A 1 231 ? -7.244 -4.439 -4.633 1.00 58.28 231 MET A C 1
ATOM 1896 O O . MET A 1 231 ? -6.824 -3.466 -4.014 1.00 58.28 231 MET A O 1
ATOM 1900 N N . LEU A 1 232 ? -7.425 -4.423 -5.951 1.00 55.19 232 LEU A N 1
ATOM 1901 C CA . LEU A 1 232 ? -7.124 -3.246 -6.746 1.00 55.19 232 LEU A CA 1
ATOM 1902 C C . LEU A 1 232 ? -7.937 -2.030 -6.289 1.00 55.19 232 LEU A C 1
ATOM 1904 O O . LEU A 1 232 ? -7.398 -0.935 -6.200 1.00 55.19 232 LEU A O 1
ATOM 1908 N N . GLY A 1 233 ? -9.212 -2.216 -5.944 1.00 55.97 233 GLY A N 1
ATOM 1909 C CA . GLY A 1 233 ? -10.020 -1.163 -5.341 1.00 55.97 233 GLY A CA 1
ATOM 1910 C C . GLY A 1 233 ? -9.411 -0.597 -4.055 1.00 55.97 233 GLY A C 1
ATOM 1911 O O . GLY A 1 233 ? -9.374 0.619 -3.897 1.00 55.97 233 GLY A O 1
ATOM 1912 N N . HIS A 1 234 ? -8.925 -1.444 -3.147 1.00 53.62 234 HIS A N 1
ATOM 1913 C CA . HIS A 1 234 ? -8.263 -0.999 -1.915 1.00 53.62 234 HIS A CA 1
ATOM 1914 C C . HIS A 1 234 ? -6.932 -0.294 -2.187 1.00 53.62 234 HIS A C 1
ATOM 1916 O O . HIS A 1 234 ? -6.654 0.735 -1.577 1.00 53.62 234 HIS A O 1
ATOM 1922 N N . VAL A 1 235 ? -6.136 -0.812 -3.121 1.00 52.75 235 VAL A N 1
ATOM 1923 C CA . VAL A 1 235 ? -4.868 -0.199 -3.529 1.00 52.75 235 VAL A CA 1
ATOM 1924 C C . VAL A 1 235 ? -5.117 1.177 -4.166 1.00 52.75 235 VAL A C 1
ATOM 1926 O O . VAL A 1 235 ? -4.470 2.150 -3.791 1.00 52.75 235 VAL A O 1
ATOM 1929 N N . LEU A 1 236 ? -6.125 1.300 -5.037 1.00 48.84 236 LEU A N 1
ATOM 1930 C CA . LEU A 1 236 ? -6.565 2.576 -5.618 1.00 48.84 236 LEU A CA 1
ATOM 1931 C C . LEU A 1 236 ? -7.019 3.583 -4.548 1.00 48.84 236 LEU A C 1
ATOM 1933 O O . LEU A 1 236 ? -6.727 4.771 -4.663 1.00 48.84 236 LEU A O 1
ATOM 1937 N N . ALA A 1 237 ? -7.710 3.120 -3.502 1.00 48.81 237 ALA A N 1
ATOM 1938 C CA . ALA A 1 237 ? -8.151 3.974 -2.399 1.00 48.81 237 ALA A CA 1
ATOM 1939 C C . ALA A 1 237 ? -6.982 4.471 -1.528 1.00 48.81 237 ALA A C 1
ATOM 1941 O O . ALA A 1 237 ? -7.021 5.600 -1.042 1.00 48.81 237 ALA A O 1
ATOM 1942 N N . ASN A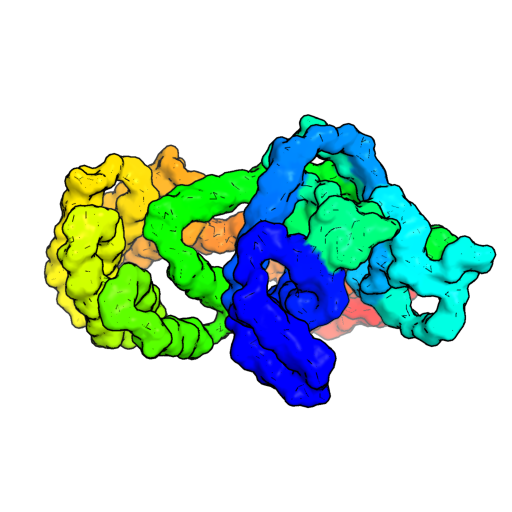 1 238 ? -5.943 3.649 -1.355 1.00 43.97 238 ASN A N 1
ATOM 1943 C CA . ASN A 1 238 ? -4.788 3.972 -0.518 1.00 43.97 238 ASN A CA 1
ATOM 1944 C C . ASN A 1 238 ? -3.768 4.898 -1.203 1.00 43.97 238 ASN A C 1
ATOM 1946 O O . ASN A 1 238 ? -3.060 5.612 -0.502 1.00 43.97 238 ASN A O 1
ATOM 1950 N N . ILE A 1 239 ? -3.688 4.903 -2.540 1.00 41.34 239 ILE A N 1
ATOM 1951 C CA . ILE A 1 239 ? -2.616 5.599 -3.282 1.00 41.34 239 ILE A CA 1
ATOM 1952 C C . ILE A 1 239 ? -3.060 6.958 -3.876 1.00 41.34 239 ILE A C 1
ATOM 1954 O O . ILE A 1 239 ? -2.214 7.740 -4.294 1.00 41.34 239 ILE A O 1
ATOM 1958 N N . GLY A 1 240 ? -4.356 7.313 -3.876 1.00 49.81 240 GLY A N 1
ATOM 1959 C CA . GLY A 1 240 ? -4.816 8.491 -4.641 1.00 49.81 240 GLY A CA 1
ATOM 1960 C C . GLY A 1 240 ? -6.080 9.225 -4.184 1.00 49.81 240 GLY A C 1
ATOM 1961 O O . GLY A 1 240 ? -6.635 9.985 -4.969 1.00 49.81 240 GLY A O 1
ATOM 1962 N N . GLY A 1 241 ? -6.548 9.026 -2.949 1.00 53.47 241 GLY A N 1
ATOM 1963 C CA . GLY A 1 241 ? -7.222 10.078 -2.173 1.00 53.47 241 GLY A CA 1
ATOM 1964 C C . GLY A 1 241 ? -8.479 10.784 -2.717 1.00 53.47 241 GLY A C 1
ATOM 1965 O O . GLY A 1 241 ? -8.758 11.881 -2.245 1.00 53.47 241 GLY A O 1
ATOM 1966 N N . ASP A 1 242 ? -9.270 10.201 -3.626 1.00 60.53 242 ASP A N 1
ATOM 1967 C CA . ASP A 1 242 ? -10.630 10.695 -3.904 1.00 60.53 242 ASP A CA 1
ATOM 1968 C C . ASP A 1 242 ? -11.660 9.556 -4.017 1.00 60.53 242 ASP A C 1
ATOM 1970 O O . ASP A 1 242 ? -11.674 8.752 -4.957 1.00 60.53 242 ASP A O 1
ATOM 1974 N N . LEU A 1 243 ? -12.578 9.523 -3.047 1.00 66.00 243 LEU A N 1
ATOM 1975 C CA . LEU A 1 243 ? -13.708 8.591 -2.972 1.00 66.00 243 LEU A CA 1
ATOM 1976 C C . LEU A 1 243 ? -14.598 8.648 -4.224 1.00 66.00 243 LEU A C 1
ATOM 1978 O O . LEU A 1 243 ? -15.199 7.635 -4.590 1.00 66.00 243 LEU A O 1
ATOM 1982 N N . GLY A 1 244 ? -14.668 9.799 -4.905 1.00 67.19 244 GLY A N 1
ATOM 1983 C CA . GLY A 1 244 ? -15.431 9.971 -6.141 1.00 67.19 244 GLY A CA 1
ATOM 1984 C C . GLY A 1 244 ? -14.899 9.115 -7.292 1.00 67.19 244 GLY A C 1
ATOM 1985 O O . GLY A 1 244 ? -15.667 8.421 -7.966 1.00 67.19 244 GLY A O 1
ATOM 1986 N N . HIS A 1 245 ? -13.578 9.080 -7.474 1.00 67.25 245 HIS A N 1
ATOM 1987 C CA . HIS A 1 245 ? -12.926 8.251 -8.489 1.00 67.25 245 HIS A CA 1
ATOM 1988 C C . HIS A 1 245 ? -13.143 6.757 -8.226 1.00 67.25 245 HIS A C 1
ATOM 1990 O O . HIS A 1 245 ? -13.428 5.993 -9.153 1.00 67.25 245 HIS A O 1
ATOM 1996 N N . TRP A 1 246 ? -13.100 6.354 -6.955 1.00 71.75 246 TRP A N 1
ATOM 1997 C CA . TRP A 1 246 ? -13.332 4.973 -6.537 1.00 71.75 246 TRP A CA 1
ATOM 1998 C C . TRP A 1 246 ? -14.765 4.505 -6.819 1.00 71.75 246 TRP A C 1
ATOM 2000 O O . TRP A 1 246 ? -14.991 3.434 -7.390 1.00 71.75 246 TRP A O 1
ATOM 2010 N N . MET A 1 247 ? -15.749 5.351 -6.507 1.00 74.56 247 MET A N 1
ATOM 2011 C CA . MET A 1 247 ? -17.148 5.092 -6.849 1.00 74.56 247 MET A CA 1
ATOM 2012 C C . MET A 1 247 ? -17.350 4.997 -8.363 1.00 74.56 247 MET A C 1
ATOM 2014 O O . MET A 1 247 ? -18.048 4.100 -8.837 1.00 74.56 247 MET A O 1
ATOM 2018 N N . ASN A 1 248 ? -16.734 5.893 -9.138 1.00 74.31 248 ASN A N 1
ATOM 2019 C CA . ASN A 1 248 ? -16.833 5.883 -10.598 1.00 74.31 248 ASN A CA 1
ATOM 2020 C C . ASN A 1 248 ? -16.241 4.612 -11.211 1.00 74.31 248 ASN A C 1
ATOM 2022 O O . ASN A 1 248 ? -16.865 4.023 -12.097 1.00 74.31 248 ASN A O 1
ATOM 2026 N N . TYR A 1 249 ? -15.091 4.154 -10.709 1.00 74.44 249 TYR A N 1
ATOM 2027 C CA . TYR A 1 249 ? -14.464 2.902 -11.126 1.00 74.44 249 TYR A CA 1
ATOM 2028 C C . TYR A 1 249 ? -15.422 1.712 -10.983 1.00 74.44 249 TYR A C 1
ATOM 2030 O O . TYR A 1 249 ? -15.714 1.026 -11.965 1.00 74.44 249 TYR A O 1
ATOM 2038 N N . PHE A 1 250 ? -15.985 1.503 -9.791 1.00 78.94 250 PHE A N 1
ATOM 2039 C CA . PHE A 1 250 ? -16.870 0.361 -9.551 1.00 78.94 250 PHE A CA 1
ATOM 2040 C C . PHE A 1 250 ? -18.229 0.482 -10.228 1.00 78.94 250 PHE A C 1
ATOM 2042 O O . PHE A 1 250 ? -18.760 -0.516 -10.715 1.00 78.94 250 PHE A O 1
ATOM 2049 N N . ASN A 1 251 ? -18.779 1.692 -10.330 1.00 82.44 251 ASN A N 1
ATOM 2050 C CA . ASN A 1 251 ? -20.004 1.914 -11.094 1.00 82.44 251 ASN A CA 1
ATOM 2051 C C . ASN A 1 251 ? -19.796 1.610 -12.583 1.00 82.44 251 ASN A C 1
ATOM 2053 O O . ASN A 1 251 ? -20.658 0.997 -13.211 1.00 82.44 251 ASN A O 1
ATOM 2057 N N . ARG A 1 252 ? -18.644 1.987 -13.153 1.00 77.06 252 ARG A N 1
ATOM 2058 C CA . ARG A 1 252 ? -18.282 1.623 -14.528 1.00 77.06 252 ARG A CA 1
ATOM 2059 C C . ARG A 1 252 ? -18.102 0.115 -14.667 1.00 77.06 252 ARG A C 1
ATOM 2061 O O . ARG A 1 252 ? -18.583 -0.458 -15.639 1.00 77.06 252 ARG A O 1
ATOM 2068 N N . LEU A 1 253 ? -17.473 -0.530 -13.689 1.00 75.19 253 LEU A N 1
ATOM 2069 C CA . LEU A 1 253 ? -17.290 -1.975 -13.691 1.00 75.19 253 LEU A CA 1
ATOM 2070 C C . LEU A 1 253 ? -18.636 -2.719 -13.689 1.00 75.19 253 LEU A C 1
ATOM 2072 O O . LEU A 1 253 ? -18.829 -3.610 -14.508 1.00 75.19 253 LEU A O 1
ATOM 2076 N N . LEU A 1 254 ? -19.614 -2.297 -12.878 1.00 82.38 254 LEU A N 1
ATOM 2077 C CA . LEU A 1 254 ? -20.965 -2.881 -12.885 1.00 82.38 254 LEU A CA 1
ATOM 2078 C C . LEU A 1 254 ? -21.710 -2.735 -14.220 1.00 82.38 254 LEU A C 1
ATOM 2080 O O . LEU A 1 254 ? -22.599 -3.547 -14.490 1.00 82.38 254 LEU A O 1
ATOM 2084 N N . ARG A 1 255 ? -21.384 -1.713 -15.025 1.00 81.69 255 ARG A N 1
ATOM 2085 C CA . ARG A 1 255 ? -21.950 -1.514 -16.372 1.00 81.69 255 ARG A CA 1
ATOM 2086 C C . ARG A 1 255 ? -21.321 -2.432 -17.416 1.00 81.69 255 ARG A C 1
ATOM 2088 O O . ARG A 1 255 ? -21.997 -2.793 -18.367 1.00 81.69 255 ARG A O 1
ATOM 2095 N N . ILE A 1 256 ? -20.037 -2.756 -17.260 1.00 77.12 256 ILE A N 1
ATOM 2096 C CA . ILE A 1 256 ? -19.282 -3.579 -18.216 1.00 77.12 256 ILE A CA 1
ATOM 2097 C C . ILE A 1 256 ? -19.486 -5.068 -17.932 1.00 77.12 256 ILE A C 1
ATOM 2099 O O . ILE A 1 256 ? -19.587 -5.862 -18.861 1.00 77.12 256 ILE A O 1
ATOM 2103 N N . LEU A 1 257 ? -19.532 -5.456 -16.655 1.00 73.50 257 LEU A N 1
ATOM 2104 C CA . LEU A 1 257 ? -19.719 -6.852 -16.284 1.00 73.50 257 LEU A CA 1
ATOM 2105 C C . LEU A 1 257 ? -21.130 -7.334 -16.686 1.00 73.50 257 LEU A C 1
ATOM 2107 O O . LEU A 1 257 ? -22.099 -6.613 -16.425 1.00 73.50 257 LEU A O 1
ATOM 2111 N N . PRO A 1 258 ? -21.274 -8.559 -17.230 1.00 79.12 258 PRO A N 1
ATOM 2112 C CA . PRO A 1 258 ? -22.566 -9.240 -17.371 1.00 79.12 258 PRO A CA 1
ATOM 2113 C C . PRO A 1 258 ? -23.317 -9.338 -16.037 1.00 79.12 258 PRO A C 1
ATOM 2115 O O . PRO A 1 258 ? -22.691 -9.224 -14.982 1.00 79.12 258 PRO A O 1
ATOM 2118 N N . ILE A 1 259 ? -24.643 -9.527 -16.056 1.00 79.81 259 ILE A N 1
ATOM 2119 C CA . ILE A 1 259 ? -25.514 -9.549 -14.853 1.00 79.81 259 ILE A CA 1
ATOM 2120 C C . ILE A 1 259 ? -25.239 -10.763 -13.951 1.00 79.81 259 ILE A C 1
ATOM 2122 O O . ILE A 1 259 ? -25.378 -10.679 -12.732 1.00 79.81 259 ILE A O 1
ATOM 2126 N N . ASP A 1 260 ? -24.830 -11.869 -14.545 1.00 76.81 260 ASP A N 1
ATOM 2127 C CA . ASP A 1 260 ? -24.496 -13.151 -13.928 1.00 76.81 260 ASP A CA 1
ATOM 2128 C C . ASP A 1 260 ? -22.999 -13.303 -13.621 1.00 76.81 260 ASP A C 1
ATOM 2130 O O . ASP A 1 260 ? -22.575 -14.320 -13.079 1.00 76.81 260 ASP A O 1
ATOM 2134 N N . HIS A 1 261 ? -22.191 -12.280 -13.912 1.00 77.69 261 HIS A N 1
ATOM 2135 C CA . HIS A 1 261 ? -20.752 -12.342 -13.701 1.00 77.69 261 HIS A CA 1
ATOM 2136 C C . HIS A 1 261 ? -20.400 -12.579 -12.222 1.00 77.69 261 HIS A C 1
ATOM 2138 O O . HIS A 1 261 ? -20.816 -11.821 -11.337 1.00 77.69 261 HIS A O 1
ATOM 2144 N N . ALA A 1 262 ? -19.549 -13.580 -11.978 1.00 77.31 262 ALA A N 1
ATOM 2145 C CA . ALA A 1 262 ? -19.195 -14.088 -10.652 1.00 77.31 262 ALA A CA 1
ATOM 2146 C C . ALA A 1 262 ? -18.684 -13.013 -9.673 1.00 77.31 262 ALA A C 1
ATOM 2148 O O . ALA A 1 262 ? -18.915 -13.117 -8.474 1.00 77.31 262 ALA A O 1
ATOM 2149 N N . GLU A 1 263 ? -18.046 -11.944 -10.173 1.00 77.44 263 GLU A N 1
ATOM 2150 C CA . GLU A 1 263 ? -17.526 -10.847 -9.332 1.00 77.44 263 GLU A CA 1
ATOM 2151 C C . GLU A 1 263 ? -18.456 -9.669 -9.065 1.00 77.44 263 GLU A C 1
ATOM 2153 O O . GLU A 1 263 ? -18.124 -8.796 -8.260 1.00 77.44 263 GLU A O 1
ATOM 2158 N N . ARG A 1 264 ? -19.652 -9.627 -9.656 1.00 84.88 264 ARG A N 1
ATOM 2159 C CA . ARG A 1 264 ? -20.616 -8.571 -9.308 1.00 84.88 264 ARG A CA 1
ATOM 2160 C C . ARG A 1 264 ? -20.933 -8.463 -7.814 1.00 84.88 264 ARG A C 1
ATOM 2162 O O . ARG A 1 264 ? -21.037 -7.324 -7.349 1.00 84.88 264 ARG A O 1
ATOM 2169 N N . PRO A 1 265 ? -21.112 -9.560 -7.047 1.00 86.88 265 PRO A N 1
ATOM 2170 C CA . PRO A 1 265 ? -21.425 -9.434 -5.631 1.00 86.88 265 PRO A CA 1
ATOM 2171 C C . PRO A 1 265 ? -20.320 -8.709 -4.861 1.00 86.88 265 PRO A C 1
ATOM 2173 O O . PRO A 1 265 ? -20.609 -7.855 -4.025 1.00 86.88 265 PRO A O 1
ATOM 2176 N N . ASN A 1 266 ? -19.067 -8.976 -5.219 1.00 80.88 266 ASN A N 1
ATOM 2177 C CA . ASN A 1 266 ? -17.885 -8.341 -4.655 1.00 80.88 266 ASN A CA 1
ATOM 2178 C C . ASN A 1 266 ? -17.830 -6.843 -4.968 1.00 80.88 266 ASN A C 1
ATOM 2180 O O . ASN A 1 266 ? -17.591 -6.028 -4.076 1.00 80.88 266 ASN A O 1
ATOM 2184 N N . VAL A 1 267 ? -18.164 -6.454 -6.199 1.00 83.69 267 VAL A N 1
ATOM 2185 C CA . VAL A 1 267 ? -18.271 -5.036 -6.573 1.00 83.69 267 VAL A CA 1
ATOM 2186 C C . VAL A 1 267 ? -19.368 -4.324 -5.774 1.00 83.69 267 VAL A C 1
ATOM 2188 O O . VAL A 1 267 ? -19.147 -3.229 -5.255 1.00 83.69 267 VAL A O 1
ATOM 2191 N N . PHE A 1 268 ? -20.537 -4.950 -5.615 1.00 91.19 268 PHE A N 1
ATOM 2192 C CA . PHE A 1 268 ? -21.609 -4.406 -4.779 1.00 91.19 268 PHE A CA 1
ATOM 2193 C C . PHE A 1 268 ? -21.213 -4.315 -3.301 1.00 91.19 268 PHE A C 1
ATOM 2195 O O . PHE A 1 268 ? -21.513 -3.313 -2.658 1.00 91.19 268 PHE A O 1
ATOM 2202 N N . TYR A 1 269 ? -20.521 -5.317 -2.758 1.00 87.25 269 TYR A N 1
ATOM 2203 C CA . TYR A 1 269 ? -20.026 -5.294 -1.383 1.00 87.25 269 TYR A CA 1
ATOM 2204 C C . TYR A 1 269 ? -19.063 -4.122 -1.151 1.00 87.25 269 TYR A C 1
ATOM 2206 O O . TYR A 1 269 ? -19.201 -3.386 -0.170 1.00 87.25 269 TYR A O 1
ATOM 2214 N N . VAL A 1 270 ? -18.134 -3.884 -2.081 1.00 82.62 270 VAL A N 1
ATOM 2215 C CA . VAL A 1 270 ? -17.209 -2.753 -1.974 1.00 82.62 270 VAL A CA 1
ATOM 2216 C C . VAL A 1 270 ? -17.941 -1.419 -2.091 1.00 82.62 270 VAL A C 1
ATOM 2218 O O . VAL A 1 270 ? -17.750 -0.576 -1.219 1.00 82.62 270 VAL A O 1
ATOM 2221 N N . LEU A 1 271 ? -18.839 -1.251 -3.073 1.00 87.00 271 LEU A N 1
ATOM 2222 C CA . LEU A 1 271 ? -19.721 -0.076 -3.173 1.00 87.00 271 LEU A CA 1
ATOM 2223 C C . LEU A 1 271 ? -20.487 0.175 -1.864 1.00 87.00 271 LEU A C 1
ATOM 2225 O O . LEU A 1 271 ? -20.574 1.312 -1.398 1.00 87.00 271 LEU A O 1
ATOM 2229 N N . GLY A 1 272 ? -20.980 -0.895 -1.233 1.00 89.81 272 GLY A N 1
ATOM 2230 C CA . GLY A 1 272 ? -21.612 -0.857 0.083 1.00 89.81 272 GLY A CA 1
ATOM 2231 C C . GLY A 1 272 ? -20.694 -0.276 1.159 1.00 89.81 272 GLY A C 1
ATOM 2232 O O . GLY A 1 272 ? -21.113 0.613 1.904 1.00 89.81 272 GLY A O 1
ATOM 2233 N N . ASN A 1 273 ? -19.432 -0.700 1.203 1.00 83.88 273 ASN A N 1
ATOM 2234 C CA . ASN A 1 273 ? -18.430 -0.151 2.117 1.00 83.88 273 ASN A CA 1
ATOM 2235 C C . ASN A 1 273 ? -18.108 1.324 1.842 1.00 83.88 273 ASN A C 1
ATOM 2237 O O . ASN A 1 273 ? -17.981 2.087 2.799 1.00 83.88 273 ASN A O 1
ATOM 2241 N N . ILE A 1 274 ? -18.047 1.753 0.575 1.00 82.50 274 ILE A N 1
ATOM 2242 C CA . ILE A 1 274 ? -17.848 3.177 0.240 1.00 82.50 274 ILE A CA 1
ATOM 2243 C C . ILE A 1 274 ? -19.013 4.001 0.756 1.00 82.50 274 ILE A C 1
ATOM 2245 O O . ILE A 1 274 ? -18.815 4.982 1.463 1.00 82.50 274 ILE A O 1
ATOM 2249 N N . PHE A 1 275 ? -20.240 3.583 0.431 1.00 88.50 275 PHE A N 1
ATOM 2250 C CA . PHE A 1 275 ? -21.441 4.291 0.851 1.00 88.50 275 PHE A CA 1
ATOM 2251 C C . PHE A 1 275 ? -21.571 4.342 2.370 1.00 88.50 275 PHE A C 1
ATOM 2253 O O . PHE A 1 275 ? -22.063 5.338 2.886 1.00 88.50 275 PHE A O 1
ATOM 2260 N N . ARG A 1 276 ? -21.101 3.311 3.083 1.00 86.19 276 ARG A N 1
ATOM 2261 C CA . ARG A 1 276 ? -20.993 3.328 4.545 1.00 86.19 276 ARG A CA 1
ATOM 2262 C C . ARG A 1 276 ? -20.015 4.398 5.021 1.00 86.19 276 ARG A C 1
ATOM 2264 O O . ARG A 1 276 ? -20.339 5.120 5.952 1.00 86.19 276 ARG A O 1
ATOM 2271 N N . PHE A 1 277 ? -18.842 4.481 4.395 1.00 81.81 277 PHE A N 1
ATOM 2272 C CA . PHE A 1 277 ? -17.801 5.441 4.756 1.00 81.81 277 PHE A CA 1
ATOM 2273 C C . PHE A 1 277 ? -18.242 6.894 4.539 1.00 81.81 277 PHE A C 1
ATOM 2275 O O . PHE A 1 277 ? -17.977 7.735 5.384 1.00 81.81 277 PHE A O 1
ATOM 2282 N N . ILE A 1 278 ? -18.968 7.180 3.453 1.00 84.12 278 ILE A N 1
ATOM 2283 C CA . ILE A 1 278 ? -19.547 8.513 3.188 1.00 84.12 278 ILE A CA 1
ATOM 2284 C C . ILE A 1 278 ? -20.929 8.716 3.832 1.00 84.12 278 ILE A C 1
ATOM 2286 O O . ILE A 1 278 ? -21.697 9.564 3.379 1.00 84.12 278 ILE A O 1
ATOM 2290 N N . GLU A 1 279 ? -21.279 7.881 4.815 1.00 88.12 279 GLU A N 1
ATOM 2291 C CA . GLU A 1 279 ? -22.506 7.957 5.626 1.00 88.12 279 GLU A CA 1
ATOM 2292 C C . GLU A 1 279 ? -23.831 7.895 4.839 1.00 88.12 279 GLU A C 1
ATOM 2294 O O . GLU A 1 279 ? -24.918 8.185 5.338 1.00 88.12 279 GLU A O 1
ATOM 2299 N N . LYS A 1 280 ? -23.796 7.409 3.595 1.00 92.12 280 LYS A N 1
ATOM 2300 C CA . LYS A 1 280 ? -24.984 7.127 2.775 1.00 92.12 280 LYS A CA 1
ATOM 2301 C C . LYS A 1 280 ? -25.525 5.733 3.091 1.00 92.12 280 LYS A C 1
ATOM 2303 O O . LYS A 1 280 ? -25.579 4.854 2.224 1.00 92.12 280 LYS A O 1
ATOM 2308 N N . PHE A 1 281 ? -25.959 5.534 4.334 1.00 93.38 281 PHE A N 1
ATOM 2309 C CA . PHE A 1 281 ? -26.342 4.228 4.887 1.00 93.38 281 PHE A CA 1
ATOM 2310 C C . PHE A 1 281 ? -27.431 3.499 4.084 1.00 93.38 281 PHE A C 1
ATOM 2312 O O . PHE A 1 281 ? -27.322 2.296 3.859 1.00 93.38 281 PHE A O 1
ATOM 2319 N N . GLN A 1 282 ? -28.431 4.212 3.555 1.00 94.75 282 GLN A N 1
ATOM 2320 C CA . GLN A 1 282 ? -29.479 3.603 2.719 1.00 94.75 282 GLN A CA 1
ATOM 2321 C C . GLN A 1 282 ? -28.928 3.023 1.405 1.00 94.75 282 GLN A C 1
ATOM 2323 O O . GLN A 1 282 ? -29.273 1.907 1.014 1.00 94.75 282 GLN A O 1
ATOM 2328 N N . LYS A 1 283 ? -28.017 3.746 0.737 1.00 93.69 283 LYS A N 1
ATOM 2329 C CA . LYS A 1 283 ? -27.349 3.255 -0.482 1.00 93.69 283 LYS A CA 1
ATOM 2330 C C . LYS A 1 283 ? -26.422 2.085 -0.166 1.00 93.69 283 LYS A C 1
ATOM 2332 O O . LYS A 1 283 ? -26.401 1.111 -0.912 1.00 93.69 283 LYS A O 1
ATOM 2337 N N . SER A 1 284 ? -25.723 2.148 0.967 1.00 93.94 284 SER A N 1
ATOM 2338 C CA . SER A 1 284 ? -24.898 1.044 1.461 1.00 93.94 284 SER A CA 1
ATOM 2339 C C . SER A 1 284 ? -25.721 -0.232 1.654 1.00 93.94 284 SER A C 1
ATOM 2341 O O . SER A 1 284 ? -25.378 -1.284 1.113 1.00 93.94 284 SER A O 1
ATOM 2343 N N . LEU A 1 285 ? -26.868 -0.118 2.332 1.00 95.75 285 LEU A N 1
ATOM 2344 C CA . LEU A 1 285 ? -27.778 -1.235 2.560 1.00 95.75 285 LEU A CA 1
ATOM 2345 C C . LEU A 1 285 ? -28.316 -1.821 1.252 1.00 95.75 285 LEU A C 1
ATOM 2347 O O . LEU A 1 285 ? -28.404 -3.041 1.116 1.00 95.75 285 LEU A O 1
ATOM 2351 N N . HIS A 1 286 ? -28.659 -0.967 0.283 1.00 96.12 286 HIS A N 1
ATOM 2352 C CA . HIS A 1 286 ? -29.080 -1.405 -1.045 1.00 96.12 286 HIS A CA 1
ATOM 2353 C C . HIS A 1 286 ? -27.982 -2.221 -1.742 1.00 96.12 286 HIS A C 1
ATOM 2355 O O . HIS A 1 286 ? -28.241 -3.338 -2.185 1.00 96.12 286 HIS A O 1
ATOM 2361 N N . CYS A 1 287 ? -26.745 -1.718 -1.765 1.00 94.81 287 CYS A N 1
ATOM 2362 C CA . CYS A 1 287 ? -25.609 -2.432 -2.342 1.00 94.81 287 CYS A CA 1
ATOM 2363 C C . CYS A 1 287 ? -25.374 -3.789 -1.661 1.00 94.81 287 CYS A C 1
ATOM 2365 O O . CYS A 1 287 ? -25.247 -4.798 -2.353 1.00 94.81 287 CYS A O 1
ATOM 2367 N N . TYR A 1 288 ? -25.411 -3.862 -0.327 1.00 95.44 288 TYR A N 1
ATOM 2368 C CA . TYR A 1 288 ? -25.283 -5.144 0.370 1.00 95.44 288 TYR A CA 1
ATOM 2369 C C . TYR A 1 288 ? -26.436 -6.109 0.084 1.00 95.44 288 TYR A C 1
ATOM 2371 O O . TYR A 1 288 ? -26.205 -7.308 -0.047 1.00 95.44 288 TYR A O 1
ATOM 2379 N N . ARG A 1 289 ? -27.673 -5.622 -0.073 1.00 96.19 289 ARG A N 1
ATOM 2380 C CA . ARG A 1 289 ? -28.805 -6.470 -0.482 1.00 96.19 289 ARG A CA 1
ATOM 2381 C C . ARG A 1 289 ? -28.588 -7.058 -1.874 1.00 96.19 289 ARG A C 1
ATOM 2383 O O . ARG A 1 289 ? -28.807 -8.256 -2.046 1.00 96.19 289 ARG A O 1
ATOM 2390 N N . CYS A 1 290 ? -28.116 -6.254 -2.827 1.00 94.19 290 CYS A N 1
ATOM 2391 C CA . CYS A 1 290 ? -27.758 -6.720 -4.167 1.00 94.19 290 CYS A CA 1
ATOM 2392 C C . CYS A 1 290 ? -26.642 -7.771 -4.112 1.00 94.19 290 CYS A C 1
ATOM 2394 O O . CYS A 1 290 ? -26.794 -8.847 -4.687 1.00 94.19 290 CYS A O 1
ATOM 2396 N N . ALA A 1 291 ? -25.572 -7.510 -3.355 1.00 93.06 291 ALA A N 1
ATOM 2397 C CA . ALA A 1 291 ? -24.488 -8.470 -3.154 1.00 93.06 291 ALA A CA 1
ATOM 2398 C C . ALA A 1 291 ? -25.009 -9.794 -2.568 1.00 93.06 291 ALA A C 1
ATOM 2400 O O . ALA A 1 291 ? -24.747 -10.862 -3.114 1.00 93.06 291 ALA A O 1
ATOM 2401 N N . ARG A 1 292 ? -25.824 -9.728 -1.507 1.00 95.06 292 ARG A N 1
ATOM 2402 C CA . ARG A 1 292 ? -26.384 -10.906 -0.827 1.00 95.06 292 ARG A CA 1
ATOM 2403 C C . ARG A 1 292 ? -27.233 -11.764 -1.760 1.00 95.06 292 ARG A C 1
ATOM 2405 O O . ARG A 1 292 ? -27.169 -12.986 -1.680 1.00 95.06 292 ARG A O 1
ATOM 2412 N N . LEU A 1 293 ? -28.052 -11.136 -2.607 1.00 94.12 293 LEU A N 1
ATOM 2413 C CA . LEU A 1 293 ? -28.908 -11.844 -3.563 1.00 94.12 293 LEU A CA 1
ATOM 2414 C C . LEU A 1 293 ? -28.088 -12.637 -4.582 1.00 94.12 293 LEU A C 1
ATOM 2416 O O . LEU A 1 293 ? -28.454 -13.767 -4.895 1.00 94.12 293 LEU A O 1
ATOM 2420 N N . LEU A 1 294 ? -26.988 -12.059 -5.067 1.00 91.38 294 LEU A N 1
ATOM 2421 C CA . LEU A 1 294 ? -26.110 -12.711 -6.033 1.00 91.38 294 LEU A CA 1
ATOM 2422 C C . LEU A 1 294 ? -25.292 -13.832 -5.376 1.00 91.38 294 LEU A C 1
ATOM 2424 O O . LEU A 1 294 ? -25.347 -14.961 -5.852 1.00 91.38 294 LEU A O 1
ATOM 2428 N N . VAL A 1 295 ? -24.633 -13.566 -4.238 1.00 90.62 295 VAL A N 1
ATOM 2429 C CA . VAL A 1 295 ? -23.841 -14.589 -3.523 1.00 90.62 295 VAL A CA 1
ATOM 2430 C C . VAL A 1 295 ? -24.698 -15.772 -3.084 1.00 90.62 295 VAL A C 1
ATOM 2432 O O . VAL A 1 295 ? -24.235 -16.905 -3.123 1.00 90.62 295 VAL A O 1
ATOM 2435 N N . ARG A 1 296 ? -25.967 -15.553 -2.709 1.00 91.75 296 ARG A N 1
ATOM 2436 C CA . ARG A 1 296 ? -26.859 -16.641 -2.275 1.00 91.75 296 ARG A CA 1
ATOM 2437 C C . ARG A 1 296 ? -27.025 -17.739 -3.332 1.00 91.75 296 ARG A C 1
ATOM 2439 O O . ARG A 1 296 ? -27.267 -18.881 -2.962 1.00 91.75 296 ARG A O 1
ATOM 2446 N N . ARG A 1 297 ? -26.901 -17.407 -4.622 1.00 88.75 297 ARG A N 1
ATOM 2447 C CA . ARG A 1 297 ? -26.972 -18.375 -5.732 1.00 88.75 297 ARG A CA 1
ATOM 2448 C C . ARG A 1 297 ? -25.673 -19.161 -5.935 1.00 88.75 297 ARG A C 1
ATOM 2450 O O . ARG A 1 297 ? -25.669 -20.108 -6.703 1.00 88.75 297 ARG A O 1
ATOM 2457 N N . MET A 1 298 ? -24.600 -18.754 -5.262 1.00 85.75 298 MET A N 1
ATOM 2458 C CA . MET A 1 298 ? -23.237 -19.284 -5.378 1.00 85.75 298 MET A CA 1
ATOM 2459 C C . MET A 1 298 ? -22.800 -19.987 -4.081 1.00 85.75 298 MET A C 1
ATOM 2461 O O . MET A 1 298 ? -21.612 -20.151 -3.814 1.00 85.75 298 MET A O 1
ATOM 2465 N N . LEU A 1 299 ? -23.758 -20.330 -3.216 1.00 86.00 299 LEU A N 1
ATOM 2466 C CA . LEU A 1 299 ? -23.510 -21.130 -2.020 1.00 86.00 299 LEU A CA 1
ATOM 2467 C C . LEU A 1 299 ? -23.497 -22.622 -2.390 1.00 86.00 299 LEU A C 1
ATOM 2469 O O . LEU A 1 299 ? -24.295 -23.025 -3.235 1.00 86.00 299 LEU A O 1
ATOM 2473 N N . PRO A 1 300 ? -22.656 -23.446 -1.737 1.00 85.38 300 PRO A N 1
ATOM 2474 C CA . PRO A 1 300 ? -21.827 -23.130 -0.564 1.00 85.38 300 PRO A CA 1
ATOM 2475 C C . PRO A 1 300 ? -20.461 -22.495 -0.880 1.00 85.38 300 PRO A C 1
ATOM 2477 O O . PRO A 1 300 ? -19.807 -22.002 0.033 1.00 85.38 300 PRO A O 1
ATOM 2480 N N . GLU A 1 301 ? -20.043 -22.458 -2.146 1.00 79.81 301 GLU A N 1
ATOM 2481 C CA . GLU A 1 301 ? -18.694 -22.046 -2.576 1.00 79.81 301 GLU A CA 1
ATOM 2482 C C . GLU A 1 301 ? -18.303 -20.640 -2.096 1.00 79.81 301 GLU A C 1
ATOM 2484 O O . GLU A 1 301 ? -17.171 -20.411 -1.678 1.00 79.81 301 GLU A O 1
ATOM 2489 N N . ARG A 1 302 ? -19.254 -19.697 -2.085 1.00 80.31 302 ARG A N 1
ATOM 2490 C CA . ARG A 1 302 ? -19.046 -18.314 -1.618 1.00 80.31 302 ARG A CA 1
ATOM 2491 C C . ARG A 1 302 ? -19.611 -18.038 -0.223 1.00 80.31 302 ARG A C 1
ATOM 2493 O O . ARG A 1 302 ? -20.111 -16.944 0.052 1.00 80.31 302 ARG A O 1
ATOM 2500 N N . MET A 1 303 ? -19.534 -19.019 0.679 1.00 84.44 303 MET A N 1
ATOM 2501 C CA . MET A 1 303 ? -19.982 -18.865 2.071 1.00 84.44 303 MET A CA 1
ATOM 2502 C C . MET A 1 303 ? -19.290 -17.695 2.784 1.00 84.44 303 MET A C 1
ATOM 2504 O O . MET A 1 303 ? -19.933 -16.939 3.512 1.00 84.44 303 MET A O 1
ATOM 2508 N N . PHE A 1 304 ? -17.998 -17.501 2.527 1.00 81.44 304 PHE A N 1
ATOM 2509 C CA . PHE A 1 304 ? -17.224 -16.407 3.107 1.00 81.44 304 PHE A CA 1
ATOM 2510 C C . PHE A 1 304 ? -17.792 -15.024 2.742 1.00 81.44 304 PHE A C 1
ATOM 2512 O O . PHE A 1 304 ? -18.096 -14.211 3.620 1.00 81.44 304 PHE A O 1
ATOM 2519 N N . ASP A 1 305 ? -18.017 -14.777 1.447 1.00 81.88 305 ASP A N 1
ATOM 2520 C CA . ASP A 1 305 ? -18.591 -13.520 0.954 1.00 81.88 305 ASP A CA 1
ATOM 2521 C C . ASP A 1 305 ? -19.980 -13.279 1.564 1.00 81.88 305 ASP A C 1
ATOM 2523 O O . ASP A 1 305 ? -20.319 -12.161 1.964 1.00 81.88 305 ASP A O 1
ATOM 2527 N N . TYR A 1 306 ? -20.780 -14.342 1.690 1.00 89.19 306 TYR A N 1
ATOM 2528 C CA . TYR A 1 306 ? -22.122 -14.279 2.261 1.00 89.19 306 TYR A CA 1
ATOM 2529 C C . TYR A 1 306 ? -22.106 -13.785 3.713 1.00 89.19 306 TYR A C 1
ATOM 2531 O O . TYR A 1 306 ? -22.866 -12.879 4.069 1.00 89.19 306 TYR A O 1
ATOM 2539 N N . ILE A 1 307 ? -21.203 -14.329 4.533 1.00 87.19 307 ILE A N 1
ATOM 2540 C CA . ILE A 1 307 ? -21.033 -13.956 5.943 1.00 87.19 307 ILE A CA 1
ATOM 2541 C C . ILE A 1 307 ? -20.603 -12.492 6.075 1.00 87.19 307 ILE A C 1
ATOM 2543 O O . ILE A 1 307 ? -21.196 -11.739 6.855 1.00 87.19 307 ILE A O 1
ATOM 2547 N N . ARG A 1 308 ? -19.635 -12.046 5.264 1.00 85.25 308 ARG A N 1
ATOM 2548 C CA . ARG A 1 308 ? -19.177 -10.646 5.256 1.00 85.25 308 ARG A CA 1
ATOM 2549 C C . ARG A 1 308 ? -20.287 -9.673 4.896 1.00 85.25 308 ARG A C 1
ATOM 2551 O O . ARG A 1 308 ? -20.436 -8.638 5.547 1.00 85.25 308 ARG A O 1
ATOM 2558 N N . ILE A 1 309 ? -21.089 -10.004 3.886 1.00 90.31 309 ILE A N 1
ATOM 2559 C CA . ILE A 1 309 ? -22.216 -9.171 3.461 1.00 90.31 309 ILE A CA 1
ATOM 2560 C C . ILE A 1 309 ? -23.261 -9.070 4.578 1.00 90.31 309 ILE A C 1
ATOM 2562 O O . ILE A 1 309 ? -23.732 -7.969 4.863 1.00 90.31 309 ILE A O 1
ATOM 2566 N N . ILE A 1 310 ? -23.600 -10.180 5.245 1.00 93.31 310 ILE A N 1
ATOM 2567 C CA . ILE A 1 310 ? -24.524 -10.166 6.390 1.00 93.31 310 ILE A CA 1
ATOM 2568 C C . ILE A 1 310 ? -23.971 -9.296 7.522 1.00 93.31 310 ILE A C 1
ATOM 2570 O O . ILE A 1 310 ? -24.700 -8.450 8.044 1.00 93.31 310 ILE A O 1
ATOM 2574 N N . GLY A 1 311 ? -22.689 -9.446 7.863 1.00 89.69 311 GLY A N 1
ATOM 2575 C CA . GLY A 1 311 ? -22.052 -8.625 8.892 1.00 89.69 311 GLY A CA 1
ATOM 2576 C C . GLY A 1 311 ? -22.062 -7.132 8.542 1.00 89.69 311 GLY A C 1
ATOM 2577 O O . GLY A 1 311 ? -22.420 -6.292 9.370 1.00 89.69 311 GLY A O 1
ATOM 2578 N N . GLY A 1 312 ? -21.769 -6.798 7.283 1.00 89.06 312 GLY A N 1
ATOM 2579 C CA . GLY A 1 312 ? -21.865 -5.437 6.756 1.00 89.06 312 GLY A CA 1
ATOM 2580 C C . GLY A 1 312 ? -23.278 -4.862 6.867 1.00 89.06 312 GLY A C 1
ATOM 2581 O O . GLY A 1 312 ? -23.442 -3.735 7.334 1.00 89.06 312 GLY A O 1
ATOM 2582 N N . MET A 1 313 ? -24.308 -5.642 6.518 1.00 94.88 313 MET A N 1
ATOM 2583 C CA . MET A 1 313 ? -25.709 -5.245 6.709 1.00 94.88 313 MET A CA 1
ATOM 2584 C C . MET A 1 313 ? -26.032 -5.001 8.185 1.00 94.88 313 MET A C 1
ATOM 2586 O O . MET A 1 313 ? -26.660 -3.991 8.498 1.00 94.88 313 MET A O 1
ATOM 2590 N N . GLY A 1 314 ? -25.587 -5.885 9.084 1.00 92.12 314 GLY A N 1
ATOM 2591 C CA . GLY A 1 314 ? -25.795 -5.744 10.525 1.00 92.12 314 GLY A CA 1
ATOM 2592 C C . GLY A 1 314 ? -25.224 -4.436 11.079 1.00 92.12 314 GLY A C 1
ATOM 2593 O O . GLY A 1 314 ? -25.906 -3.714 11.806 1.00 92.12 314 GLY A O 1
ATOM 2594 N N . ASN A 1 315 ? -24.020 -4.060 10.639 1.00 89.25 315 ASN A N 1
ATOM 2595 C CA . ASN A 1 315 ? -23.415 -2.778 11.000 1.00 89.25 315 ASN A CA 1
ATOM 2596 C C . ASN A 1 315 ? -24.237 -1.578 10.484 1.00 89.25 315 ASN A C 1
ATOM 2598 O O . ASN A 1 315 ? -24.468 -0.618 11.213 1.00 89.25 315 ASN A O 1
ATOM 2602 N N . ILE A 1 316 ? -24.740 -1.635 9.245 1.00 93.81 316 ILE A N 1
ATOM 2603 C CA . ILE A 1 316 ? -25.573 -0.554 8.687 1.00 93.81 316 ILE A CA 1
ATOM 2604 C C . ILE A 1 316 ? -26.887 -0.383 9.446 1.00 93.81 316 ILE A C 1
ATOM 2606 O O . ILE A 1 316 ? -27.290 0.751 9.692 1.00 93.81 316 ILE A O 1
ATOM 2610 N N . TYR A 1 317 ? -27.539 -1.473 9.854 1.00 93.00 317 TYR A N 1
ATOM 2611 C CA . TYR A 1 317 ? -28.741 -1.382 10.687 1.00 93.00 317 TYR A CA 1
ATOM 2612 C C . TYR A 1 317 ? -28.460 -0.686 12.027 1.00 93.00 317 TYR A C 1
ATOM 2614 O O . TYR A 1 317 ? -29.255 0.150 12.447 1.00 93.00 317 TYR A O 1
ATOM 2622 N N . SER A 1 318 ? -27.291 -0.924 12.632 1.00 87.31 318 SER A N 1
ATOM 2623 C CA . SER A 1 318 ? -26.860 -0.206 13.839 1.00 87.31 318 SER A CA 1
ATOM 2624 C C . SER A 1 318 ? -26.629 1.298 13.601 1.00 87.31 318 SER A C 1
ATOM 2626 O O . SER A 1 318 ? -27.038 2.125 14.420 1.00 87.31 318 SER A O 1
ATOM 2628 N N . TYR A 1 319 ? -26.053 1.692 12.457 1.00 86.69 319 TYR A N 1
ATOM 2629 C CA . TYR A 1 319 ? -25.953 3.112 12.080 1.00 86.69 319 TYR A CA 1
ATOM 2630 C C . TYR A 1 319 ? -27.320 3.765 11.838 1.00 86.69 319 TYR A C 1
ATOM 2632 O O . TYR A 1 319 ? -27.504 4.927 12.190 1.00 86.69 319 TYR A O 1
ATOM 2640 N N . LEU A 1 320 ? -28.284 3.017 11.296 1.00 90.56 320 LEU A N 1
ATOM 2641 C CA . LEU A 1 320 ? -29.662 3.469 11.074 1.00 90.56 320 LEU A CA 1
ATOM 2642 C C . LEU A 1 320 ? -30.522 3.502 12.355 1.00 90.56 320 LEU A C 1
ATOM 2644 O O . LEU A 1 320 ? -31.685 3.887 12.282 1.00 90.56 320 LEU A O 1
ATOM 2648 N N . GLY A 1 321 ? -29.975 3.109 13.511 1.00 85.94 321 GLY A N 1
ATOM 2649 C CA . GLY A 1 321 ? -30.675 3.107 14.802 1.00 85.94 321 GLY A CA 1
ATOM 2650 C C . GLY A 1 321 ? -31.449 1.822 15.117 1.00 85.94 321 GLY A C 1
ATOM 2651 O O . GLY A 1 321 ? -31.957 1.676 16.225 1.00 85.94 321 GLY A O 1
ATOM 2652 N N . ASP A 1 322 ? -31.489 0.851 14.202 1.00 89.88 322 ASP A N 1
ATOM 2653 C CA . ASP A 1 322 ? -32.087 -0.469 14.434 1.00 89.88 322 ASP A CA 1
ATOM 2654 C C . ASP A 1 322 ? -31.026 -1.462 14.932 1.00 89.88 322 ASP A C 1
ATOM 2656 O O . ASP A 1 322 ? -30.628 -2.425 14.265 1.00 89.88 322 ASP A O 1
ATOM 2660 N N . SER A 1 323 ? -30.518 -1.199 16.137 1.00 84.44 323 SER A N 1
ATOM 2661 C CA . SER A 1 323 ? -29.465 -2.016 16.745 1.00 84.44 323 SER A CA 1
ATOM 2662 C C . SER A 1 323 ? -29.908 -3.462 17.003 1.00 84.44 323 SER A C 1
ATOM 2664 O O . SER A 1 323 ? -29.071 -4.361 16.975 1.00 84.44 323 SER A O 1
ATOM 2666 N N . LYS A 1 324 ? -31.210 -3.723 17.194 1.00 87.62 324 LYS A N 1
ATOM 2667 C CA . LYS A 1 324 ? -31.747 -5.078 17.410 1.00 87.62 324 LYS A CA 1
ATOM 2668 C C . LYS A 1 324 ? -31.633 -5.930 16.145 1.00 87.62 324 LYS A C 1
ATOM 2670 O O . LYS A 1 324 ? -31.124 -7.050 16.203 1.00 87.62 324 LYS A O 1
ATOM 2675 N N . GLN A 1 325 ? -32.066 -5.398 15.002 1.00 91.12 325 GLN A N 1
ATOM 2676 C CA . GLN A 1 325 ? -31.890 -6.057 13.707 1.00 91.12 325 GLN A CA 1
ATOM 2677 C C . GLN A 1 325 ? -30.400 -6.202 13.364 1.00 91.12 325 GLN A C 1
ATOM 2679 O O . GLN A 1 325 ? -29.982 -7.240 12.846 1.00 91.12 325 GLN A O 1
ATOM 2684 N N . GLY A 1 326 ? -29.598 -5.179 13.683 1.00 90.69 326 GLY A N 1
ATOM 2685 C CA . GLY A 1 326 ? -28.151 -5.188 13.486 1.00 90.69 326 GLY A CA 1
ATOM 2686 C C . GLY A 1 326 ? -27.455 -6.332 14.223 1.00 90.69 326 GLY A C 1
ATOM 2687 O O . GLY A 1 326 ? -26.749 -7.124 13.597 1.00 90.69 326 GLY A O 1
ATOM 2688 N N . LEU A 1 327 ? -27.714 -6.465 15.527 1.00 89.31 327 LEU A N 1
ATOM 2689 C CA . LEU A 1 327 ? -27.166 -7.535 16.364 1.00 89.31 327 LEU A CA 1
ATOM 2690 C C . LEU A 1 327 ? -27.583 -8.922 15.870 1.00 89.31 327 LEU A C 1
ATOM 2692 O O . LEU A 1 327 ? -26.719 -9.776 15.704 1.00 89.31 327 LEU A O 1
ATOM 2696 N N . LYS A 1 328 ? -28.862 -9.121 15.522 1.00 92.25 328 LYS A N 1
ATOM 2697 C CA . LYS A 1 328 ? -29.354 -10.401 14.984 1.00 92.25 328 LYS A CA 1
ATOM 2698 C C . LYS A 1 328 ? -28.586 -10.847 13.734 1.00 92.25 328 LYS A C 1
ATOM 2700 O O . LYS A 1 328 ? -28.263 -12.023 13.585 1.00 92.25 328 LYS A O 1
ATOM 2705 N N . LEU A 1 329 ? -28.298 -9.917 12.819 1.00 92.69 329 LEU A N 1
ATOM 2706 C CA . LEU A 1 329 ? -27.522 -10.219 11.612 1.00 92.69 329 LEU A CA 1
ATOM 2707 C C . LEU A 1 329 ? -26.056 -10.523 11.941 1.00 92.69 329 LEU A C 1
ATOM 2709 O O . LEU A 1 329 ? -25.474 -11.427 11.349 1.00 92.69 329 LEU A O 1
ATOM 2713 N N . LEU A 1 330 ? -25.455 -9.798 12.886 1.00 88.75 330 LEU A N 1
ATOM 2714 C CA . LEU A 1 330 ? -24.071 -10.039 13.296 1.00 88.75 330 LEU A CA 1
ATOM 2715 C C . LEU A 1 330 ? -23.901 -11.386 14.015 1.00 88.75 330 LEU A C 1
ATOM 2717 O O . LEU A 1 330 ? -22.938 -12.098 13.742 1.00 88.75 330 LEU A O 1
ATOM 2721 N N . GLU A 1 331 ? -24.855 -11.771 14.864 1.00 87.81 331 GLU A N 1
ATOM 2722 C CA . GLU A 1 331 ? -24.906 -13.094 15.499 1.00 87.81 331 GLU A CA 1
ATOM 2723 C C . GLU A 1 331 ? -25.031 -14.206 14.456 1.00 87.81 331 GLU A C 1
ATOM 2725 O O . GLU A 1 331 ? -24.264 -15.169 14.488 1.00 87.81 331 GLU A O 1
ATOM 2730 N N . GLN A 1 332 ? -25.926 -14.033 13.476 1.00 91.31 332 GLN A N 1
ATOM 2731 C CA . GLN A 1 332 ? -26.066 -14.965 12.359 1.00 91.31 332 GLN A CA 1
ATOM 2732 C C . GLN A 1 332 ? -24.751 -15.111 11.573 1.00 91.31 332 GLN A C 1
ATOM 2734 O O . GLN A 1 332 ? -24.367 -16.225 11.219 1.00 91.31 332 GLN A O 1
ATOM 2739 N N . ALA A 1 333 ? -24.053 -14.005 11.295 1.00 87.75 333 ALA A N 1
ATOM 2740 C CA . ALA A 1 333 ? -22.763 -14.036 10.607 1.00 87.75 333 ALA A CA 1
ATOM 2741 C C . ALA A 1 333 ? -21.709 -14.814 11.414 1.00 87.75 333 ALA A C 1
ATOM 2743 O O . ALA A 1 333 ? -21.012 -15.657 10.855 1.00 87.75 333 ALA A O 1
ATOM 2744 N N . LEU A 1 334 ? -21.629 -14.587 12.729 1.00 83.88 334 LEU A N 1
ATOM 2745 C CA . LEU A 1 334 ? -20.681 -15.283 13.600 1.00 83.88 334 LEU A CA 1
ATOM 2746 C C . LEU A 1 334 ? -20.983 -16.786 13.711 1.00 83.88 334 LEU A C 1
ATOM 2748 O O . LEU A 1 334 ? -20.061 -17.600 13.714 1.00 83.88 334 LEU A O 1
ATOM 2752 N N . GLU A 1 335 ? -22.257 -17.168 13.790 1.00 88.50 335 GLU A N 1
ATOM 2753 C CA . GLU A 1 335 ? -22.667 -18.575 13.825 1.00 88.50 335 GLU A CA 1
ATOM 2754 C C . GLU A 1 335 ? -22.309 -19.296 12.519 1.00 88.50 335 GLU A C 1
ATOM 2756 O O . GLU A 1 335 ? -21.740 -20.389 12.545 1.00 88.50 335 GLU A O 1
ATOM 2761 N N . LEU A 1 336 ? -22.585 -18.664 11.374 1.00 87.12 336 LEU A N 1
ATOM 2762 C CA . LEU A 1 336 ? -22.200 -19.187 10.064 1.00 87.12 336 LEU A CA 1
ATOM 2763 C C . LEU A 1 336 ? -20.677 -19.295 9.924 1.00 87.12 336 LEU A C 1
ATOM 2765 O O . LEU A 1 336 ? -20.198 -20.297 9.396 1.00 87.12 336 LEU A O 1
ATOM 2769 N N . GLN A 1 337 ? -19.924 -18.315 10.434 1.00 82.75 337 GLN A N 1
ATOM 2770 C CA . GLN A 1 337 ? -18.461 -18.332 10.425 1.00 82.75 337 GLN A CA 1
ATOM 2771 C C . GLN A 1 337 ? -17.914 -19.537 11.189 1.00 82.75 337 GLN A C 1
ATOM 2773 O O . GLN A 1 337 ? -17.114 -20.281 10.635 1.00 82.75 337 GLN A O 1
ATOM 2778 N N . LYS A 1 338 ? -18.394 -19.774 12.416 1.00 82.75 338 LYS A N 1
ATOM 2779 C CA . LYS A 1 338 ? -17.977 -20.920 13.244 1.00 82.75 338 LYS A CA 1
ATOM 2780 C C . LYS A 1 338 ? -18.337 -22.271 12.631 1.00 82.75 338 LYS A C 1
ATOM 2782 O O . LYS A 1 338 ? -17.618 -23.242 12.812 1.00 82.75 338 LYS A O 1
ATOM 2787 N N . LYS A 1 339 ? -19.470 -22.347 11.927 1.00 86.06 339 LYS A N 1
ATOM 2788 C CA . LYS A 1 339 ? -19.908 -23.576 11.248 1.00 86.06 339 LYS A CA 1
ATOM 2789 C C . LYS A 1 339 ? -19.111 -23.870 9.980 1.00 86.06 339 LYS A C 1
ATOM 2791 O O . LYS A 1 339 ? -18.990 -25.031 9.610 1.00 86.06 339 LYS A O 1
ATOM 2796 N N . SER A 1 340 ? -18.631 -22.831 9.299 1.00 81.31 340 SER A N 1
ATOM 2797 C CA . SER A 1 340 ? -18.089 -22.949 7.939 1.00 81.31 340 SER A CA 1
ATOM 2798 C C . SER A 1 340 ? -16.568 -22.832 7.872 1.00 81.31 340 SER A C 1
ATOM 2800 O O . SER A 1 340 ? -15.983 -23.244 6.876 1.00 81.31 340 SER A O 1
ATOM 2802 N N . PHE A 1 341 ? -15.925 -22.272 8.900 1.00 77.38 341 PHE A N 1
ATOM 2803 C CA . PHE A 1 341 ? -14.488 -22.010 8.926 1.00 77.38 341 PHE A CA 1
ATOM 2804 C C . PHE A 1 341 ? -13.879 -22.374 10.287 1.00 77.38 341 PHE A C 1
ATOM 2806 O O . PHE A 1 341 ? -14.569 -22.291 11.304 1.00 77.38 341 PHE A O 1
ATOM 2813 N N . PRO A 1 342 ? -12.581 -22.724 10.332 1.00 74.88 342 PRO A N 1
ATOM 2814 C CA . PRO A 1 342 ? -11.866 -22.958 11.583 1.00 74.88 342 PRO A CA 1
ATOM 2815 C C . PRO A 1 342 ? -11.912 -21.758 12.545 1.00 74.88 342 PRO A C 1
ATOM 2817 O O . PRO A 1 342 ? -11.917 -20.598 12.125 1.00 74.88 342 PRO A O 1
ATOM 2820 N N . ASP A 1 343 ? -11.835 -22.028 13.850 1.00 68.19 343 ASP A N 1
ATOM 2821 C CA . ASP A 1 343 ? -11.902 -21.018 14.923 1.00 68.19 343 ASP A CA 1
ATOM 2822 C C . ASP A 1 343 ? -10.759 -19.983 14.911 1.00 68.19 343 ASP A C 1
ATOM 2824 O O . ASP A 1 343 ? -10.768 -19.025 15.683 1.00 68.19 343 ASP A O 1
ATOM 2828 N N . ASN A 1 344 ? -9.745 -20.161 14.066 1.00 63.25 344 ASN A N 1
ATOM 2829 C CA . ASN A 1 344 ? -8.630 -19.234 13.871 1.00 63.25 344 ASN A CA 1
ATOM 2830 C C . ASN A 1 344 ? -8.736 -18.416 12.573 1.00 63.25 344 ASN A C 1
ATOM 2832 O O . ASN A 1 344 ? -7.756 -17.783 12.185 1.00 63.25 344 ASN A O 1
ATOM 2836 N N . HIS A 1 345 ? -9.897 -18.399 11.916 1.00 68.94 345 HIS A N 1
ATOM 2837 C CA . HIS A 1 345 ? -10.085 -17.627 10.694 1.00 68.94 345 HIS A CA 1
ATOM 2838 C C . HIS A 1 345 ? -9.878 -16.118 10.928 1.00 68.94 345 HIS A C 1
ATOM 2840 O O . HIS A 1 345 ? -10.445 -15.535 11.856 1.00 68.94 345 HIS A O 1
ATOM 2846 N N . THR A 1 346 ? -9.110 -15.470 10.048 1.00 66.62 346 THR A N 1
ATOM 2847 C CA . THR A 1 346 ? -8.622 -14.080 10.182 1.00 66.62 346 THR A CA 1
ATOM 2848 C C . THR A 1 346 ? -9.718 -13.017 10.297 1.00 66.62 346 THR A C 1
ATOM 2850 O O . THR A 1 346 ? -9.480 -11.933 10.811 1.00 66.62 346 THR A O 1
ATOM 2853 N N . GLU A 1 347 ? -10.942 -13.330 9.879 1.00 69.69 347 GLU A N 1
ATOM 2854 C CA . GLU A 1 347 ? -12.079 -12.394 9.860 1.00 69.69 347 GLU A CA 1
ATOM 2855 C C . GLU A 1 347 ? -12.996 -12.495 11.094 1.00 69.69 347 GLU A C 1
ATOM 2857 O O . GLU A 1 347 ? -13.886 -11.664 11.281 1.00 69.69 347 GLU A O 1
ATOM 2862 N N . ILE A 1 348 ? -12.766 -13.458 11.996 1.00 74.56 348 ILE A N 1
ATOM 2863 C CA . ILE A 1 348 ? -13.493 -13.536 13.278 1.00 74.56 348 ILE A CA 1
ATOM 2864 C C . ILE A 1 348 ? -13.373 -12.219 14.080 1.00 74.56 348 ILE A C 1
ATOM 2866 O O . ILE A 1 348 ? -14.407 -11.695 14.509 1.00 74.56 348 ILE A O 1
ATOM 2870 N N . PRO A 1 349 ? -12.178 -11.612 14.241 1.00 78.75 349 PRO A N 1
ATOM 2871 C CA . PRO A 1 349 ? -12.026 -10.328 14.929 1.00 78.75 349 PRO A CA 1
ATOM 2872 C C . PRO A 1 349 ? -12.779 -9.178 14.263 1.00 78.75 349 PRO A C 1
ATOM 2874 O O . PRO A 1 349 ? -13.281 -8.293 14.954 1.00 78.75 349 PRO A O 1
ATOM 2877 N N . PHE A 1 350 ? -12.896 -9.189 12.932 1.00 79.12 350 PHE A N 1
ATOM 2878 C CA . PHE A 1 350 ? -13.661 -8.180 12.205 1.00 79.12 350 PHE A CA 1
ATOM 2879 C C . PHE A 1 350 ? -15.141 -8.232 12.601 1.00 79.12 350 PHE A C 1
ATOM 2881 O O . PHE A 1 350 ? -15.718 -7.207 12.969 1.00 79.12 350 PHE A O 1
ATOM 2888 N N . HIS A 1 351 ? -15.746 -9.423 12.620 1.00 79.88 351 HIS A N 1
ATOM 2889 C CA . HIS A 1 351 ? -17.133 -9.593 13.060 1.00 79.88 351 HIS A CA 1
ATOM 2890 C C . HIS A 1 351 ? -17.335 -9.232 14.536 1.00 79.88 351 HIS A C 1
ATOM 2892 O O . HIS A 1 351 ? -18.323 -8.577 14.872 1.00 79.88 351 HIS A O 1
ATOM 2898 N N . LEU A 1 352 ? -16.382 -9.582 15.405 1.00 87.06 352 LEU A N 1
ATOM 2899 C CA . LEU A 1 352 ? -16.407 -9.187 16.815 1.00 87.06 352 LEU A CA 1
ATOM 2900 C C . LEU A 1 352 ? -16.330 -7.661 16.987 1.00 87.06 352 LEU A C 1
ATOM 2902 O O . LEU A 1 352 ? -17.085 -7.105 17.781 1.00 87.06 352 LEU A O 1
ATOM 2906 N N . ASN A 1 353 ? -15.507 -6.962 16.200 1.00 88.75 353 ASN A N 1
ATOM 2907 C CA . ASN A 1 353 ? -15.469 -5.497 16.192 1.00 88.75 353 ASN A CA 1
ATOM 2908 C C . ASN A 1 353 ? -16.818 -4.889 15.788 1.00 88.75 353 ASN A C 1
ATOM 2910 O O . ASN A 1 353 ? -17.300 -3.962 16.441 1.00 88.75 353 ASN A O 1
ATOM 2914 N N . LEU A 1 354 ? -17.460 -5.428 14.744 1.00 86.25 354 LEU A N 1
ATOM 2915 C CA . LEU A 1 354 ? -18.786 -4.974 14.319 1.00 86.25 354 LEU A CA 1
ATOM 2916 C C . LEU A 1 354 ? -19.848 -5.198 15.405 1.00 86.25 354 LEU A C 1
ATOM 2918 O O . LEU A 1 354 ? -20.683 -4.322 15.632 1.00 86.25 354 LEU A O 1
ATOM 2922 N N . MET A 1 355 ? -19.804 -6.340 16.099 1.00 86.88 355 MET A N 1
ATOM 2923 C CA . MET A 1 355 ? -20.680 -6.629 17.241 1.00 86.88 355 MET A CA 1
ATOM 2924 C C . MET A 1 355 ? -20.424 -5.686 18.414 1.00 86.88 355 MET A C 1
ATOM 2926 O O . MET A 1 355 ? -21.375 -5.141 18.966 1.00 86.88 355 MET A O 1
ATOM 2930 N N . GLY A 1 356 ? -19.159 -5.446 18.764 1.00 88.88 356 GLY A N 1
ATOM 2931 C CA . GLY A 1 356 ? -18.780 -4.495 19.807 1.00 88.88 356 GLY A CA 1
ATOM 2932 C C . GLY A 1 356 ? -19.310 -3.090 19.519 1.00 88.88 356 GLY A C 1
ATOM 2933 O O . GLY A 1 356 ? -19.926 -2.470 20.383 1.00 88.88 356 GLY A O 1
ATOM 2934 N N . HIS A 1 357 ? -19.174 -2.624 18.274 1.00 88.94 357 HIS A N 1
ATOM 2935 C CA . HIS A 1 357 ? -19.747 -1.350 17.839 1.00 88.94 357 HIS A CA 1
ATOM 2936 C C . HIS A 1 357 ? -21.284 -1.341 17.914 1.00 88.94 357 HIS A C 1
ATOM 2938 O O . HIS A 1 357 ? -21.870 -0.372 18.397 1.00 88.94 357 HIS A O 1
ATOM 2944 N N . ALA A 1 358 ? -21.952 -2.420 17.496 1.00 87.06 358 ALA A N 1
ATOM 2945 C CA . ALA A 1 358 ? -23.407 -2.518 17.583 1.00 87.06 358 ALA A CA 1
ATOM 2946 C C . ALA A 1 358 ? -23.914 -2.504 19.037 1.00 87.06 358 ALA A C 1
ATOM 2948 O O . ALA A 1 358 ? -24.896 -1.821 19.329 1.00 87.06 358 ALA A O 1
ATOM 2949 N N . TYR A 1 359 ? -23.227 -3.187 19.959 1.00 88.81 359 TYR A N 1
ATOM 2950 C CA . TYR A 1 359 ? -23.526 -3.129 21.393 1.00 88.81 359 TYR A CA 1
ATOM 2951 C C . TYR A 1 359 ? -23.306 -1.731 21.975 1.00 88.81 359 TYR A C 1
ATOM 2953 O O . TYR A 1 359 ? -24.158 -1.251 22.719 1.00 88.81 359 TYR A O 1
ATOM 2961 N N . PHE A 1 360 ? -22.227 -1.046 21.585 1.00 89.56 360 PHE A N 1
ATOM 2962 C CA . PHE A 1 360 ? -21.980 0.346 21.970 1.00 89.56 360 PHE A CA 1
ATOM 2963 C C . PHE A 1 360 ? -23.129 1.266 21.529 1.00 89.56 360 PHE A C 1
ATOM 2965 O O . PHE A 1 360 ? -23.674 2.014 22.336 1.00 89.56 360 PHE A O 1
ATOM 2972 N N . ARG A 1 361 ? -23.571 1.155 20.269 1.00 86.12 361 ARG A N 1
ATOM 2973 C CA . ARG A 1 361 ? -24.711 1.920 19.728 1.00 86.12 361 ARG A CA 1
ATOM 2974 C C . ARG A 1 361 ? -26.046 1.557 20.381 1.00 86.12 361 ARG A C 1
ATOM 2976 O O . ARG A 1 361 ? -26.955 2.378 20.394 1.00 86.12 361 ARG A O 1
ATOM 2983 N N . ALA A 1 362 ? -26.172 0.342 20.909 1.00 86.62 362 ALA A N 1
ATOM 2984 C CA . ALA A 1 362 ? -27.315 -0.113 21.697 1.00 86.62 362 ALA A CA 1
ATOM 2985 C C . ALA A 1 362 ? -27.199 0.224 23.196 1.00 86.62 362 ALA A C 1
ATOM 2987 O O . ALA A 1 362 ? -27.949 -0.350 23.982 1.00 86.62 362 ALA A O 1
ATOM 2988 N N . THR A 1 363 ? -26.229 1.064 23.586 1.00 89.75 363 THR A N 1
ATOM 2989 C CA . THR A 1 363 ? -25.921 1.448 24.976 1.00 89.75 363 THR A CA 1
ATOM 2990 C C . THR A 1 363 ? -25.666 0.261 25.915 1.00 89.75 363 THR A C 1
ATOM 2992 O O . THR A 1 363 ? -25.859 0.358 27.122 1.00 89.75 363 THR A O 1
ATOM 2995 N N . GLN A 1 364 ? -25.228 -0.880 25.372 1.00 90.25 364 GLN A N 1
ATOM 2996 C CA . GLN A 1 364 ? -24.852 -2.090 26.113 1.00 90.25 364 GLN A CA 1
ATOM 2997 C C . GLN A 1 364 ? -23.325 -2.143 26.268 1.00 90.25 364 GLN A C 1
ATOM 2999 O O . GLN A 1 364 ? -22.653 -2.981 25.661 1.00 90.25 364 GLN A O 1
ATOM 3004 N N . TYR A 1 365 ? -22.770 -1.215 27.048 1.00 92.31 365 TYR A N 1
ATOM 3005 C CA . TYR A 1 365 ? -21.323 -0.982 27.138 1.00 92.31 365 TYR A CA 1
ATOM 3006 C C . TYR A 1 365 ? -20.529 -2.189 27.659 1.00 92.31 365 TYR A C 1
ATOM 3008 O O . TYR A 1 365 ? -19.508 -2.532 27.065 1.00 92.31 365 TYR A O 1
ATOM 3016 N N . ASP A 1 366 ? -21.033 -2.913 28.660 1.00 91.12 366 ASP A N 1
ATOM 3017 C CA . ASP A 1 366 ? -20.351 -4.101 29.205 1.00 91.12 366 ASP A CA 1
ATOM 3018 C C . ASP A 1 366 ? -20.200 -5.209 28.155 1.00 91.12 366 ASP A C 1
ATOM 3020 O O . ASP A 1 366 ? -19.145 -5.825 27.997 1.00 91.12 366 ASP A O 1
ATOM 3024 N N . ARG A 1 367 ? -21.259 -5.435 27.366 1.00 90.75 367 ARG A N 1
ATOM 3025 C CA . ARG A 1 367 ? -21.233 -6.407 26.265 1.00 90.75 367 ARG A CA 1
ATOM 3026 C C . ARG A 1 367 ? -20.336 -5.941 25.128 1.00 90.75 367 ARG A C 1
ATOM 3028 O O . ARG A 1 367 ? -19.689 -6.778 24.495 1.00 90.75 367 ARG A O 1
ATOM 3035 N N . ALA A 1 368 ? -20.283 -4.633 24.874 1.00 92.31 368 ALA A N 1
ATOM 3036 C CA . ALA A 1 368 ? -19.372 -4.056 23.898 1.00 92.31 368 ALA A CA 1
ATOM 3037 C C . ALA A 1 368 ? -17.915 -4.329 24.293 1.00 92.31 368 ALA A C 1
ATOM 3039 O O . ALA A 1 368 ? -17.188 -4.916 23.494 1.00 92.31 368 ALA A O 1
ATOM 3040 N N . LEU A 1 369 ? -17.518 -4.003 25.530 1.00 93.88 369 LEU A N 1
ATOM 3041 C CA . LEU A 1 369 ? -16.167 -4.258 26.041 1.00 93.88 369 LEU A CA 1
ATOM 3042 C C . LEU A 1 369 ? -15.807 -5.740 25.995 1.00 93.88 369 LEU A C 1
ATOM 3044 O O . LEU A 1 369 ? -14.813 -6.092 25.369 1.00 93.88 369 LEU A O 1
ATOM 3048 N N . LEU A 1 370 ? -16.655 -6.619 26.535 1.00 93.81 370 LEU A N 1
ATOM 3049 C CA . LEU A 1 370 ? -16.400 -8.063 26.544 1.00 93.81 370 LEU A CA 1
ATOM 3050 C C . LEU A 1 370 ? -16.221 -8.632 25.127 1.00 93.81 370 LEU A C 1
ATOM 3052 O O . LEU A 1 370 ? -15.422 -9.542 24.895 1.00 93.81 370 LEU A O 1
ATOM 3056 N N . THR A 1 371 ? -16.964 -8.105 24.153 1.00 91.81 371 THR A N 1
ATOM 3057 C CA . THR A 1 371 ? -16.842 -8.525 22.751 1.00 91.81 371 THR A CA 1
ATOM 3058 C C . THR A 1 371 ? -15.561 -7.986 22.108 1.00 91.81 371 THR A C 1
ATOM 3060 O O . THR A 1 371 ? -14.883 -8.721 21.388 1.00 91.81 371 THR A O 1
ATOM 3063 N N . LEU A 1 372 ? -15.197 -6.732 22.386 1.00 93.56 372 LEU A N 1
ATOM 3064 C CA . LEU A 1 372 ? -13.971 -6.108 21.880 1.00 93.56 372 LEU A CA 1
ATOM 3065 C C . LEU A 1 372 ? -12.709 -6.713 22.509 1.00 93.56 372 LEU A C 1
ATOM 3067 O O . LEU A 1 372 ? -11.709 -6.871 21.816 1.00 93.56 372 LEU A O 1
ATOM 3071 N N . GLU A 1 373 ? -12.757 -7.140 23.770 1.00 92.81 373 GLU A N 1
ATOM 3072 C CA . GLU A 1 373 ? -11.667 -7.868 24.426 1.00 92.81 373 GLU A CA 1
ATOM 3073 C C . GLU A 1 373 ? -11.389 -9.214 23.755 1.00 92.81 373 GLU A C 1
ATOM 3075 O O . GLU A 1 373 ? -10.231 -9.573 23.548 1.00 92.81 373 GLU A O 1
ATOM 3080 N N . LYS A 1 374 ? -12.435 -9.934 23.328 1.00 89.62 374 LYS A N 1
ATOM 3081 C CA . LYS A 1 374 ? -12.269 -11.160 22.529 1.00 89.62 374 LYS A CA 1
ATOM 3082 C C . LYS A 1 374 ? -11.580 -10.872 21.195 1.00 89.62 374 LYS A C 1
ATOM 3084 O O . LYS A 1 374 ? -10.705 -11.637 20.796 1.00 89.62 374 LYS A O 1
ATOM 3089 N N . ALA A 1 375 ? -11.943 -9.776 20.523 1.00 89.25 375 ALA A N 1
ATOM 3090 C CA . ALA A 1 375 ? -11.286 -9.357 19.284 1.00 89.25 375 ALA A CA 1
ATOM 3091 C C . ALA A 1 375 ? -9.812 -8.990 19.525 1.00 89.25 375 ALA A C 1
ATOM 3093 O O . ALA A 1 375 ? -8.934 -9.456 18.803 1.00 89.25 375 ALA A O 1
ATOM 3094 N N . LYS A 1 376 ? -9.534 -8.213 20.580 1.00 89.94 376 LYS A N 1
ATOM 3095 C CA . LYS A 1 376 ? -8.183 -7.823 21.005 1.00 89.94 376 LYS A CA 1
ATOM 3096 C C . LYS A 1 376 ? -7.311 -9.045 21.293 1.00 89.94 376 LYS A C 1
ATOM 3098 O O . LYS A 1 376 ? -6.230 -9.144 20.723 1.00 89.94 376 LYS A O 1
ATOM 3103 N N . LYS A 1 377 ? -7.800 -9.995 22.097 1.00 87.75 377 LYS A N 1
ATOM 3104 C CA . LYS A 1 377 ? -7.080 -11.232 22.429 1.00 87.75 377 LYS A CA 1
ATOM 3105 C C . LYS A 1 377 ? -6.739 -12.041 21.177 1.00 87.75 377 LYS A C 1
ATOM 3107 O O . LYS A 1 377 ? -5.628 -12.537 21.046 1.00 87.75 377 LYS A O 1
ATOM 3112 N N . PHE A 1 378 ? -7.663 -12.113 20.220 1.00 81.50 378 PHE A N 1
ATOM 3113 C CA . PHE A 1 378 ? -7.407 -12.786 18.950 1.00 81.50 378 PHE A CA 1
ATOM 3114 C C . PHE A 1 378 ? -6.282 -12.109 18.150 1.00 81.50 378 PHE A C 1
ATOM 3116 O O . PHE A 1 378 ? -5.397 -12.798 17.641 1.00 81.50 378 PHE A O 1
ATOM 3123 N N . PHE A 1 379 ? -6.293 -10.774 18.051 1.00 80.19 379 PHE A N 1
ATOM 3124 C CA . PHE A 1 379 ? -5.221 -10.025 17.386 1.00 80.19 379 PHE A CA 1
ATOM 3125 C C . PHE A 1 379 ? -3.868 -10.197 18.089 1.00 80.19 379 PHE A C 1
ATOM 3127 O O . PHE A 1 379 ? -2.851 -10.346 17.418 1.00 80.19 379 PHE A O 1
ATOM 3134 N N . GLU A 1 380 ? -3.852 -10.226 19.422 1.00 78.00 380 GLU A N 1
ATOM 3135 C CA . GLU A 1 380 ? -2.636 -10.393 20.228 1.00 78.00 380 GLU A CA 1
ATOM 3136 C C . GLU A 1 380 ? -2.036 -11.804 20.134 1.00 78.00 380 GLU A C 1
ATOM 3138 O O . GLU A 1 380 ? -0.817 -11.938 20.067 1.00 78.00 380 GLU A O 1
ATOM 3143 N N . GLU A 1 381 ? -2.865 -12.850 20.097 1.00 73.69 381 GLU A N 1
ATOM 3144 C CA . GLU A 1 381 ? -2.396 -14.243 20.095 1.00 73.69 381 GLU A CA 1
ATOM 3145 C C . GLU A 1 381 ? -1.997 -14.760 18.709 1.00 73.69 381 GLU A C 1
ATOM 3147 O O . GLU A 1 381 ? -1.149 -15.647 18.615 1.00 73.69 381 GLU A O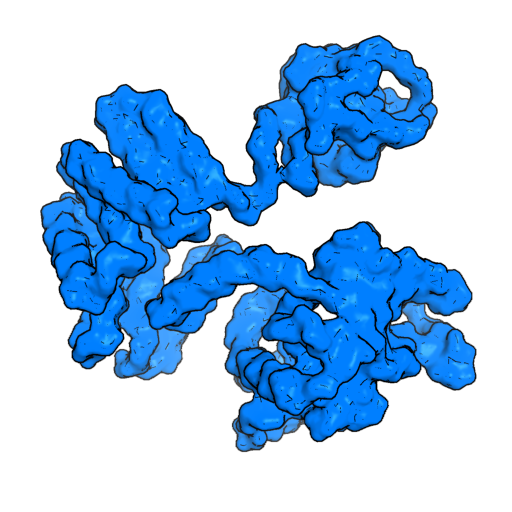 1
ATOM 3152 N N . LYS A 1 382 ? -2.636 -14.281 17.630 1.00 62.91 382 LYS A N 1
ATOM 3153 C CA . LYS A 1 382 ? -2.598 -14.997 16.342 1.00 62.91 382 LYS A CA 1
ATOM 3154 C C . LYS A 1 382 ? -2.101 -14.196 15.142 1.00 62.91 382 LYS A C 1
ATOM 3156 O O . LYS A 1 382 ? -1.760 -14.825 14.142 1.00 62.91 382 LYS A O 1
ATOM 3161 N N . ILE A 1 383 ? -2.056 -12.857 15.180 1.00 54.44 383 ILE A N 1
ATOM 3162 C CA . ILE A 1 383 ? -1.738 -12.058 13.979 1.00 54.44 383 ILE A CA 1
ATOM 3163 C C . ILE A 1 383 ? -0.979 -10.759 14.330 1.00 54.44 383 ILE A C 1
ATOM 3165 O O . ILE A 1 383 ? -1.609 -9.744 14.621 1.00 54.44 383 ILE A O 1
ATOM 3169 N N . PRO A 1 384 ? 0.362 -10.710 14.185 1.00 50.50 384 PRO A N 1
ATOM 3170 C CA . PRO A 1 384 ? 1.140 -9.482 14.402 1.00 50.50 384 PRO A CA 1
ATOM 3171 C C . PRO A 1 384 ? 0.849 -8.343 13.399 1.00 50.50 384 PRO A C 1
ATOM 3173 O O . PRO A 1 384 ? 1.278 -7.213 13.620 1.00 50.50 384 PRO A O 1
ATOM 3176 N N . ILE A 1 385 ? 0.151 -8.627 12.289 1.00 50.16 385 ILE A N 1
ATOM 3177 C CA . ILE A 1 385 ? 0.190 -7.812 11.058 1.00 50.16 385 ILE A CA 1
ATOM 3178 C C . ILE A 1 385 ? -1.143 -7.102 10.739 1.00 50.16 385 ILE A C 1
ATOM 3180 O O . ILE A 1 385 ? -1.149 -6.127 9.989 1.00 50.16 385 ILE A O 1
ATOM 3184 N N . GLU A 1 386 ? -2.278 -7.475 11.352 1.00 56.44 386 GLU A N 1
ATOM 3185 C CA . GLU A 1 386 ? -3.564 -6.771 11.149 1.00 56.44 386 GLU A CA 1
ATOM 3186 C C . GLU A 1 386 ? -3.682 -5.482 11.981 1.00 56.44 386 GLU A C 1
ATOM 3188 O O . GLU A 1 386 ? -4.610 -5.260 12.762 1.00 56.44 386 GLU A O 1
ATOM 3193 N N . LEU A 1 387 ? -2.729 -4.578 11.757 1.00 61.22 387 LEU A N 1
ATOM 3194 C CA . LEU A 1 387 ? -2.601 -3.302 12.455 1.00 61.22 387 LEU A CA 1
ATOM 3195 C C . LEU A 1 387 ? -3.867 -2.443 12.353 1.00 61.22 387 LEU A C 1
ATOM 3197 O O . LEU A 1 387 ? -4.243 -1.797 13.328 1.00 61.22 387 LEU A O 1
ATOM 3201 N N . GLN A 1 388 ? -4.568 -2.465 11.214 1.00 65.75 388 GLN A N 1
ATOM 3202 C CA . GLN A 1 388 ? -5.781 -1.665 11.020 1.00 65.75 388 GLN A CA 1
ATOM 3203 C C . GLN A 1 388 ? -6.996 -2.229 11.774 1.00 65.75 388 GLN A C 1
ATOM 3205 O O . GLN A 1 388 ? -7.738 -1.459 12.389 1.00 65.75 388 GLN A O 1
ATOM 3210 N N . GLY A 1 389 ? -7.202 -3.550 11.739 1.00 75.06 389 GLY A N 1
ATOM 3211 C CA . GLY A 1 389 ? -8.290 -4.217 12.461 1.00 75.06 389 GLY A CA 1
ATOM 3212 C C . GLY A 1 389 ? -8.114 -4.086 13.971 1.00 75.06 389 GLY A C 1
ATOM 3213 O O . GLY A 1 389 ? -9.051 -3.707 14.675 1.00 75.06 389 GLY A O 1
ATOM 3214 N N . TYR A 1 390 ? -6.881 -4.277 14.443 1.00 83.31 390 TYR A N 1
ATOM 3215 C CA . TYR A 1 390 ? -6.541 -4.152 15.853 1.00 83.31 390 TYR A CA 1
ATOM 3216 C C . TYR A 1 390 ? -6.603 -2.699 16.350 1.00 83.31 390 TYR A C 1
ATOM 3218 O O . TYR A 1 390 ? -7.196 -2.426 17.395 1.00 83.31 390 TYR A O 1
ATOM 3226 N N . ALA A 1 391 ? -6.082 -1.736 15.579 1.00 83.44 391 ALA A N 1
ATOM 3227 C CA . ALA A 1 391 ? -6.239 -0.315 15.896 1.00 83.44 391 ALA A CA 1
ATOM 3228 C C . ALA A 1 391 ? -7.719 0.081 15.997 1.00 83.44 391 ALA A C 1
ATOM 3230 O O . ALA A 1 391 ? -8.092 0.864 16.870 1.00 83.44 391 ALA A O 1
ATOM 3231 N N . HIS A 1 392 ? -8.578 -0.477 15.137 1.00 85.56 392 HIS A N 1
ATOM 3232 C CA . HIS A 1 392 ? -10.012 -0.230 15.210 1.00 85.56 392 HIS A CA 1
ATOM 3233 C C . HIS A 1 392 ? -10.644 -0.814 16.480 1.00 85.56 392 HIS A C 1
ATOM 3235 O O . HIS A 1 392 ? -11.429 -0.116 17.117 1.00 85.56 392 HIS A O 1
ATOM 3241 N N . THR A 1 393 ? -10.265 -2.029 16.898 1.00 90.19 393 THR A N 1
ATOM 3242 C CA . THR A 1 393 ? -10.698 -2.607 18.185 1.00 90.19 393 THR A CA 1
ATOM 3243 C C . THR A 1 393 ? -10.372 -1.673 19.345 1.00 90.19 393 THR A C 1
ATOM 3245 O O . THR A 1 393 ? -11.256 -1.321 20.121 1.00 90.19 393 THR A O 1
ATOM 3248 N N . LEU A 1 394 ? -9.120 -1.215 19.427 1.00 91.94 394 LEU A N 1
ATOM 3249 C CA . LEU A 1 394 ? -8.656 -0.316 20.487 1.00 91.94 394 LEU A CA 1
ATOM 3250 C C . LEU A 1 394 ? -9.391 1.029 20.459 1.00 91.94 394 LEU A C 1
ATOM 3252 O O . LEU A 1 394 ? -9.773 1.553 21.501 1.00 91.94 394 LEU A O 1
ATOM 3256 N N . HIS A 1 395 ? -9.651 1.567 19.266 1.00 92.25 395 HIS A N 1
ATOM 3257 C CA . HIS A 1 395 ? -10.441 2.784 19.113 1.00 92.25 395 HIS A CA 1
ATOM 3258 C C . HIS A 1 395 ? -11.878 2.603 19.623 1.00 92.25 395 HIS A C 1
ATOM 3260 O O . HIS A 1 395 ? -12.369 3.451 20.363 1.00 92.25 395 HIS A O 1
ATOM 3266 N N . LEU A 1 396 ? -12.543 1.498 19.270 1.00 92.81 396 LEU A N 1
ATOM 3267 C CA . LEU A 1 396 ? -13.889 1.196 19.765 1.00 92.81 396 LEU A CA 1
ATOM 3268 C C . LEU A 1 396 ? -13.902 1.027 21.288 1.00 92.81 396 LEU A C 1
ATOM 3270 O O . LEU A 1 396 ? -14.804 1.547 21.935 1.00 92.81 396 LEU A O 1
ATOM 3274 N N . MET A 1 397 ? -12.891 0.375 21.872 1.00 95.81 397 MET A N 1
ATOM 3275 C CA . MET A 1 397 ? -12.759 0.280 23.332 1.00 95.81 397 MET A CA 1
ATOM 3276 C C . MET A 1 397 ? -12.640 1.670 23.965 1.00 95.81 397 MET A C 1
ATOM 3278 O O . MET A 1 397 ? -13.334 1.949 24.936 1.00 95.81 397 MET A O 1
ATOM 3282 N N . GLY A 1 398 ? -11.847 2.572 23.374 1.00 94.25 398 GLY A N 1
ATOM 3283 C CA . GLY A 1 398 ? -11.744 3.961 23.830 1.00 94.25 398 GLY A CA 1
ATOM 3284 C C . GLY A 1 398 ? -13.074 4.721 23.786 1.00 94.25 398 GLY A C 1
ATOM 3285 O O . GLY A 1 398 ? -13.386 5.468 24.711 1.00 94.25 398 GLY A O 1
ATOM 3286 N N . LEU A 1 399 ? -13.903 4.492 22.758 1.00 94.31 399 LEU A N 1
ATOM 3287 C CA . LEU A 1 399 ? -15.259 5.056 22.703 1.00 94.31 399 LEU A CA 1
ATOM 3288 C C . LEU A 1 399 ? -16.152 4.516 23.827 1.00 94.31 399 LEU A C 1
ATOM 3290 O O . LEU A 1 399 ? -16.916 5.284 24.410 1.00 94.31 399 LEU A O 1
ATOM 3294 N N . VAL A 1 400 ? -16.056 3.219 24.135 1.00 95.44 400 VAL A N 1
ATOM 3295 C CA . VAL A 1 400 ? -16.841 2.607 25.214 1.00 95.44 400 VAL A CA 1
ATOM 3296 C C . VAL A 1 400 ? -16.392 3.123 26.584 1.00 95.44 400 VAL A C 1
ATOM 3298 O O . VAL A 1 400 ? -17.246 3.537 27.361 1.00 95.44 400 VAL A O 1
ATOM 3301 N N . TYR A 1 401 ? -15.084 3.183 26.863 1.00 95.38 401 TYR A N 1
ATOM 3302 C CA . TYR A 1 401 ? -14.560 3.728 28.124 1.00 95.38 401 TYR A CA 1
ATOM 3303 C C . TYR A 1 401 ? -14.984 5.180 28.344 1.00 95.38 401 TYR A C 1
ATOM 3305 O O . TYR A 1 401 ? -15.468 5.525 29.419 1.00 95.38 401 TYR A O 1
ATOM 3313 N N . ARG A 1 402 ? -14.924 6.009 27.296 1.00 93.94 402 ARG A N 1
ATOM 3314 C CA . ARG A 1 402 ? -15.403 7.393 27.365 1.00 93.94 402 ARG A CA 1
ATOM 3315 C C . ARG A 1 402 ? -16.896 7.474 27.695 1.00 93.94 402 ARG A C 1
ATOM 3317 O O . ARG A 1 402 ? -17.308 8.329 28.468 1.00 93.94 402 ARG A O 1
ATOM 3324 N N . ALA A 1 403 ? -17.718 6.593 27.123 1.00 92.38 403 ALA A N 1
ATOM 3325 C CA . ALA A 1 403 ? -19.149 6.551 27.427 1.00 92.38 403 ALA A CA 1
ATOM 3326 C C . ALA A 1 403 ? -19.455 6.057 28.853 1.00 92.38 403 ALA A C 1
ATOM 3328 O O . ALA A 1 403 ? -20.512 6.382 29.389 1.00 92.38 403 ALA A O 1
ATOM 3329 N N . LEU A 1 404 ? -18.534 5.308 29.465 1.00 93.56 404 LEU A N 1
ATOM 3330 C CA . LEU A 1 404 ? -18.593 4.872 30.862 1.00 93.56 404 LEU A CA 1
ATOM 3331 C C . LEU A 1 404 ? -18.033 5.911 31.855 1.00 93.56 404 LEU A C 1
ATOM 3333 O O . LEU A 1 404 ? -18.156 5.708 33.058 1.00 93.56 404 LEU A O 1
ATOM 3337 N N . GLY A 1 405 ? -17.448 7.019 31.379 1.00 90.62 405 GLY A N 1
ATOM 3338 C CA . GLY A 1 405 ? -16.808 8.041 32.223 1.00 90.62 405 GLY A CA 1
ATOM 3339 C C . GLY A 1 405 ? -15.363 7.721 32.632 1.00 90.62 405 GLY A C 1
ATOM 3340 O O . GLY A 1 405 ? -14.798 8.406 33.479 1.00 90.62 405 GLY A O 1
ATOM 3341 N N . SER A 1 406 ? -14.761 6.695 32.029 1.00 93.12 406 SER A N 1
ATOM 3342 C CA . SER A 1 406 ? -13.377 6.257 32.240 1.00 93.12 406 SER A CA 1
ATOM 3343 C C . SER A 1 406 ? -12.437 6.955 31.247 1.00 93.12 406 SER A C 1
ATOM 3345 O O . SER A 1 406 ? -12.014 6.372 30.244 1.00 93.12 406 SER A O 1
ATOM 3347 N N . ASP A 1 407 ? -12.177 8.247 31.469 1.00 88.38 407 ASP A N 1
ATOM 3348 C CA . ASP A 1 407 ? -11.435 9.091 30.519 1.00 88.38 407 ASP A CA 1
ATOM 3349 C C . ASP A 1 407 ? -9.949 8.705 30.388 1.00 88.38 407 ASP A C 1
ATOM 3351 O O . ASP A 1 407 ? -9.392 8.769 29.285 1.00 88.38 407 ASP A O 1
ATOM 3355 N N . ASP A 1 408 ? -9.317 8.242 31.469 1.00 88.75 408 ASP A N 1
ATOM 3356 C CA . ASP A 1 408 ? -7.915 7.807 31.462 1.00 88.75 408 ASP A CA 1
ATOM 3357 C C . ASP A 1 408 ? -7.731 6.539 30.611 1.00 88.75 408 ASP A C 1
ATOM 3359 O O . ASP A 1 408 ? -6.865 6.475 29.731 1.00 88.75 408 ASP A O 1
ATOM 3363 N N . GLU A 1 409 ? -8.598 5.542 30.790 1.00 89.12 409 GLU A N 1
ATOM 3364 C CA . GLU A 1 409 ? -8.612 4.313 29.995 1.00 89.12 409 GLU A CA 1
ATOM 3365 C C . GLU A 1 409 ? -8.945 4.594 28.528 1.00 89.12 409 GLU A C 1
ATOM 3367 O O . GLU A 1 409 ? -8.347 3.999 27.622 1.00 89.12 409 GLU A O 1
ATOM 3372 N N . ALA A 1 410 ? -9.859 5.537 28.272 1.00 89.94 410 ALA A N 1
ATOM 3373 C CA . ALA A 1 410 ? -10.181 5.977 26.923 1.00 89.94 410 ALA A CA 1
ATOM 3374 C C . ALA A 1 410 ? -8.959 6.591 26.226 1.00 89.94 410 ALA A C 1
ATOM 3376 O O . ALA A 1 410 ? -8.650 6.228 25.085 1.00 89.94 410 ALA A O 1
ATOM 3377 N N . LEU A 1 411 ? -8.229 7.475 26.913 1.00 87.12 411 LEU A N 1
ATOM 3378 C CA . LEU A 1 411 ? -7.012 8.093 26.391 1.00 87.12 411 LEU A CA 1
ATOM 3379 C C . LEU A 1 411 ? -5.945 7.041 26.068 1.00 87.12 411 LEU A C 1
ATOM 3381 O O . LEU A 1 411 ? -5.386 7.052 24.966 1.00 87.12 411 LEU A O 1
ATOM 3385 N N . ILE A 1 412 ? -5.704 6.099 26.984 1.00 89.50 412 ILE A N 1
ATOM 3386 C CA . ILE A 1 412 ? -4.753 4.997 26.785 1.00 89.50 412 ILE A CA 1
ATOM 3387 C C . ILE A 1 412 ? -5.141 4.167 25.554 1.00 89.50 412 ILE A C 1
ATOM 3389 O O . ILE A 1 412 ? -4.290 3.869 24.706 1.00 89.50 412 ILE A O 1
ATOM 3393 N N . ALA A 1 413 ? -6.424 3.823 25.416 1.00 87.75 413 ALA A N 1
ATOM 3394 C CA . ALA A 1 413 ? -6.933 3.040 24.296 1.00 87.75 413 ALA A CA 1
ATOM 3395 C C . ALA A 1 413 ? -6.790 3.783 22.955 1.00 87.75 413 ALA A C 1
ATOM 3397 O O . ALA A 1 413 ? -6.315 3.200 21.974 1.00 87.75 413 ALA A O 1
ATOM 3398 N N . PHE A 1 414 ? -7.105 5.082 22.903 1.00 86.88 414 PHE A N 1
ATOM 3399 C CA . PHE A 1 414 ? -6.919 5.893 21.696 1.00 86.88 414 PHE A CA 1
ATOM 3400 C C . PHE A 1 414 ? -5.447 6.055 21.316 1.00 86.88 414 PHE A C 1
ATOM 3402 O O . PHE A 1 414 ? -5.105 5.938 20.138 1.00 86.88 414 PHE A O 1
ATOM 3409 N N . GLN A 1 415 ? -4.555 6.262 22.286 1.00 84.31 415 GLN A N 1
ATOM 3410 C CA . GLN A 1 415 ? -3.115 6.325 22.034 1.00 84.31 415 GLN A CA 1
ATOM 3411 C C . GLN A 1 415 ? -2.564 4.985 21.540 1.00 84.31 415 GLN A C 1
ATOM 3413 O O . GLN A 1 415 ? -1.696 4.948 20.667 1.00 84.31 415 GLN A O 1
ATOM 3418 N N . ALA A 1 416 ? -3.051 3.865 22.076 1.00 83.56 416 ALA A N 1
ATOM 3419 C CA . ALA A 1 416 ? -2.691 2.540 21.585 1.00 83.56 416 ALA A CA 1
ATOM 3420 C C . ALA A 1 416 ? -3.188 2.319 20.145 1.00 83.56 416 ALA A C 1
ATOM 3422 O O . ALA A 1 416 ? -2.415 1.866 19.300 1.00 83.56 416 ALA A O 1
ATOM 3423 N N . ALA A 1 417 ? -4.427 2.713 19.833 1.00 84.88 417 ALA A N 1
ATOM 3424 C CA . ALA A 1 417 ? -4.974 2.667 18.476 1.00 84.88 4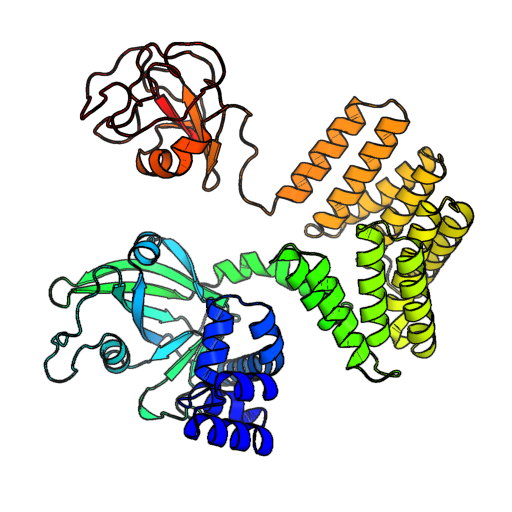17 ALA A CA 1
ATOM 3425 C C . ALA A 1 417 ? -4.146 3.509 17.492 1.00 84.88 417 ALA A C 1
ATOM 3427 O O . ALA A 1 417 ? -3.825 3.048 16.397 1.00 84.88 417 ALA A O 1
ATOM 3428 N N . LEU A 1 418 ? -3.757 4.722 17.899 1.00 80.62 418 LEU A N 1
ATOM 3429 C CA . LEU A 1 418 ? -2.913 5.617 17.111 1.00 80.62 418 LEU A CA 1
ATOM 3430 C C . LEU A 1 418 ? -1.552 4.971 16.835 1.00 80.62 418 LEU A C 1
ATOM 3432 O O . LEU A 1 418 ? -1.164 4.826 15.679 1.00 80.62 418 LEU A O 1
ATOM 3436 N N . ARG A 1 419 ? -0.868 4.491 17.879 1.00 76.38 419 ARG A N 1
ATOM 3437 C CA . ARG A 1 419 ? 0.424 3.802 17.746 1.00 76.38 419 ARG A CA 1
ATOM 3438 C C . ARG A 1 419 ? 0.352 2.630 16.771 1.00 76.38 419 ARG A C 1
ATOM 3440 O O . ARG A 1 419 ? 1.229 2.491 15.929 1.00 76.38 419 ARG A O 1
ATOM 3447 N N . ARG A 1 420 ? -0.710 1.821 16.841 1.00 75.31 420 ARG A N 1
ATOM 3448 C CA . ARG A 1 420 ? -0.916 0.693 15.919 1.00 75.31 420 ARG A CA 1
ATOM 3449 C C . ARG A 1 420 ? -1.212 1.137 14.490 1.00 75.31 420 ARG A C 1
ATOM 3451 O O . ARG A 1 420 ? -0.744 0.503 13.556 1.00 75.31 420 ARG A O 1
ATOM 3458 N N . ARG A 1 421 ? -1.947 2.233 14.297 1.00 69.12 421 ARG A N 1
ATOM 3459 C CA . ARG A 1 421 ? -2.251 2.757 12.958 1.00 69.12 421 ARG A CA 1
ATOM 3460 C C . ARG A 1 421 ? -1.026 3.351 12.261 1.00 69.12 421 ARG A C 1
ATOM 3462 O O . ARG A 1 421 ? -0.939 3.272 11.040 1.00 69.12 421 ARG A O 1
ATOM 3469 N N . TYR A 1 422 ? -0.107 3.932 13.026 1.00 63.69 422 TYR A N 1
ATOM 3470 C CA . TYR A 1 422 ? 1.069 4.626 12.502 1.00 63.69 422 TYR A CA 1
ATOM 3471 C C . TYR A 1 422 ? 2.367 3.813 12.585 1.00 63.69 422 TYR A C 1
ATOM 3473 O O . TYR A 1 422 ? 3.393 4.297 12.134 1.00 63.69 422 TYR A O 1
ATOM 3481 N N . SER A 1 423 ? 2.355 2.560 13.054 1.00 57.31 423 SER A N 1
ATOM 3482 C CA . SER A 1 423 ? 3.577 1.738 13.108 1.00 57.31 423 SER A CA 1
ATOM 3483 C C . SER A 1 423 ? 4.147 1.333 11.735 1.00 57.31 423 SER A C 1
ATOM 3485 O O . SER A 1 423 ? 5.212 0.731 11.695 1.00 57.31 423 SER A O 1
ATOM 3487 N N . LEU A 1 424 ? 3.453 1.637 10.627 1.00 45.50 424 LEU A N 1
ATOM 3488 C CA . LEU A 1 424 ? 3.903 1.429 9.235 1.00 45.50 424 LEU A CA 1
ATOM 3489 C C . LEU A 1 424 ? 4.247 2.738 8.494 1.00 45.50 424 LEU A C 1
ATOM 3491 O O . LEU A 1 424 ? 4.710 2.695 7.359 1.00 45.50 424 LEU A O 1
ATOM 3495 N N . LEU A 1 425 ? 3.989 3.897 9.105 1.00 45.38 425 LEU A N 1
ATOM 3496 C CA . LEU A 1 425 ? 4.340 5.215 8.576 1.00 45.38 425 LEU A CA 1
ATOM 3497 C C . LEU A 1 425 ? 5.473 5.732 9.452 1.00 45.38 425 LEU A C 1
ATOM 3499 O O . LEU A 1 425 ? 5.233 6.192 10.560 1.00 45.38 425 LEU A O 1
ATOM 3503 N N . ASP A 1 426 ? 6.688 5.550 8.960 1.00 40.00 426 ASP A N 1
ATOM 3504 C CA . ASP A 1 426 ? 7.964 5.843 9.601 1.00 40.00 426 ASP A CA 1
ATOM 3505 C C . ASP A 1 426 ? 7.956 6.963 10.670 1.00 40.00 426 ASP A C 1
ATOM 3507 O O . ASP A 1 426 ? 7.466 8.076 10.448 1.00 40.00 426 ASP A O 1
ATOM 3511 N N . ASN A 1 427 ? 8.610 6.632 11.789 1.00 43.66 427 ASN A N 1
ATOM 3512 C CA . ASN A 1 427 ? 9.240 7.474 12.812 1.00 43.66 427 ASN A CA 1
ATOM 3513 C C . ASN A 1 427 ? 8.642 7.369 14.216 1.00 43.66 427 ASN A C 1
ATOM 3515 O O . ASN A 1 427 ? 7.530 7.808 14.507 1.00 43.66 427 ASN A O 1
ATOM 3519 N N . LYS A 1 428 ? 9.492 6.853 15.111 1.00 51.84 428 LYS A N 1
ATOM 3520 C CA . LYS A 1 428 ? 9.593 7.170 16.543 1.00 51.84 428 LYS A CA 1
ATOM 3521 C C . LYS A 1 428 ? 8.749 8.399 16.919 1.00 51.84 428 LYS A C 1
ATOM 3523 O O . LYS A 1 428 ? 8.962 9.481 16.376 1.00 51.84 428 LYS A O 1
ATOM 3528 N N . THR A 1 429 ? 7.794 8.248 17.842 1.00 61.94 429 THR A N 1
ATOM 3529 C CA . THR A 1 429 ? 6.988 9.372 18.349 1.00 61.94 429 THR A CA 1
ATOM 3530 C C . THR A 1 429 ? 7.902 10.387 19.023 1.00 61.94 429 THR A C 1
ATOM 3532 O O . THR A 1 429 ? 8.262 10.230 20.190 1.00 61.94 429 THR A O 1
ATOM 3535 N N . CYS A 1 430 ? 8.298 11.402 18.265 1.00 71.88 430 CYS A N 1
ATOM 3536 C CA . CYS A 1 430 ? 9.082 12.517 18.756 1.00 71.88 430 CYS A CA 1
ATOM 3537 C C . CYS A 1 430 ? 8.222 13.409 19.654 1.00 71.88 430 CYS A C 1
ATOM 3539 O O . CYS A 1 430 ? 7.000 13.489 19.492 1.00 71.88 430 CYS A O 1
ATOM 3541 N N . ALA A 1 431 ? 8.854 14.089 20.605 1.00 80.75 431 ALA A N 1
ATOM 3542 C CA . ALA A 1 431 ? 8.154 15.025 21.473 1.00 80.75 431 ALA A CA 1
ATOM 3543 C C . ALA A 1 431 ? 7.536 16.189 20.672 1.00 80.75 431 ALA A C 1
ATOM 3545 O O . ALA A 1 431 ? 7.916 16.468 19.535 1.00 80.75 431 ALA A O 1
ATOM 3546 N N . HIS A 1 432 ? 6.591 16.921 21.268 1.00 80.88 432 HIS A N 1
ATOM 3547 C CA . HIS A 1 432 ? 5.911 18.031 20.587 1.00 80.88 432 HIS A CA 1
ATOM 3548 C C . HIS A 1 432 ? 6.878 19.128 20.090 1.00 80.88 432 HIS A C 1
ATOM 3550 O O . HIS A 1 432 ? 6.609 19.732 19.051 1.00 80.88 432 HIS A O 1
ATOM 3556 N N . TYR A 1 433 ? 8.012 19.327 20.775 1.00 84.81 433 TYR A N 1
ATOM 3557 C CA . TYR A 1 433 ? 9.103 20.246 20.418 1.00 84.81 433 TYR A CA 1
ATOM 3558 C C . TYR A 1 433 ? 10.112 19.665 19.407 1.00 84.81 433 TYR A C 1
ATOM 3560 O O . TYR A 1 433 ? 11.001 20.371 18.941 1.00 84.81 433 TYR A O 1
ATOM 3568 N N . GLU A 1 434 ? 9.980 18.390 19.041 1.00 90.94 434 GLU A N 1
ATOM 3569 C CA . GLU A 1 434 ? 10.860 17.709 18.094 1.00 90.94 434 GLU A CA 1
ATOM 3570 C C . GLU A 1 434 ? 10.247 17.626 16.688 1.00 90.94 434 GLU A C 1
ATOM 3572 O O . GLU A 1 434 ? 9.025 17.664 16.488 1.00 90.94 434 GLU A O 1
ATOM 3577 N N . VAL A 1 435 ? 11.122 17.492 15.696 1.00 86.94 435 VAL A N 1
ATOM 3578 C CA . VAL A 1 435 ? 10.799 17.278 14.288 1.00 86.94 435 VAL A CA 1
ATOM 3579 C C . VAL A 1 435 ? 11.250 15.865 13.891 1.00 86.94 435 VAL A C 1
ATOM 3581 O O . VAL A 1 435 ? 12.441 15.569 14.005 1.00 86.94 435 VAL A O 1
ATOM 3584 N N . PRO A 1 436 ? 10.342 14.985 13.428 1.00 85.12 436 PRO A N 1
ATOM 3585 C CA . PRO A 1 436 ? 10.703 13.657 12.937 1.00 85.12 436 PRO A CA 1
ATOM 3586 C C . PRO A 1 436 ? 11.294 13.721 11.521 1.00 85.12 436 PRO A C 1
ATOM 3588 O O . PRO A 1 436 ? 10.730 14.374 10.633 1.00 85.12 436 PRO A O 1
ATOM 3591 N N . HIS A 1 437 ? 12.395 13.004 11.289 1.00 82.94 437 HIS A N 1
ATOM 3592 C CA . HIS A 1 437 ? 12.986 12.807 9.962 1.00 82.94 437 HIS A CA 1
ATOM 3593 C C . HIS A 1 437 ? 13.861 11.546 9.921 1.00 82.94 437 HIS A C 1
ATOM 3595 O O . HIS A 1 437 ? 14.663 11.337 10.822 1.00 82.94 437 HIS A O 1
ATOM 3601 N N . SER A 1 438 ? 13.704 10.709 8.888 1.00 75.31 438 SER A N 1
ATOM 3602 C CA . SER A 1 438 ? 14.536 9.515 8.641 1.00 75.31 438 SER A CA 1
ATOM 3603 C C . SER A 1 438 ? 14.810 8.665 9.896 1.00 75.31 438 SER A C 1
ATOM 3605 O O . SER A 1 438 ? 15.959 8.432 10.262 1.00 75.31 438 SER A O 1
ATOM 3607 N N . ASN A 1 439 ? 13.747 8.276 10.603 1.00 70.06 439 ASN A N 1
ATOM 3608 C CA . ASN A 1 439 ? 13.725 7.501 11.853 1.00 70.06 439 ASN A CA 1
ATOM 3609 C C . ASN A 1 439 ? 14.422 8.112 13.081 1.00 70.06 439 ASN A C 1
ATOM 3611 O O . ASN A 1 439 ? 14.610 7.445 14.101 1.00 70.06 439 ASN A O 1
ATOM 3615 N N . HIS A 1 440 ? 14.724 9.410 13.030 1.00 80.19 440 HIS A N 1
ATOM 3616 C CA . HIS A 1 440 ? 15.309 10.167 14.132 1.00 80.19 440 HIS A CA 1
ATOM 3617 C C . HIS A 1 440 ? 14.441 11.373 14.516 1.00 80.19 440 HIS A C 1
ATOM 3619 O O . HIS A 1 440 ? 13.670 11.915 13.717 1.00 80.19 440 HIS A O 1
ATOM 3625 N N . CYS A 1 441 ? 14.576 11.798 15.770 1.00 88.81 441 CYS A N 1
ATOM 3626 C CA . CYS A 1 441 ? 13.912 12.977 16.315 1.00 88.81 441 CYS A CA 1
ATOM 3627 C C . CYS A 1 441 ? 14.919 14.104 16.486 1.00 88.81 441 CYS A C 1
ATOM 3629 O O . CYS A 1 441 ? 15.966 13.899 17.101 1.00 88.81 441 CYS A O 1
ATOM 3631 N N . TYR A 1 442 ? 14.592 15.291 15.981 1.00 93.06 442 TYR A N 1
ATOM 3632 C CA . TYR A 1 442 ? 15.482 16.446 16.021 1.00 93.06 442 TYR A CA 1
ATOM 3633 C C . TYR A 1 442 ? 14.878 17.590 16.823 1.00 93.06 442 TYR A C 1
ATOM 3635 O O . TYR A 1 442 ? 13.691 17.870 16.685 1.00 93.06 442 TYR A O 1
ATOM 3643 N N . TYR A 1 443 ? 15.680 18.284 17.624 1.00 94.31 443 TYR A N 1
ATOM 3644 C CA . TYR A 1 443 ? 15.252 19.475 18.359 1.00 94.31 443 TYR A CA 1
ATOM 3645 C C . TYR A 1 443 ? 16.300 20.589 18.305 1.00 94.31 443 TYR A C 1
ATOM 3647 O O . TYR A 1 443 ? 17.462 20.362 17.955 1.00 94.31 443 TYR A O 1
ATOM 3655 N N . LEU A 1 444 ? 15.862 21.788 18.690 1.00 93.56 444 LEU A N 1
ATOM 3656 C CA . LEU A 1 444 ? 16.701 22.961 18.911 1.00 93.56 444 LEU A CA 1
ATOM 3657 C C . LEU A 1 444 ? 16.706 23.321 20.399 1.00 93.56 444 LEU A C 1
ATOM 3659 O O . LEU A 1 444 ? 15.667 23.253 21.059 1.00 93.56 444 LEU A O 1
ATOM 3663 N N . ASP A 1 445 ? 17.870 23.676 20.936 1.00 93.38 445 ASP A N 1
ATOM 3664 C CA . ASP A 1 445 ? 18.015 24.061 22.344 1.00 93.38 445 ASP A CA 1
ATOM 3665 C C . ASP A 1 445 ? 19.184 25.030 22.539 1.00 93.38 445 ASP A C 1
ATOM 3667 O O . ASP A 1 445 ? 20.199 24.910 21.860 1.00 93.38 445 ASP A O 1
ATOM 3671 N N . GLY A 1 446 ? 19.069 25.979 23.468 1.00 92.19 446 GLY A N 1
ATOM 3672 C CA . GLY A 1 446 ? 20.142 26.905 23.856 1.00 92.19 446 GLY A CA 1
ATOM 3673 C C . GLY A 1 446 ? 21.195 26.245 24.745 1.00 92.19 446 GLY A C 1
ATOM 3674 O O . GLY A 1 446 ? 21.452 26.698 25.857 1.00 92.19 446 GLY A O 1
ATOM 3675 N N . SER A 1 447 ? 21.729 25.103 24.315 1.00 88.69 447 SER A N 1
ATOM 3676 C CA . SER A 1 447 ? 22.546 24.220 25.150 1.00 88.69 447 SER A CA 1
ATOM 3677 C C . SER A 1 447 ? 24.054 24.334 24.918 1.00 88.69 447 SER A C 1
ATOM 3679 O O . SER A 1 447 ? 24.806 23.574 25.530 1.00 88.69 447 SER A O 1
ATOM 3681 N N . GLY A 1 448 ? 24.515 25.248 24.056 1.00 87.62 448 GLY A N 1
ATOM 3682 C CA . GLY A 1 448 ? 25.948 25.502 23.879 1.00 87.62 448 GLY A CA 1
ATOM 3683 C C . GLY A 1 448 ? 26.717 24.283 23.360 1.00 87.62 448 GLY A C 1
ATOM 3684 O O . GLY A 1 448 ? 27.805 23.976 23.840 1.00 87.62 448 GLY A O 1
ATOM 3685 N N . GLY A 1 449 ? 26.130 23.534 22.426 1.00 84.38 449 GLY A N 1
ATOM 3686 C CA . GLY A 1 449 ? 26.739 22.364 21.789 1.00 84.38 449 GLY A CA 1
ATOM 3687 C C . GLY A 1 449 ? 26.481 21.036 22.503 1.00 84.38 449 GLY A C 1
ATOM 3688 O O . GLY A 1 449 ? 26.871 19.984 21.990 1.00 84.38 449 GLY A O 1
ATOM 3689 N N . GLN A 1 450 ? 25.811 21.047 23.659 1.00 89.25 450 GLN A N 1
ATOM 3690 C CA . GLN A 1 450 ? 25.528 19.840 24.439 1.00 89.25 450 GLN A CA 1
ATOM 3691 C C . GLN A 1 450 ? 24.134 19.278 24.132 1.00 89.25 450 GLN A C 1
ATOM 3693 O O . GLN A 1 450 ? 23.121 19.943 24.334 1.00 89.25 450 GLN A O 1
ATOM 3698 N N . CYS A 1 451 ? 24.060 18.029 23.673 1.00 91.50 451 CYS A N 1
ATOM 3699 C CA . CYS A 1 451 ? 22.787 17.346 23.438 1.00 91.50 451 CYS A CA 1
ATOM 3700 C C . CYS A 1 451 ? 22.360 16.506 24.651 1.00 91.50 451 CYS A C 1
ATOM 3702 O O . CYS A 1 451 ? 23.188 16.033 25.429 1.00 91.50 451 CYS A O 1
ATOM 3704 N N . ALA A 1 452 ? 21.051 16.304 24.807 1.00 88.88 452 ALA A N 1
ATOM 3705 C CA . ALA A 1 452 ? 20.479 15.459 25.845 1.00 88.88 452 ALA A CA 1
ATOM 3706 C C . ALA A 1 452 ? 20.925 13.997 25.673 1.00 88.88 452 ALA A C 1
ATOM 3708 O O . ALA A 1 452 ? 21.278 13.558 24.578 1.00 88.88 452 ALA A O 1
ATOM 3709 N N . LYS A 1 453 ? 20.864 13.212 26.754 1.00 87.56 453 LYS A N 1
ATOM 3710 C CA . LYS A 1 453 ? 21.222 11.788 26.726 1.00 87.56 453 LYS A CA 1
ATOM 3711 C C . LYS A 1 453 ? 20.426 11.052 25.635 1.00 87.56 453 LYS A C 1
ATOM 3713 O O . LYS A 1 453 ? 19.201 11.133 25.606 1.00 87.56 453 LYS A O 1
ATOM 3718 N N . GLY A 1 454 ? 21.130 10.344 24.749 1.00 83.56 454 GLY A N 1
ATOM 3719 C CA . GLY A 1 454 ? 20.539 9.665 23.587 1.00 83.56 454 GLY A CA 1
ATOM 3720 C C . GLY A 1 454 ? 20.399 10.533 22.331 1.00 83.56 454 GLY A C 1
ATOM 3721 O O . GLY A 1 454 ? 19.775 10.093 21.370 1.00 83.56 454 GLY A O 1
ATOM 3722 N N . TYR A 1 455 ? 20.960 11.746 22.325 1.00 90.94 455 TYR A N 1
ATOM 3723 C CA . TYR A 1 455 ? 21.020 12.640 21.171 1.00 90.94 455 TYR A CA 1
ATOM 3724 C C . TYR A 1 455 ? 22.469 13.072 20.914 1.00 90.94 455 TYR A C 1
ATOM 3726 O O . TYR A 1 455 ? 23.282 13.170 21.833 1.00 90.94 455 TYR A O 1
ATOM 3734 N N . LYS A 1 456 ? 22.785 13.354 19.651 1.00 92.94 456 LYS A N 1
ATOM 3735 C CA . LYS A 1 456 ? 24.068 13.895 19.187 1.00 92.94 456 LYS A CA 1
ATOM 3736 C C . LYS A 1 456 ? 23.818 15.121 18.318 1.00 92.94 456 LYS A C 1
ATOM 3738 O O . LYS A 1 456 ? 22.724 15.298 17.785 1.00 92.94 456 LYS A O 1
ATOM 3743 N N . ARG A 1 457 ? 24.836 15.971 18.168 1.00 92.69 457 ARG A N 1
ATOM 3744 C CA . ARG A 1 457 ? 24.764 17.107 17.241 1.00 92.69 457 ARG A CA 1
ATOM 3745 C C . ARG A 1 457 ? 24.510 16.582 15.831 1.00 92.69 457 ARG A C 1
ATOM 3747 O O . ARG A 1 457 ? 25.210 15.677 15.378 1.00 92.69 457 ARG A O 1
ATOM 3754 N N . ALA A 1 458 ? 23.488 17.123 15.184 1.00 91.88 458 ALA A N 1
ATOM 3755 C CA . ALA A 1 458 ? 23.062 16.706 13.857 1.00 91.88 458 ALA A CA 1
ATOM 3756 C C . ALA A 1 458 ? 23.700 17.582 12.773 1.00 91.88 458 ALA A C 1
ATOM 3758 O O . ALA A 1 458 ? 24.114 18.713 13.036 1.00 91.88 458 ALA A O 1
ATOM 3759 N N . SER A 1 459 ? 23.797 17.043 11.557 1.00 90.50 459 SER A N 1
ATOM 3760 C CA . SER A 1 459 ? 24.457 17.721 10.442 1.00 90.50 459 SER A CA 1
ATOM 3761 C C . SER A 1 459 ? 23.586 18.811 9.829 1.00 90.50 459 SER A C 1
ATOM 3763 O O . SER A 1 459 ? 22.352 18.756 9.847 1.00 90.50 459 SER A O 1
ATOM 3765 N N . GLU A 1 460 ? 24.248 19.785 9.213 1.00 87.94 460 GLU A N 1
ATOM 3766 C CA . GLU A 1 460 ? 23.586 20.860 8.472 1.00 87.94 460 GLU A CA 1
ATOM 3767 C C . GLU A 1 460 ? 22.709 20.324 7.325 1.00 87.94 460 GLU A C 1
ATOM 3769 O O . GLU A 1 460 ? 21.642 20.867 7.044 1.00 87.94 460 GLU A O 1
ATOM 3774 N N . ALA A 1 461 ? 23.108 19.216 6.690 1.00 86.19 461 ALA A N 1
ATOM 3775 C CA . ALA A 1 461 ? 22.351 18.593 5.601 1.00 86.19 461 ALA A CA 1
ATOM 3776 C C . ALA A 1 461 ? 20.933 18.181 6.036 1.00 86.19 461 ALA A C 1
ATOM 3778 O O . ALA A 1 461 ? 19.961 18.377 5.300 1.00 86.19 461 ALA A O 1
ATOM 3779 N N . VAL A 1 462 ? 20.802 17.668 7.263 1.00 87.31 462 VAL A N 1
ATOM 3780 C CA . VAL A 1 462 ? 19.492 17.341 7.831 1.00 87.31 462 VAL A CA 1
ATOM 3781 C C . VAL A 1 462 ? 18.714 18.616 8.132 1.00 87.31 462 VAL A C 1
ATOM 3783 O O . VAL A 1 462 ? 17.546 18.720 7.752 1.00 87.31 462 VAL A O 1
ATOM 3786 N N . LEU A 1 463 ? 19.366 19.611 8.746 1.00 89.50 463 LEU A N 1
ATOM 3787 C CA . LEU A 1 463 ? 18.739 20.894 9.064 1.00 89.50 463 LEU A CA 1
ATOM 3788 C C . LEU A 1 463 ? 18.151 21.554 7.812 1.00 89.50 463 LEU A C 1
ATOM 3790 O O . LEU A 1 463 ? 16.996 21.970 7.836 1.00 89.50 463 LEU A O 1
ATOM 3794 N N . LYS A 1 464 ? 18.879 21.543 6.691 1.00 89.12 464 LYS A N 1
ATOM 3795 C CA . LYS A 1 464 ? 18.415 22.070 5.399 1.00 89.12 464 LYS A CA 1
ATOM 3796 C C . LYS A 1 464 ? 17.101 21.449 4.928 1.00 89.12 464 LYS A C 1
ATOM 3798 O O . LYS A 1 464 ? 16.272 22.134 4.335 1.00 89.12 464 LYS A O 1
ATOM 3803 N N . THR A 1 465 ? 16.901 20.167 5.212 1.00 87.81 465 THR A N 1
ATOM 3804 C CA . THR A 1 465 ? 15.720 19.412 4.778 1.00 87.81 465 THR A CA 1
ATOM 3805 C C . THR A 1 465 ? 14.506 19.676 5.668 1.00 87.81 465 THR A C 1
ATOM 3807 O O . THR A 1 465 ? 13.366 19.642 5.201 1.00 87.81 465 THR A O 1
ATOM 3810 N N . ILE A 1 466 ? 14.728 19.934 6.960 1.00 91.12 466 ILE A N 1
ATOM 3811 C CA . ILE A 1 466 ? 13.652 19.971 7.961 1.00 91.12 466 ILE A CA 1
ATOM 3812 C C . ILE A 1 466 ? 13.446 21.338 8.614 1.00 91.12 466 ILE A C 1
ATOM 3814 O O . ILE A 1 466 ? 12.529 21.483 9.418 1.00 91.12 466 ILE A O 1
ATOM 3818 N N . ALA A 1 467 ? 14.252 22.339 8.263 1.00 90.25 467 ALA A N 1
ATOM 3819 C CA . ALA A 1 467 ? 14.250 23.670 8.861 1.00 90.25 467 ALA A CA 1
ATOM 3820 C C . ALA A 1 467 ? 12.851 24.296 8.958 1.00 90.25 467 ALA A C 1
ATOM 3822 O O . ALA A 1 467 ? 12.438 24.733 10.028 1.00 90.25 467 ALA A O 1
ATOM 3823 N N . THR A 1 468 ? 12.070 24.267 7.875 1.00 89.62 468 THR A N 1
ATOM 3824 C CA . THR A 1 468 ? 10.715 24.848 7.838 1.00 89.62 468 THR A CA 1
ATOM 3825 C C . THR A 1 468 ? 9.741 24.179 8.809 1.00 89.62 468 THR A C 1
ATOM 3827 O O . THR A 1 468 ? 8.797 24.821 9.271 1.00 89.62 468 THR A O 1
ATOM 3830 N N . LYS A 1 469 ? 9.984 22.915 9.177 1.00 90.56 469 LYS A N 1
ATOM 3831 C CA . LYS A 1 469 ? 9.152 22.146 10.113 1.00 90.56 469 LYS A CA 1
ATOM 3832 C C . LYS A 1 469 ? 9.352 22.554 11.575 1.00 90.56 469 LYS A C 1
ATOM 3834 O O . LYS A 1 469 ? 8.586 22.108 12.426 1.00 90.56 469 LYS A O 1
ATOM 3839 N N . PHE A 1 470 ? 10.348 23.394 11.871 1.00 90.94 470 PHE A N 1
ATOM 3840 C CA . PHE A 1 470 ? 10.514 23.988 13.199 1.00 90.94 470 PHE A CA 1
ATOM 3841 C C . PHE A 1 470 ? 9.520 25.117 13.484 1.00 90.94 470 PHE A C 1
ATOM 3843 O O . PHE A 1 470 ? 9.349 25.484 14.643 1.00 90.94 470 PHE A O 1
ATOM 3850 N N . LYS A 1 471 ? 8.802 25.631 12.478 1.00 91.31 471 LYS A N 1
ATOM 3851 C CA . LYS A 1 471 ? 7.710 26.580 12.712 1.00 91.31 471 LYS A CA 1
ATOM 3852 C C . LYS A 1 471 ? 6.648 25.961 13.633 1.00 91.31 471 LYS A C 1
ATOM 3854 O O . LYS A 1 471 ? 6.132 24.882 13.355 1.00 91.31 471 LYS A O 1
ATOM 3859 N N . GLY A 1 472 ? 6.323 26.653 14.722 1.00 85.44 472 GLY A N 1
ATOM 3860 C CA . GLY A 1 472 ? 5.394 26.188 15.756 1.00 85.44 472 GLY A CA 1
ATOM 3861 C C . GLY A 1 472 ? 5.998 25.219 16.782 1.00 85.44 472 GLY A C 1
ATOM 3862 O O . GLY A 1 472 ? 5.285 24.786 17.684 1.00 85.44 472 GLY A O 1
ATOM 3863 N N . LYS A 1 473 ? 7.288 24.873 16.674 1.00 90.44 473 LYS A N 1
ATOM 3864 C CA . LYS A 1 473 ? 8.029 24.116 17.701 1.00 90.44 473 LYS A CA 1
ATOM 3865 C C . LYS A 1 473 ? 8.582 25.060 18.765 1.00 90.44 473 LYS A C 1
ATOM 3867 O O . LYS A 1 473 ? 8.544 26.269 18.586 1.00 90.44 473 LYS A O 1
ATOM 3872 N N . THR A 1 474 ? 9.086 24.515 19.865 1.00 91.00 474 THR A N 1
ATOM 3873 C CA . THR A 1 474 ? 9.708 25.279 20.958 1.00 91.00 474 THR A CA 1
ATOM 3874 C C . THR A 1 474 ? 11.112 24.746 21.226 1.00 91.00 474 THR A C 1
ATOM 3876 O O . THR A 1 474 ? 11.476 23.671 20.744 1.00 91.00 474 THR A O 1
ATOM 3879 N N . TYR A 1 475 ? 11.890 25.461 22.039 1.00 90.38 475 TYR A N 1
ATOM 3880 C CA . TYR A 1 475 ? 13.098 24.896 22.639 1.00 90.38 475 TYR A CA 1
ATOM 3881 C C . TYR A 1 475 ? 12.763 23.647 23.464 1.00 90.38 475 TYR A C 1
ATOM 3883 O O . TYR A 1 475 ? 11.661 23.539 24.014 1.00 90.38 475 TYR A O 1
ATOM 3891 N N . LYS A 1 476 ? 13.718 22.717 23.576 1.00 88.31 476 LYS A N 1
ATOM 3892 C CA . LYS A 1 476 ? 13.559 21.528 24.425 1.00 88.31 476 LYS A CA 1
ATOM 3893 C C . LYS A 1 476 ? 13.592 21.874 25.911 1.00 88.31 476 LYS A C 1
ATOM 3895 O O . LYS A 1 476 ? 12.795 21.329 26.671 1.00 88.31 476 LYS A O 1
ATOM 3900 N N . SER A 1 477 ? 14.533 22.718 26.333 1.00 86.81 477 SER A N 1
ATOM 3901 C CA . SER A 1 477 ? 14.734 23.033 27.750 1.00 86.81 477 SER A CA 1
ATOM 3902 C C . SER A 1 477 ? 15.256 24.444 28.027 1.00 86.81 477 SER A C 1
ATOM 3904 O O . SER A 1 477 ? 14.820 25.069 28.992 1.00 86.81 477 SER A O 1
ATOM 3906 N N . LYS A 1 478 ? 16.160 24.965 27.195 1.00 89.31 478 LYS A N 1
ATOM 3907 C CA . LYS A 1 478 ? 16.848 26.244 27.381 1.00 89.31 478 LYS A CA 1
ATOM 3908 C C . LYS A 1 478 ? 16.621 27.149 26.180 1.00 89.31 478 LYS A C 1
ATOM 3910 O O . LYS A 1 478 ? 16.834 26.754 25.036 1.00 89.31 478 LYS A O 1
ATOM 3915 N N . VAL A 1 479 ? 16.233 28.388 26.458 1.00 90.12 479 VAL A N 1
ATOM 3916 C CA . VAL A 1 479 ? 16.216 29.453 25.452 1.00 90.12 479 VAL A CA 1
ATOM 3917 C C . VAL A 1 479 ? 17.664 29.808 25.127 1.00 90.12 479 VAL A C 1
ATOM 3919 O O . VAL A 1 479 ? 18.495 29.907 26.027 1.00 90.12 479 VAL A O 1
ATOM 3922 N N . SER A 1 480 ? 17.970 29.939 23.843 1.00 89.62 480 SER A N 1
ATOM 3923 C CA . SER A 1 480 ? 19.291 30.380 23.395 1.00 89.62 480 SER A CA 1
ATOM 3924 C C . SER A 1 480 ? 19.449 31.891 23.563 1.00 89.62 480 SER A C 1
ATOM 3926 O O . SER A 1 480 ? 18.448 32.594 23.554 1.00 89.62 480 SER A O 1
ATOM 3928 N N . ASP A 1 481 ? 20.675 32.388 23.712 1.00 87.75 481 ASP A N 1
ATOM 3929 C CA . ASP A 1 481 ? 21.012 33.819 23.645 1.00 87.75 481 ASP A CA 1
ATOM 3930 C C . ASP A 1 481 ? 21.736 34.201 22.337 1.00 87.75 481 ASP A C 1
ATOM 3932 O O . ASP A 1 481 ? 22.018 35.379 22.093 1.00 87.75 481 ASP A O 1
ATOM 3936 N N . ASN A 1 482 ? 21.989 33.218 21.465 1.00 88.19 482 ASN A N 1
ATOM 3937 C CA . ASN A 1 482 ? 22.641 33.384 20.176 1.00 88.19 482 ASN A CA 1
ATOM 3938 C C . ASN A 1 482 ? 21.886 32.632 19.073 1.00 88.19 482 ASN A C 1
ATOM 3940 O O . ASN A 1 482 ? 21.625 31.435 19.152 1.00 88.19 482 ASN A O 1
ATOM 3944 N N . CYS A 1 483 ? 21.575 33.340 17.993 1.00 88.88 483 CYS A N 1
ATOM 3945 C CA . CYS A 1 483 ? 20.723 32.819 16.934 1.00 88.88 483 CYS A CA 1
ATOM 3946 C C . CYS A 1 483 ? 21.422 31.932 15.911 1.00 88.88 483 CYS A C 1
ATOM 3948 O O . CYS A 1 483 ? 20.725 31.337 15.089 1.00 88.88 483 CYS A O 1
ATOM 3950 N N . CYS A 1 484 ? 22.748 31.820 15.945 1.00 90.19 484 CYS A N 1
ATOM 3951 C CA . CYS A 1 484 ? 23.485 30.930 15.061 1.00 90.19 484 CYS A CA 1
ATOM 3952 C C . CYS A 1 484 ? 23.330 29.474 15.509 1.00 90.19 484 CYS A C 1
ATOM 3954 O O . CYS A 1 484 ? 23.423 29.144 16.691 1.00 90.19 484 CYS A O 1
ATOM 3956 N N . VAL A 1 485 ? 23.033 28.599 14.545 1.00 90.81 485 VAL A N 1
ATOM 3957 C CA . VAL A 1 485 ? 22.746 27.189 14.798 1.00 90.81 485 VAL A CA 1
ATOM 3958 C C . VAL A 1 485 ? 24.030 26.373 14.729 1.00 90.81 485 VAL A C 1
ATOM 3960 O O . VAL A 1 485 ? 24.600 26.162 13.658 1.00 90.81 485 VAL A O 1
ATOM 3963 N N . TRP A 1 486 ? 24.417 25.820 15.870 1.00 90.44 486 TRP A N 1
ATOM 3964 C CA . TRP A 1 486 ? 25.524 24.893 15.994 1.00 90.44 486 TRP A CA 1
ATOM 3965 C C . TRP A 1 486 ? 25.115 23.488 15.549 1.00 90.44 486 TRP A C 1
ATOM 3967 O O . TRP A 1 486 ? 24.262 22.833 16.160 1.00 90.44 486 TRP A O 1
ATOM 3977 N N . THR A 1 487 ? 25.747 23.021 14.475 1.00 89.81 487 THR A N 1
ATOM 3978 C CA . THR A 1 487 ? 25.576 21.677 13.904 1.00 89.81 487 THR A CA 1
ATOM 3979 C C . THR A 1 487 ? 26.837 20.829 14.120 1.00 89.81 487 THR A C 1
ATOM 3981 O O . THR A 1 487 ? 27.797 21.268 14.755 1.00 89.81 487 THR A O 1
ATOM 3984 N N . SER A 1 488 ? 26.858 19.588 13.625 1.00 87.06 488 SER A N 1
ATOM 3985 C CA . SER A 1 488 ? 28.078 18.766 13.607 1.00 87.06 488 SER A CA 1
ATOM 3986 C C . SER A 1 488 ? 29.082 19.145 12.505 1.00 87.06 488 SER A C 1
ATOM 3988 O O . SER A 1 488 ? 30.167 18.567 12.463 1.00 87.06 488 SER A O 1
ATOM 3990 N N . ASN A 1 489 ? 28.745 20.093 11.624 1.00 83.19 489 ASN A N 1
ATOM 3991 C CA . ASN A 1 489 ? 29.623 20.565 10.554 1.00 83.19 489 ASN A CA 1
ATOM 3992 C C . ASN A 1 489 ? 30.672 21.572 11.073 1.00 83.19 489 ASN A C 1
ATOM 3994 O O . ASN A 1 489 ? 30.543 22.131 12.159 1.00 83.19 489 ASN A O 1
ATOM 3998 N N . THR A 1 490 ? 31.718 21.814 10.275 1.00 73.50 490 THR A N 1
ATOM 3999 C CA . THR A 1 490 ? 32.853 22.695 10.617 1.00 73.50 490 THR A CA 1
ATOM 4000 C C . THR A 1 490 ? 32.537 24.192 10.597 1.00 73.50 490 THR A C 1
ATOM 4002 O O . THR A 1 490 ? 33.278 24.966 11.199 1.00 73.50 490 THR A O 1
ATOM 4005 N N . TYR A 1 491 ? 31.471 24.610 9.911 1.00 76.44 491 TYR A N 1
ATOM 4006 C CA . TYR A 1 491 ? 31.073 26.012 9.787 1.00 76.44 491 TYR A CA 1
ATOM 4007 C C . TYR A 1 491 ? 29.594 26.181 10.115 1.00 76.44 491 TYR A C 1
ATOM 4009 O O . TYR A 1 491 ? 28.760 25.398 9.660 1.00 76.44 491 TYR A O 1
ATOM 4017 N N . GLU A 1 492 ? 29.266 27.232 10.863 1.00 71.94 492 GLU A N 1
ATOM 4018 C CA . GLU A 1 492 ? 27.884 27.620 11.130 1.00 71.94 492 GLU A CA 1
ATOM 4019 C C . GLU A 1 492 ? 27.427 28.652 10.091 1.00 71.94 492 GLU A C 1
ATOM 4021 O O . GLU A 1 492 ? 27.840 29.813 10.108 1.00 71.94 492 GLU A O 1
ATOM 4026 N N . ASN A 1 493 ? 26.572 28.210 9.164 1.00 83.50 493 ASN A N 1
ATOM 4027 C CA . ASN A 1 493 ? 25.975 29.063 8.127 1.00 83.50 493 ASN A CA 1
ATOM 4028 C C . ASN A 1 493 ? 24.464 29.261 8.309 1.00 83.50 493 ASN A C 1
ATOM 4030 O O . ASN A 1 493 ? 23.822 29.909 7.487 1.00 83.50 493 ASN A O 1
ATOM 4034 N N . TRP A 1 494 ? 23.872 28.661 9.342 1.00 89.94 494 TRP A N 1
ATOM 4035 C CA . TRP A 1 494 ? 22.437 28.717 9.608 1.00 89.94 494 TRP A CA 1
ATOM 4036 C C . TRP A 1 494 ? 22.170 29.534 10.856 1.00 89.94 494 TRP A C 1
ATOM 4038 O O . TRP A 1 494 ? 22.900 29.435 11.838 1.00 89.94 494 TRP A O 1
ATOM 4048 N N . GLY A 1 495 ? 21.085 30.297 10.831 1.00 89.00 495 GLY A N 1
ATOM 4049 C CA . GLY A 1 495 ? 20.623 31.032 11.992 1.00 89.00 495 GLY A CA 1
ATOM 4050 C C . GLY A 1 495 ? 19.108 31.102 12.049 1.00 89.00 495 GLY A C 1
ATOM 4051 O O . GLY A 1 495 ? 18.419 31.022 11.031 1.00 89.00 495 GLY A O 1
ATOM 4052 N N . MET A 1 496 ? 18.573 31.249 13.252 1.00 88.81 496 MET A N 1
ATOM 4053 C CA . MET A 1 496 ? 17.178 31.632 13.433 1.00 88.81 496 MET A CA 1
ATOM 4054 C C . MET A 1 496 ? 16.999 33.122 13.122 1.00 88.81 496 MET A C 1
ATOM 4056 O O . MET A 1 496 ? 17.871 33.921 13.478 1.00 88.81 496 MET A O 1
ATOM 4060 N N . PRO A 1 497 ? 15.883 33.536 12.495 1.00 84.31 497 PRO A N 1
ATOM 4061 C CA . PRO A 1 497 ? 15.528 34.948 12.397 1.00 84.31 497 PRO A CA 1
ATOM 4062 C C . PRO A 1 497 ? 15.429 35.586 13.787 1.00 84.31 497 PRO A C 1
ATOM 4064 O O . PRO A 1 497 ? 14.947 34.951 14.726 1.00 84.31 497 PRO A O 1
ATOM 4067 N N . ALA A 1 498 ? 15.844 36.849 13.914 1.00 71.94 498 ALA A N 1
ATOM 4068 C CA . ALA A 1 498 ? 15.909 37.550 15.201 1.00 71.94 498 ALA A CA 1
ATOM 4069 C C . ALA A 1 498 ? 14.556 37.618 15.941 1.00 71.94 498 ALA A C 1
ATOM 4071 O O . ALA A 1 498 ? 14.532 37.705 17.161 1.00 71.94 498 ALA A O 1
ATOM 4072 N N . THR A 1 499 ? 13.431 37.532 15.221 1.00 72.88 499 THR A N 1
ATOM 4073 C CA . THR A 1 499 ? 12.079 37.509 15.809 1.00 72.88 499 THR A CA 1
ATOM 4074 C C . THR A 1 499 ? 11.694 36.156 16.416 1.00 72.88 499 THR A C 1
ATOM 4076 O O . THR A 1 499 ? 10.774 36.086 17.219 1.00 72.88 499 THR A O 1
ATOM 4079 N N . SER A 1 500 ? 12.375 35.070 16.037 1.00 73.81 500 SER A N 1
ATOM 4080 C CA . SER A 1 500 ? 12.082 33.687 16.458 1.00 73.81 500 SER A CA 1
ATOM 4081 C C . SER A 1 500 ? 13.177 33.090 17.351 1.00 73.81 500 SER A C 1
ATOM 4083 O O . SER A 1 500 ? 13.222 31.879 17.558 1.00 73.81 500 SER A O 1
ATOM 4085 N N . CYS A 1 501 ? 14.080 33.929 17.849 1.00 80.88 501 CYS A N 1
ATOM 4086 C CA . CYS A 1 501 ? 15.268 33.558 18.601 1.00 80.88 501 CYS A CA 1
ATOM 4087 C C . CYS A 1 501 ? 15.373 34.412 19.872 1.00 80.88 501 CYS A C 1
ATOM 4089 O O . CYS A 1 501 ? 14.848 35.520 19.901 1.00 80.88 501 CYS A O 1
ATOM 4091 N N . ASN A 1 502 ? 16.039 33.917 20.918 1.00 85.25 502 ASN A N 1
ATOM 4092 C CA . ASN A 1 502 ? 16.231 34.608 22.203 1.00 85.25 502 ASN A CA 1
ATOM 4093 C C . ASN A 1 502 ? 14.947 34.892 23.002 1.00 85.25 502 ASN A C 1
ATOM 4095 O O . ASN A 1 502 ? 14.988 35.580 24.021 1.00 85.25 502 ASN A O 1
ATOM 4099 N N . VAL A 1 503 ? 13.811 34.331 22.581 1.00 84.44 503 VAL A N 1
ATOM 4100 C CA . VAL A 1 503 ? 12.503 34.517 23.220 1.00 84.44 503 VAL A CA 1
ATOM 4101 C C . VAL A 1 503 ? 11.916 33.150 23.594 1.00 84.44 503 VAL A C 1
ATOM 4103 O O . VAL A 1 503 ? 11.925 32.242 22.761 1.00 84.44 503 VAL A O 1
ATOM 4106 N N . PRO A 1 504 ? 11.399 32.956 24.823 1.00 81.88 504 PRO A N 1
ATOM 4107 C CA . PRO A 1 504 ? 10.683 31.736 25.185 1.00 81.88 504 PRO A CA 1
ATOM 4108 C C . PRO A 1 504 ? 9.358 31.622 24.418 1.00 81.88 504 PRO A C 1
ATOM 4110 O O . PRO A 1 504 ? 8.647 32.606 24.242 1.00 81.88 504 PRO A O 1
ATOM 4113 N N . GLY A 1 505 ? 8.985 30.405 24.022 1.00 83.38 505 GLY A N 1
ATOM 4114 C CA . GLY A 1 505 ? 7.721 30.133 23.333 1.00 83.38 505 GLY A CA 1
ATOM 4115 C C . GLY A 1 505 ? 7.909 29.383 22.018 1.00 83.38 505 GLY A C 1
ATOM 4116 O O . GLY A 1 505 ? 8.928 28.726 21.800 1.00 83.38 505 GLY A O 1
ATOM 4117 N N . THR A 1 506 ? 6.886 29.431 21.164 1.00 88.06 506 THR A N 1
ATOM 4118 C CA . THR A 1 506 ? 6.899 28.777 19.851 1.00 88.06 506 THR A CA 1
ATOM 4119 C C . THR A 1 506 ? 7.627 29.615 18.813 1.00 88.06 506 THR A C 1
ATOM 4121 O O . THR A 1 506 ? 7.369 30.809 18.693 1.00 88.06 506 THR A O 1
ATOM 4124 N N . PHE A 1 507 ? 8.457 28.975 17.996 1.00 88.06 507 PHE A N 1
ATOM 4125 C CA . PHE A 1 507 ? 9.134 29.606 16.875 1.00 88.06 507 PHE A CA 1
ATOM 4126 C C . PHE A 1 507 ? 8.122 30.049 15.809 1.00 88.06 507 PHE A C 1
ATOM 4128 O O . PHE A 1 507 ? 7.379 29.226 15.265 1.00 88.06 507 PHE A O 1
ATOM 4135 N N . GLU A 1 508 ? 8.111 31.335 15.457 1.00 85.00 508 GLU A N 1
ATOM 4136 C CA . GLU A 1 508 ? 7.269 31.853 14.366 1.00 85.00 508 GLU A CA 1
ATOM 4137 C C . GLU A 1 508 ? 7.749 31.358 12.992 1.00 85.00 508 GLU A C 1
ATOM 4139 O O . GLU A 1 508 ? 6.968 31.219 12.043 1.00 85.00 508 GLU A O 1
ATOM 4144 N N . SER A 1 509 ? 9.046 31.061 12.900 1.00 86.56 509 SER A N 1
ATOM 4145 C CA . SER A 1 509 ? 9.737 30.567 11.715 1.00 86.56 509 SER A CA 1
ATOM 4146 C C . SER A 1 509 ? 10.868 29.611 12.104 1.00 86.56 509 SER A C 1
ATOM 4148 O O . SER A 1 509 ? 11.343 29.625 13.235 1.00 86.56 509 SER A O 1
ATOM 4150 N N . GLY A 1 510 ? 11.261 28.732 11.182 1.00 89.38 510 GLY A N 1
ATOM 4151 C CA . GLY A 1 510 ? 12.398 27.833 11.388 1.00 89.38 510 GLY A CA 1
ATOM 4152 C C . GLY A 1 510 ? 13.743 28.472 11.021 1.00 89.38 510 GLY A C 1
ATOM 4153 O O . GLY A 1 510 ? 13.759 29.577 10.472 1.00 89.38 510 GLY A O 1
ATOM 4154 N N . PRO A 1 511 ? 14.870 27.775 11.266 1.00 91.81 511 PRO A N 1
ATOM 4155 C CA . PRO A 1 511 ? 16.195 28.267 10.897 1.00 91.81 511 PRO A CA 1
ATOM 4156 C C . PRO A 1 511 ? 16.321 28.514 9.393 1.00 91.81 511 PRO A C 1
ATOM 4158 O O . PRO A 1 511 ? 15.730 27.797 8.589 1.00 91.81 511 PRO A O 1
ATOM 4161 N N . VAL A 1 512 ? 17.123 29.497 8.997 1.00 90.50 512 VAL A N 1
ATOM 4162 C CA . VAL A 1 512 ? 17.399 29.813 7.590 1.00 90.50 512 VAL A CA 1
ATOM 4163 C C . VAL A 1 512 ? 18.895 29.995 7.364 1.00 90.50 512 VAL A C 1
ATOM 4165 O O . VAL A 1 512 ? 19.639 30.395 8.262 1.00 90.50 512 VAL A O 1
ATOM 4168 N N . LEU A 1 513 ? 19.342 29.703 6.145 1.00 87.19 513 LEU A N 1
ATOM 4169 C CA . LEU A 1 513 ? 20.720 29.949 5.733 1.00 87.19 513 LEU A CA 1
ATOM 4170 C C . LEU A 1 513 ? 21.016 31.459 5.796 1.00 87.19 513 LEU A C 1
ATOM 4172 O O . LEU A 1 513 ? 20.245 32.259 5.269 1.00 87.19 513 LEU A O 1
ATOM 4176 N N . GLY A 1 514 ? 22.107 31.849 6.456 1.00 81.25 514 GLY A N 1
ATOM 4177 C CA . GLY A 1 514 ? 22.486 33.247 6.685 1.00 81.25 514 GLY A CA 1
ATOM 4178 C C . GLY A 1 514 ? 21.600 34.001 7.685 1.00 81.25 514 GLY A C 1
ATOM 4179 O O . GLY A 1 514 ? 21.725 35.220 7.813 1.00 81.25 514 GLY A O 1
ATOM 4180 N N . GLY A 1 515 ? 20.688 33.314 8.385 1.00 82.00 515 GLY A N 1
ATOM 4181 C CA . GLY A 1 515 ? 19.810 33.933 9.380 1.00 82.00 515 GLY A CA 1
ATOM 4182 C C . GLY A 1 515 ? 20.607 34.656 10.465 1.00 82.00 515 GLY A C 1
ATOM 4183 O O . GLY A 1 515 ? 21.645 34.166 10.892 1.00 82.00 515 GLY A O 1
ATOM 4184 N N . SER A 1 516 ? 20.147 35.838 10.885 1.00 80.75 516 SER A N 1
ATOM 4185 C CA . SER A 1 516 ? 20.839 36.687 11.874 1.00 80.75 516 SER A CA 1
ATOM 4186 C C . SER A 1 516 ? 22.327 36.944 11.562 1.00 80.75 516 SER A C 1
ATOM 4188 O O . SER A 1 516 ? 23.135 37.081 12.473 1.00 80.75 516 SER A O 1
ATOM 4190 N N . LEU A 1 517 ? 22.679 37.025 10.268 1.00 80.19 517 LEU A N 1
ATOM 4191 C CA . LEU A 1 517 ? 24.044 37.245 9.756 1.00 80.19 517 LEU A CA 1
ATOM 4192 C C . LEU A 1 517 ? 25.043 36.118 10.085 1.00 80.19 517 LEU A C 1
ATOM 4194 O O . LEU A 1 517 ? 26.254 36.304 9.964 1.00 80.19 517 LEU A O 1
ATOM 4198 N N . CYS A 1 518 ? 24.552 34.929 10.437 1.00 80.75 518 CYS A N 1
ATOM 4199 C CA . CYS A 1 518 ? 25.374 33.753 10.707 1.00 80.75 518 CYS A CA 1
ATOM 4200 C C . CYS A 1 518 ? 25.986 33.215 9.408 1.00 80.75 518 CYS A C 1
ATOM 4202 O O . CYS A 1 518 ? 25.352 32.467 8.662 1.00 80.75 518 CYS A O 1
ATOM 4204 N N . THR A 1 519 ? 27.222 33.621 9.123 1.00 77.69 519 THR A N 1
ATOM 4205 C CA . THR A 1 519 ? 28.000 33.170 7.964 1.00 77.69 519 THR A CA 1
ATOM 4206 C C . THR A 1 519 ? 29.414 32.832 8.418 1.00 77.69 519 THR A C 1
ATOM 4208 O O . THR A 1 519 ? 30.080 33.667 9.023 1.00 77.69 519 THR A O 1
ATOM 4211 N N . GLN A 1 520 ? 29.860 31.595 8.168 1.00 72.19 520 GLN A N 1
ATOM 4212 C CA . GLN A 1 520 ? 31.181 31.093 8.576 1.00 72.19 520 GLN A CA 1
ATOM 4213 C C . GLN A 1 520 ? 31.531 31.326 10.060 1.00 72.19 520 GLN A C 1
ATOM 4215 O O . GLN A 1 520 ? 32.698 31.517 10.408 1.00 72.19 520 GLN A O 1
ATOM 4220 N N . ALA A 1 521 ? 30.541 31.297 10.956 1.00 68.38 521 ALA A N 1
ATOM 4221 C CA . ALA A 1 521 ? 30.807 31.497 12.374 1.00 68.38 521 ALA A CA 1
ATOM 4222 C C . ALA A 1 521 ? 31.527 30.269 12.967 1.00 68.38 521 ALA A C 1
ATOM 4224 O O . ALA A 1 521 ? 31.147 29.123 12.719 1.00 68.38 521 ALA A O 1
ATOM 4225 N N . GLN A 1 522 ? 32.589 30.530 13.737 1.00 65.94 522 GLN A N 1
ATOM 4226 C CA . GLN A 1 522 ? 33.352 29.537 14.515 1.00 65.94 522 GLN A CA 1
ATOM 4227 C C . GLN A 1 522 ? 33.437 29.905 16.007 1.00 65.94 522 GLN A C 1
ATOM 4229 O O . GLN A 1 522 ? 34.106 29.233 16.789 1.00 65.94 522 GLN A O 1
ATOM 4234 N N . GLN A 1 523 ? 32.791 31.002 16.408 1.00 66.94 523 GLN A N 1
ATOM 4235 C CA . GLN A 1 523 ? 32.748 31.439 17.797 1.00 66.94 523 GLN A CA 1
ATOM 4236 C C . GLN A 1 523 ? 31.568 30.768 18.491 1.00 66.94 523 GLN A C 1
ATOM 4238 O O . GLN A 1 523 ? 30.417 30.986 18.120 1.00 66.94 523 GLN A O 1
ATOM 4243 N N . HIS A 1 524 ? 31.865 29.949 19.494 1.00 72.62 524 HIS A N 1
ATOM 4244 C CA . HIS A 1 524 ? 30.856 29.210 20.239 1.00 72.62 524 HIS A CA 1
ATOM 4245 C C . HIS A 1 524 ? 30.545 29.905 21.563 1.00 72.62 524 HIS A C 1
ATOM 4247 O O . HIS A 1 524 ? 31.452 30.228 22.332 1.00 72.62 524 HIS A O 1
ATOM 4253 N N . PHE A 1 525 ? 29.255 30.096 21.836 1.00 78.31 525 PHE A N 1
ATOM 4254 C CA . PHE A 1 525 ? 28.769 30.750 23.047 1.00 78.31 525 PHE A CA 1
ATOM 4255 C C . PHE A 1 525 ? 28.146 29.735 24.022 1.00 78.31 525 PHE A C 1
ATOM 4257 O O . PHE A 1 525 ? 27.612 28.708 23.589 1.00 78.31 525 PHE A O 1
ATOM 4264 N N . PRO A 1 526 ? 28.171 29.998 25.343 1.00 73.25 526 PRO A N 1
ATOM 4265 C CA . PRO A 1 526 ? 27.649 29.072 26.353 1.00 73.25 526 PRO A CA 1
ATOM 4266 C C . PRO A 1 526 ? 26.171 28.675 26.190 1.00 73.25 526 PRO A C 1
ATOM 4268 O O . PRO A 1 526 ? 25.803 27.579 26.610 1.00 73.25 526 PRO A O 1
ATOM 4271 N N . ALA A 1 527 ? 25.336 29.516 25.567 1.00 81.38 527 ALA A N 1
ATOM 4272 C CA . ALA A 1 527 ? 23.935 29.214 25.254 1.00 81.38 527 ALA A CA 1
ATOM 4273 C C . ALA A 1 527 ? 23.632 29.266 23.742 1.00 81.38 527 ALA A C 1
ATOM 4275 O O . ALA A 1 527 ? 22.498 29.522 23.333 1.00 81.38 527 ALA A O 1
ATOM 4276 N N . GLN A 1 528 ? 24.626 28.924 22.909 1.00 88.06 528 GLN A N 1
ATOM 4277 C CA . GLN A 1 528 ? 24.474 28.769 21.458 1.00 88.06 528 GLN A CA 1
ATOM 4278 C C . GLN A 1 528 ? 23.313 27.834 21.101 1.00 88.06 528 GLN A C 1
ATOM 4280 O O . GLN A 1 528 ? 23.168 26.746 21.683 1.00 88.06 528 GLN A O 1
ATOM 4285 N N . LEU A 1 529 ? 22.516 28.232 20.110 1.00 91.38 529 LEU A N 1
ATOM 4286 C CA . LEU A 1 529 ? 21.432 27.417 19.591 1.00 91.38 529 LEU A CA 1
ATOM 4287 C C . LEU A 1 529 ? 21.996 26.145 18.964 1.00 91.38 529 LEU A C 1
ATOM 4289 O O . LEU A 1 529 ? 22.727 26.186 17.988 1.00 91.38 529 LEU A O 1
ATOM 4293 N N . THR A 1 530 ? 21.666 24.993 19.524 1.00 93.44 530 THR A N 1
ATOM 4294 C CA . THR A 1 530 ? 22.264 23.710 19.155 1.00 93.44 530 THR A CA 1
ATOM 4295 C C . THR A 1 530 ? 21.237 22.828 18.471 1.00 93.44 530 THR A C 1
ATOM 4297 O O . THR A 1 530 ? 20.130 22.644 18.981 1.00 93.44 530 THR A O 1
ATOM 4300 N N . PHE A 1 531 ? 21.613 22.253 17.329 1.00 95.12 531 PHE A N 1
ATOM 4301 C CA . PHE A 1 531 ? 20.782 21.310 16.591 1.00 95.12 531 PHE A CA 1
ATOM 4302 C C . PHE A 1 531 ? 21.160 19.867 16.937 1.00 95.12 531 PHE A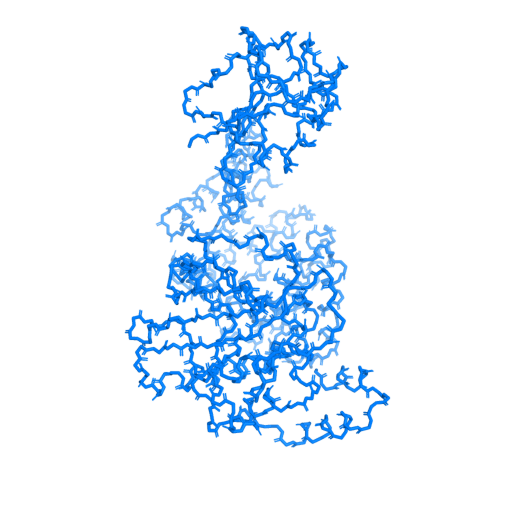 C 1
ATOM 4304 O O . PHE A 1 531 ? 22.243 19.380 16.601 1.00 95.12 531 PHE A O 1
ATOM 4311 N N . CYS A 1 532 ? 20.251 19.173 17.618 1.00 95.31 532 CYS A N 1
ATOM 4312 C CA . CYS A 1 532 ? 20.464 17.819 18.120 1.00 95.31 532 CYS A CA 1
ATOM 4313 C C . CYS A 1 532 ? 19.511 16.836 17.441 1.00 95.31 532 CYS A C 1
ATOM 4315 O O . CYS A 1 532 ? 18.316 17.102 17.351 1.00 95.31 532 CYS A O 1
ATOM 4317 N N . GLY A 1 533 ? 20.028 15.685 17.017 1.00 92.00 533 GLY A N 1
ATOM 4318 C CA . GLY A 1 533 ? 19.260 14.543 16.521 1.00 92.00 533 GLY A CA 1
ATOM 4319 C C . GLY A 1 533 ? 19.407 13.346 17.451 1.00 92.00 533 GLY A C 1
ATOM 4320 O O . GLY A 1 533 ? 20.447 13.194 18.096 1.00 92.00 533 GLY A O 1
ATOM 4321 N N . SER A 1 534 ? 18.378 12.507 17.568 1.00 88.88 534 SER A N 1
ATOM 4322 C CA . SER A 1 534 ? 18.497 11.261 18.331 1.00 88.88 534 SER A CA 1
ATOM 4323 C C . SER A 1 534 ? 19.634 10.411 17.762 1.00 88.88 534 SER A C 1
ATOM 4325 O O . SER A 1 534 ? 19.901 10.472 16.565 1.00 88.88 534 SER A O 1
ATOM 4327 N N . SER A 1 535 ? 20.333 9.684 18.630 1.00 69.62 535 SER A N 1
ATOM 4328 C CA . SER A 1 535 ? 21.370 8.720 18.240 1.00 69.62 535 SER A CA 1
ATOM 4329 C C . SER A 1 535 ? 20.792 7.416 17.724 1.00 69.62 535 SER A C 1
ATOM 4331 O O . SER A 1 535 ? 19.629 7.107 18.089 1.00 69.62 535 SER A O 1
#

Secondary structure (DSSP, 8-state):
-HHHHHHHTTT-HHHHHHHHHHHHH--GGGHHHHHHSTTHHHHHHHHHHHHT-HHHHHHHHHHHHHHHHHHHHHHHH--PPSEEEEEEEEEEHHHHHT--TT-EEE-SS-EEEES-HHHHHHTTTB-TTT-SB------TTEEEEEEEEEE-TTS-SS--EEE-TTT-S-GGG-EEEEPTT-EEEEEEEEEETTTTEEEEEEEE--HHHHHHHHHHHHHHHHHTTS-HHHHHHHHHHHHH--HHHHHHHHHHHHHHS-TT-TTHHHHHHHHHHHHHHTT-HHHHHHHHHHHHHHHGGGTTTTHHHHHHHHHHHHHHHHHTT-HHHHHHHHHHHHHHHHHHS-TT-TTHHHHHHHHHHHHHHTT-HHHHHHHHHHHHHHHHHH-SS-HHHHHHHHHHHHHHHHHTT-HHHHHHHHHHHHHHHHTTS------TT-EEETTEEEEEESSTTPPPTTEEEPPHHHHHHHGGGGTT-B-SS---SEEEEE-SSSSB-EE--GGGSSSSSB-SS--EETGGG-SSB----TTEEEEEEE-

pLDDT: mean 80.62, std 12.95, range [40.0, 96.19]